Protein AF-0000000077900854 (afdb_homodimer)

Radius of gyration: 28.51 Å; Cα contacts (8 Å, |Δi|>4): 1017; chains: 2; bounding box: 63×80×63 Å

pLDDT: mean 89.84, std 14.17, range [30.69, 98.94]

Nearest PDB structures (foldseek):
  5irm-assembly1_C  TM=8.744E-01  e=3.305E-07  Oryctolagus cuniculus
  3un9-assembly1_A  TM=8.337E-01  e=4.806E-07  Homo sapiens
  3un9-assembly1_C-2  TM=8.371E-01  e=6.279E-07  Homo sapiens
  8j07-assembly1_5  TM=8.765E-01  e=4.791E-06  Homo sapiens
  8j07-assembly1_w  TM=6.662E-01  e=5.625E-06  Homo sapiens

InterPro domains:
  IPR001611 Leucine-rich repeat [PF13516] (4-20)
  IPR032675 Leucine-rich repeat domain superfamily [G3DSA:3.80.10.10] (1-199)

Organism: Lupinus albus (NCBI:txid3870)

Secondary structure (DSSP, 8-state):
-----EEE-TTS--HHHHHHHHGGGTTTSS-TTTT--EEE--SS--BHHHHHHHHHHHHT--S---EEE-TTSB--GGGHHHHHHHHTSS--EEE-TTS--HHHHHHHHHHH--SS---SEEE--S---THHHHHHHHHHHHH-TT--EEE--SS---TTHHHHHHHHHHH--S---EEE--S------GGGTTHHHHSEETTEESEE---------------/-----EEE-TTS--HHHHHHHHGGGTTTSS-TTTT--EEE--SS--BHHHHHHHHHHHHT--S---EEE-TTSB--GGGHHHHHHHHTSS--EEE-TTS--HHHHHHHHHHH--SS---SEEE--S---THHHHHHHHHHHHH-TT--EEE--SS---TTHHHHHHHHHHH--S---EEE-TT------GGGTTHHHHSEETTEESEE---------------

Foldseek 3Di:
DDQAAEDAPEPAQCELVNLVVCLVVQQCPVVNCLAHAEYEHENNQYELVSVLSNLVSVLNGPYNHAEYEHEHYAYELVNLVSVLVSQQGLHAYYEHAQHQNEQNNLQSSLVSHDAAGNYAEYEHANNQNELSLLVSLLSVQQRHLNHAYYEHEHNQYEPVSLVSNVVSLVVRDHRHAAYEHENYAYDDDPVCVCQQVVAHHPRGGRYHYYDHPPPPDPPPPPD/DDQAAEDAPEPAQCELVNLVVCLVVQQCPVVNCLAHAEYEHENNQYELVSVLSSLVSVLNGPYNHAEYEHEHYAYELVNLVSVLVSQQGLHAYYEHAQHQNEQNNLQSSLVSHDAAGNYAEYEHANNQNELSLLVSLLSVQQRHLNHAYYEHEHNQYEPVSLVSNVVSVVVRDHNHAAYEHENYAYDDDPVCVCQQVVAHHPRGGRYHYYDHPPPPDPPPPPD

Sequence (446 aa):
MPILEDLDISDNFIGDEGIRNLIPLFDGTSGMCSHLVCLKVETCELSYVGVSHLLDALSNFKGPLKSLSVADNYLGSQVAEALGNFLSTPIEELDIAGIGLGSSGFQELQNLMKEDLKLVKIDISKNRGGIKTAKFLSTLLPKAPQLIDVNAASNLMPIESLDIISSALKLAKGNFERLDLTGHTWDYKPEHASLHSEFVHDGNPILILPSPSAFAAPYDDDPMPILEDLDISDNFIGDEGIRNLIPLFDGTSGMCSHLVCLKVETCELSYVGVSHLLDALSNFKGPLKSLSVADNYLGSQVAEALGNFLSTPIEELDIAGIGLGSSGFQELQNLMKEDLKLVKIDISKNRGGIKTAKFLSTLLPKAPQLIDVNAASNLMPIESLDIISSALKLAKGNFERLDLTGHTWDYKPEHASLHSEFVHDGNPILILPSPSAFAAPYDDDP

Structure (mmCIF, N/CA/C/O backbone):
data_AF-0000000077900854-model_v1
#
loop_
_entity.id
_entity.type
_entity.pdbx_description
1 polymer 'Putative leucine-rich repeat domain, L domain-containing protein'
#
loop_
_atom_site.group_PDB
_atom_site.id
_atom_site.type_symbol
_atom_site.label_atom_id
_atom_site.label_alt_id
_atom_site.label_comp_id
_atom_site.label_asym_id
_atom_site.label_entity_id
_atom_site.label_seq_id
_atom_site.pdbx_PDB_ins_code
_atom_site.Cartn_x
_atom_site.Cartn_y
_atom_site.Cartn_z
_atom_site.occupancy
_atom_site.B_iso_or_equiv
_atom_site.auth_seq_id
_atom_site.auth_comp_id
_atom_site.auth_asym_id
_atom_site.auth_atom_id
_atom_site.pdbx_PDB_model_num
ATOM 1 N N . MET A 1 1 ? 17.938 9.156 -10.477 1 52.03 1 MET A N 1
ATOM 2 C CA . MET A 1 1 ? 16.5 9.406 -10.469 1 52.03 1 MET A CA 1
ATOM 3 C C . MET A 1 1 ? 15.75 8.203 -9.914 1 52.03 1 MET A C 1
ATOM 5 O O . MET A 1 1 ? 16.156 7.059 -10.117 1 52.03 1 MET A O 1
ATOM 9 N N . PRO A 1 2 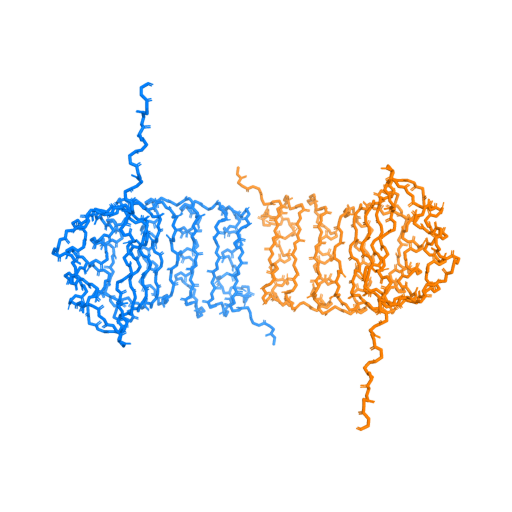? 14.828 8.445 -8.992 1 60.06 2 PRO A N 1
ATOM 10 C CA . PRO A 1 2 ? 14.242 7.27 -8.352 1 60.06 2 PRO A CA 1
ATOM 11 C C . PRO A 1 2 ? 13.5 6.367 -9.336 1 60.06 2 PRO A C 1
ATOM 13 O O . PRO A 1 2 ? 12.836 6.863 -10.25 1 60.06 2 PRO A O 1
ATOM 16 N N . ILE A 1 3 ? 14.039 5.207 -9.609 1 73.69 3 ILE A N 1
ATOM 17 C CA . ILE A 1 3 ? 13.477 4.191 -10.492 1 73.69 3 ILE A CA 1
ATOM 18 C C . ILE A 1 3 ? 12.5 3.314 -9.711 1 73.69 3 ILE A C 1
ATOM 20 O O . ILE A 1 3 ? 12.836 2.797 -8.641 1 73.69 3 ILE A O 1
ATOM 24 N N . LEU A 1 4 ? 11.242 3.373 -10.164 1 82.94 4 LEU A N 1
ATOM 25 C CA . LEU A 1 4 ? 10.242 2.52 -9.539 1 82.94 4 LEU A CA 1
ATOM 26 C C . LEU A 1 4 ? 10.406 1.069 -9.977 1 82.94 4 LEU A C 1
ATOM 28 O O . LEU A 1 4 ? 10.109 0.723 -11.125 1 82.94 4 LEU A O 1
ATOM 32 N N . GLU A 1 5 ? 10.922 0.255 -9.062 1 89 5 GLU A N 1
ATOM 33 C CA . GLU A 1 5 ? 11.133 -1.155 -9.375 1 89 5 GLU A CA 1
ATOM 34 C C . GLU A 1 5 ? 10.039 -2.025 -8.766 1 89 5 GLU A C 1
ATOM 36 O O . GLU A 1 5 ? 9.727 -3.1 -9.289 1 89 5 GLU A O 1
ATOM 41 N N . ASP A 1 6 ? 9.562 -1.532 -7.633 1 92.75 6 ASP A N 1
ATOM 42 C CA . ASP A 1 6 ? 8.508 -2.254 -6.926 1 92.75 6 ASP A CA 1
ATOM 43 C C . ASP A 1 6 ? 7.273 -1.378 -6.742 1 92.75 6 ASP A C 1
ATOM 45 O O . ASP A 1 6 ? 7.371 -0.258 -6.238 1 92.75 6 ASP A O 1
ATOM 49 N N . LEU A 1 7 ? 6.16 -1.844 -7.152 1 92.81 7 LEU A N 1
ATOM 50 C CA . LEU A 1 7 ? 4.898 -1.152 -6.926 1 92.81 7 LEU A CA 1
ATOM 51 C C . LEU A 1 7 ? 3.914 -2.047 -6.18 1 92.81 7 LEU A C 1
ATOM 53 O O . LEU A 1 7 ? 3.549 -3.119 -6.664 1 92.81 7 LEU A O 1
ATOM 57 N N . ASP A 1 8 ? 3.541 -1.608 -5.027 1 95.81 8 ASP A N 1
ATOM 58 C CA . ASP A 1 8 ? 2.549 -2.307 -4.219 1 95.81 8 ASP A CA 1
ATOM 59 C C . ASP A 1 8 ? 1.327 -1.424 -3.969 1 95.81 8 ASP A C 1
ATOM 61 O O . ASP A 1 8 ? 1.396 -0.464 -3.197 1 95.81 8 ASP A O 1
ATOM 65 N N . ILE A 1 9 ? 0.203 -1.703 -4.633 1 93 9 ILE A N 1
ATOM 66 C CA . ILE A 1 9 ? -1.014 -0.925 -4.43 1 93 9 ILE A CA 1
ATOM 67 C C . ILE A 1 9 ? -2.09 -1.804 -3.797 1 93 9 ILE A C 1
ATOM 69 O O . ILE A 1 9 ? -3.285 -1.537 -3.945 1 93 9 ILE A O 1
ATOM 73 N N . SER A 1 10 ? -1.667 -2.828 -3.105 1 96.5 10 SER A N 1
ATOM 74 C CA . SER A 1 10 ? -2.57 -3.775 -2.461 1 96.5 10 SER A CA 1
ATOM 75 C C . SER A 1 10 ? -3.43 -3.09 -1.404 1 96.5 10 SER A C 1
ATOM 77 O O . SER A 1 10 ? -3.098 -1.996 -0.941 1 96.5 10 SER A O 1
ATOM 79 N N . ASP A 1 11 ? -4.555 -3.689 -1.082 1 95.12 11 ASP A N 1
ATOM 80 C CA . ASP A 1 11 ? -5.469 -3.293 -0.014 1 95.12 11 ASP A CA 1
ATOM 81 C C . ASP A 1 11 ? -6.133 -1.955 -0.328 1 95.12 11 ASP A C 1
ATOM 83 O O . ASP A 1 11 ? -6.551 -1.236 0.582 1 95.12 11 ASP A O 1
ATOM 87 N N . ASN A 1 12 ? -6.121 -1.586 -1.636 1 91.5 12 ASN A N 1
ATOM 88 C CA . ASN A 1 12 ? -6.91 -0.447 -2.098 1 91.5 12 ASN A CA 1
ATOM 89 C C . ASN A 1 12 ? -8.133 -0.896 -2.893 1 91.5 12 ASN A C 1
ATOM 91 O O . ASN A 1 12 ? -8.086 -1.902 -3.602 1 91.5 12 ASN A O 1
ATOM 95 N N . PHE A 1 13 ? -9.133 -0.153 -2.785 1 90.75 13 PHE A N 1
ATOM 96 C CA . PHE A 1 13 ? -10.352 -0.446 -3.539 1 90.75 13 PHE A CA 1
ATOM 97 C C . PHE A 1 13 ? -10.234 0.067 -4.969 1 90.75 13 PHE A C 1
ATOM 99 O O . PHE A 1 13 ? -11 0.937 -5.387 1 90.75 13 PHE A O 1
ATOM 106 N N . ILE A 1 14 ? -9.398 -0.455 -5.766 1 89.44 14 ILE A N 1
ATOM 107 C CA . ILE A 1 14 ? -9.055 0.006 -7.105 1 89.44 14 ILE A CA 1
ATOM 108 C C . ILE A 1 14 ? -10.172 -0.371 -8.078 1 89.44 14 ILE A C 1
ATOM 110 O O . ILE A 1 14 ? -10.695 0.485 -8.797 1 89.44 14 ILE A O 1
ATOM 114 N N . GLY A 1 15 ? -10.594 -1.658 -8.023 1 91 15 GLY A N 1
ATOM 115 C CA . GLY A 1 15 ? -11.617 -2.145 -8.93 1 91 15 GLY A CA 1
ATOM 116 C C . GLY A 1 15 ? -11.156 -2.227 -10.367 1 91 15 GLY A C 1
ATOM 117 O O . GLY A 1 15 ? -10.023 -1.855 -10.688 1 91 15 GLY A O 1
ATOM 118 N N . ASP A 1 16 ? -12.023 -2.705 -11.219 1 92.56 16 ASP A N 1
ATOM 119 C CA . ASP A 1 16 ? -11.68 -2.93 -12.617 1 92.56 16 ASP A CA 1
ATOM 120 C C . ASP A 1 16 ? -11.438 -1.607 -13.344 1 92.56 16 ASP A C 1
ATOM 122 O O . ASP A 1 16 ? -10.562 -1.517 -14.211 1 92.56 16 ASP A O 1
ATOM 126 N N . GLU A 1 17 ? -12.18 -0.645 -13.008 1 87.38 17 GLU A N 1
ATOM 127 C CA . GLU A 1 17 ? -11.992 0.662 -13.625 1 87.38 17 GLU A CA 1
ATOM 128 C C . GLU A 1 17 ? -10.625 1.25 -13.281 1 87.38 17 GLU A C 1
ATOM 130 O O . GLU A 1 17 ? -9.953 1.83 -14.133 1 87.38 17 GLU A O 1
ATOM 135 N N . GLY A 1 18 ? -10.25 1.128 -12.023 1 87.19 18 GLY A N 1
ATOM 136 C CA . GLY A 1 18 ? -8.938 1.608 -11.602 1 87.19 18 GLY A CA 1
ATOM 137 C C . GLY A 1 18 ? -7.793 0.947 -12.344 1 87.19 18 GLY A C 1
ATOM 138 O O . GLY A 1 18 ? -6.871 1.623 -12.797 1 87.19 18 GLY A O 1
ATOM 139 N N . ILE A 1 19 ? -7.934 -0.347 -12.477 1 89 19 ILE A N 1
ATOM 140 C CA . ILE A 1 19 ? -6.883 -1.077 -13.172 1 89 19 ILE A CA 1
ATOM 141 C C . ILE A 1 19 ? -6.82 -0.625 -14.633 1 89 19 ILE A C 1
ATOM 143 O O . ILE A 1 19 ? -5.734 -0.454 -15.188 1 89 19 ILE A O 1
ATOM 147 N N . ARG A 1 20 ? -7.93 -0.424 -15.219 1 87.62 20 ARG A N 1
ATOM 148 C CA . ARG A 1 20 ? -7.961 0.051 -16.594 1 87.62 20 ARG A CA 1
ATOM 149 C C . ARG A 1 20 ? -7.227 1.382 -16.734 1 87.62 20 ARG A C 1
ATOM 151 O O . ARG A 1 20 ? -6.516 1.604 -17.719 1 87.62 20 ARG A O 1
ATOM 158 N N . ASN A 1 21 ? -7.336 2.188 -15.781 1 83.12 21 ASN A N 1
ATOM 159 C CA . ASN A 1 21 ? -6.707 3.504 -15.805 1 83.12 21 ASN A CA 1
ATOM 160 C C . ASN A 1 21 ? -5.207 3.416 -15.523 1 83.12 21 ASN A C 1
ATOM 162 O O . ASN A 1 21 ? -4.445 4.305 -15.906 1 83.12 21 ASN A O 1
ATOM 166 N N . LEU A 1 22 ? -4.816 2.354 -14.859 1 84.25 22 LEU A N 1
ATOM 167 C CA . LEU A 1 22 ? -3.41 2.201 -14.5 1 84.25 22 LEU A CA 1
ATOM 168 C C . LEU A 1 22 ? -2.635 1.524 -15.633 1 84.25 22 LEU A C 1
ATOM 170 O O . LEU A 1 22 ? -1.417 1.686 -15.734 1 84.25 22 LEU A O 1
ATOM 174 N N . ILE A 1 23 ? -3.305 0.817 -16.484 1 88.19 23 ILE A N 1
ATOM 175 C CA . ILE A 1 23 ? -2.695 -0.006 -17.531 1 88.19 23 ILE A CA 1
ATOM 176 C C . ILE A 1 23 ? -1.827 0.864 -18.438 1 88.19 23 ILE A C 1
ATOM 178 O O . ILE A 1 23 ? -0.707 0.484 -18.781 1 88.19 23 ILE A O 1
ATOM 182 N N . PRO A 1 24 ? -2.205 2.09 -18.766 1 82.62 24 PRO A N 1
ATOM 183 C CA . PRO A 1 24 ? -1.364 2.924 -19.625 1 82.62 24 PRO A CA 1
ATOM 184 C C . PRO A 1 24 ? 0 3.223 -19.016 1 82.62 24 PRO A C 1
ATOM 186 O O . PRO A 1 24 ? 0.96 3.502 -19.734 1 82.62 24 PRO A O 1
ATOM 189 N N . LEU A 1 25 ? 0.062 3.148 -17.703 1 79.62 25 LEU A N 1
ATOM 190 C CA . LEU A 1 25 ? 1.326 3.438 -17.031 1 79.62 25 LEU A CA 1
ATOM 191 C C . LEU A 1 25 ? 2.342 2.33 -17.297 1 79.62 25 LEU A C 1
ATOM 193 O O . LEU A 1 25 ? 3.547 2.535 -17.125 1 79.62 25 LEU A O 1
ATOM 197 N N . PHE A 1 26 ? 1.82 1.201 -17.719 1 80.94 26 PHE A N 1
ATOM 198 C CA . PHE A 1 26 ? 2.691 0.057 -17.953 1 80.94 26 PHE A CA 1
ATOM 199 C C . PHE A 1 26 ? 3.033 -0.062 -19.438 1 80.94 26 PHE A C 1
ATOM 201 O O . PHE A 1 26 ? 3.922 -0.828 -19.812 1 80.94 26 PHE A O 1
ATOM 208 N N . ASP A 1 27 ? 2.305 0.64 -20.266 1 72.06 27 ASP A N 1
ATOM 209 C CA . ASP A 1 27 ? 2.436 0.49 -21.703 1 72.06 27 ASP A CA 1
ATOM 210 C C . ASP A 1 27 ? 3.613 1.304 -22.234 1 72.06 27 ASP A C 1
ATOM 212 O O . ASP A 1 27 ? 3.855 1.339 -23.453 1 72.06 27 ASP A O 1
ATOM 216 N N . GLY A 1 28 ? 4.523 1.705 -21.469 1 62.44 28 GLY A N 1
ATOM 217 C CA . GLY A 1 28 ? 5.758 2.309 -21.938 1 62.44 28 GLY A CA 1
ATOM 218 C C . GLY A 1 28 ? 5.621 3.785 -22.266 1 62.44 28 GLY A C 1
ATOM 219 O O . GLY A 1 28 ? 6.617 4.477 -22.469 1 62.44 28 GLY A O 1
ATOM 220 N N . THR A 1 29 ? 4.43 4.285 -22.375 1 57.62 29 THR A N 1
ATOM 221 C CA . THR A 1 29 ? 4.301 5.676 -22.797 1 57.62 29 THR A CA 1
ATOM 222 C C . THR A 1 29 ? 4.621 6.613 -21.625 1 57.62 29 THR A C 1
ATOM 224 O O . THR A 1 29 ? 5.148 7.711 -21.844 1 57.62 29 THR A O 1
ATOM 227 N N . SER A 1 30 ? 4.289 6.199 -20.406 1 60.03 30 SER A N 1
ATOM 228 C CA . SER A 1 30 ? 4.449 7.125 -19.281 1 60.03 30 SER A CA 1
ATOM 229 C C . SER A 1 30 ? 5.824 6.988 -18.641 1 60.03 30 SER A C 1
ATOM 231 O O . SER A 1 30 ? 6.309 7.918 -18 1 60.03 30 SER A O 1
ATOM 233 N N . GLY A 1 31 ? 6.652 6.023 -19.156 1 64.44 31 GLY A N 1
ATOM 234 C CA . GLY A 1 31 ? 8 5.805 -18.656 1 64.44 31 GLY A CA 1
ATOM 235 C C . GLY A 1 31 ? 8.039 5.457 -17.188 1 64.44 31 GLY A C 1
ATOM 236 O O . GLY A 1 31 ? 9.062 4.992 -16.672 1 64.44 31 GLY A O 1
ATOM 237 N N . MET A 1 32 ? 6.965 5.73 -16.344 1 67 32 MET A N 1
ATOM 238 C CA . MET A 1 32 ? 6.996 5.582 -14.891 1 67 32 MET A CA 1
ATOM 239 C C . MET A 1 32 ? 7.285 4.137 -14.5 1 67 32 MET A C 1
ATOM 241 O O . MET A 1 32 ? 8.086 3.881 -13.594 1 67 32 MET A O 1
ATOM 245 N N . CYS A 1 33 ? 6.773 3.283 -15.305 1 76.25 33 CYS A N 1
ATOM 246 C CA . CYS A 1 33 ? 6.859 1.887 -14.898 1 76.25 33 CYS A CA 1
ATOM 247 C C . CYS A 1 33 ? 7.766 1.099 -15.836 1 76.25 33 CYS A C 1
ATOM 249 O O . CYS A 1 33 ? 7.762 -0.134 -15.812 1 76.25 33 CYS A O 1
ATOM 251 N N . SER A 1 34 ? 8.586 1.793 -16.562 1 81.88 34 SER A N 1
ATOM 252 C CA . SER A 1 34 ? 9.406 1.109 -17.562 1 81.88 34 SER A CA 1
ATOM 253 C C . SER A 1 34 ? 10.445 0.205 -16.891 1 81.88 34 SER A C 1
ATOM 255 O O . SER A 1 34 ? 10.992 -0.69 -17.531 1 81.88 34 SER A O 1
ATOM 257 N N . HIS A 1 35 ? 10.648 0.42 -15.594 1 86.25 35 HIS A N 1
ATOM 258 C CA . HIS A 1 35 ? 11.664 -0.368 -14.906 1 86.25 35 HIS A CA 1
ATOM 259 C C . HIS A 1 35 ? 11.039 -1.258 -13.836 1 86.25 35 HIS A C 1
ATOM 261 O O . HIS A 1 35 ? 11.742 -1.786 -12.977 1 86.25 35 HIS A O 1
ATOM 267 N N . LEU A 1 36 ? 9.812 -1.436 -13.93 1 91.44 36 LEU A N 1
ATOM 268 C CA . LEU A 1 36 ? 9.07 -2.189 -12.922 1 91.44 36 LEU A CA 1
ATOM 269 C C . LEU A 1 36 ? 9.531 -3.645 -12.891 1 91.44 36 LEU A C 1
ATOM 271 O O . LEU A 1 36 ? 9.594 -4.301 -13.93 1 91.44 36 LEU A O 1
ATOM 275 N N . VAL A 1 37 ? 9.844 -4.113 -11.734 1 94.69 37 VAL A N 1
ATOM 276 C CA . VAL A 1 37 ? 10.328 -5.477 -11.539 1 94.69 37 VAL A CA 1
ATOM 277 C C . VAL A 1 37 ? 9.273 -6.297 -10.805 1 94.69 37 VAL A C 1
ATOM 279 O O . VAL A 1 37 ? 9.078 -7.48 -11.102 1 94.69 37 VAL A O 1
ATOM 282 N N . CYS A 1 38 ? 8.602 -5.617 -9.859 1 96.44 38 CYS A N 1
ATOM 283 C CA . CYS A 1 38 ? 7.621 -6.289 -9.023 1 96.44 38 CYS A CA 1
ATOM 284 C C . CYS A 1 38 ? 6.324 -5.492 -8.953 1 96.44 38 CYS A C 1
ATOM 286 O O . CYS A 1 38 ? 6.352 -4.281 -8.711 1 96.44 38 CYS A O 1
ATOM 288 N N . LEU A 1 39 ? 5.211 -6.156 -9.141 1 96.81 39 LEU A N 1
ATOM 289 C CA . LEU A 1 39 ? 3.896 -5.535 -9.031 1 96.81 39 LEU A CA 1
ATOM 290 C C . LEU A 1 39 ? 2.992 -6.34 -8.102 1 96.81 39 LEU A C 1
ATOM 292 O O . LEU A 1 39 ? 2.857 -7.555 -8.266 1 96.81 39 LEU A O 1
ATOM 296 N N . LYS A 1 40 ? 2.402 -5.695 -7.125 1 98.19 40 LYS A N 1
ATOM 297 C CA . LYS A 1 40 ? 1.418 -6.324 -6.25 1 98.19 40 LYS A CA 1
ATOM 298 C C . LYS A 1 40 ? 0.094 -5.566 -6.277 1 98.19 40 LYS A C 1
ATOM 300 O O . LYS A 1 40 ? 0.052 -4.367 -5.992 1 98.19 40 LYS A O 1
ATOM 305 N N . VAL A 1 41 ? -0.947 -6.223 -6.641 1 97.25 41 VAL A N 1
ATOM 306 C CA . VAL A 1 41 ? -2.299 -5.676 -6.66 1 97.25 41 VAL A CA 1
ATOM 307 C C . VAL A 1 41 ? -3.244 -6.605 -5.906 1 97.25 41 VAL A C 1
ATOM 309 O O . VAL A 1 41 ? -4.309 -6.969 -6.414 1 97.25 41 VAL A O 1
ATOM 312 N N . GLU A 1 42 ? -2.855 -6.938 -4.715 1 98.44 42 GLU A N 1
ATOM 313 C CA . GLU A 1 42 ? -3.625 -7.855 -3.879 1 98.44 42 GLU A CA 1
ATOM 314 C C . GLU A 1 42 ? -4.785 -7.141 -3.193 1 98.44 42 GLU A C 1
ATOM 316 O O . GLU A 1 42 ? -4.66 -5.977 -2.811 1 98.44 42 GLU A O 1
ATOM 321 N N . THR A 1 43 ? -5.895 -7.891 -3 1 97.81 43 THR A N 1
ATOM 322 C CA . THR A 1 43 ? -7.043 -7.375 -2.262 1 97.81 43 THR A CA 1
ATOM 323 C C . THR A 1 43 ? -7.426 -5.984 -2.758 1 97.81 43 THR A C 1
ATOM 325 O O . THR A 1 43 ? -7.488 -5.035 -1.975 1 97.81 43 THR A O 1
ATOM 328 N N . CYS A 1 44 ? -7.719 -5.922 -4.055 1 96.31 44 CYS A N 1
ATOM 329 C CA . CYS A 1 44 ? -8.047 -4.652 -4.691 1 96.31 44 CYS A CA 1
ATOM 330 C C . CYS A 1 44 ? -9.445 -4.684 -5.289 1 96.31 44 CYS A C 1
ATOM 332 O O . CYS A 1 44 ? -9.812 -3.811 -6.074 1 96.31 44 CYS A O 1
ATOM 334 N N . GLU A 1 45 ? -10.219 -5.762 -4.992 1 96.06 45 GLU A N 1
ATOM 335 C CA . GLU A 1 45 ? -11.586 -5.93 -5.465 1 96.06 45 GLU A CA 1
ATOM 336 C C . GLU A 1 45 ? -11.633 -6.051 -6.988 1 96.06 45 GLU A C 1
ATOM 338 O O . GLU A 1 45 ? -12.477 -5.43 -7.637 1 96.06 45 GLU A O 1
ATOM 343 N N . LEU A 1 46 ? -10.734 -6.82 -7.492 1 97.06 46 LEU A N 1
ATOM 344 C CA . LEU A 1 46 ? -10.672 -7.004 -8.938 1 97.06 46 LEU A CA 1
ATOM 345 C C . LEU A 1 46 ? -11.477 -8.219 -9.375 1 97.06 46 LEU A C 1
ATOM 347 O O . LEU A 1 46 ? -11.539 -9.219 -8.656 1 97.06 46 LEU A O 1
ATOM 351 N N . SER A 1 47 ? -12.078 -8.055 -10.5 1 97.88 47 SER A N 1
ATOM 352 C CA . SER A 1 47 ? -12.672 -9.211 -11.164 1 97.88 47 SER A CA 1
ATOM 353 C C . SER A 1 47 ? -11.727 -9.789 -12.219 1 97.88 47 SER A C 1
ATOM 355 O O . SER A 1 47 ? -10.648 -9.242 -12.461 1 97.88 47 SER A O 1
ATOM 357 N N . TYR A 1 48 ? -12.188 -10.898 -12.805 1 98.5 48 TYR A N 1
ATOM 358 C CA . TYR A 1 48 ? -11.367 -11.539 -13.836 1 98.5 48 TYR A CA 1
ATOM 359 C C . TYR A 1 48 ? -11.219 -10.633 -15.047 1 98.5 48 TYR A C 1
ATOM 361 O O . TYR A 1 48 ? -10.211 -10.695 -15.758 1 98.5 48 TYR A O 1
ATOM 369 N N . VAL A 1 49 ? -12.18 -9.781 -15.297 1 97.75 49 VAL A N 1
ATOM 370 C CA . VAL A 1 49 ? -12.133 -8.898 -16.453 1 97.75 49 VAL A CA 1
ATOM 371 C C . VAL A 1 49 ? -10.953 -7.934 -16.312 1 97.75 49 VAL A C 1
ATOM 373 O O . VAL A 1 49 ? -10.117 -7.84 -17.219 1 97.75 49 VAL A O 1
ATOM 376 N N . GLY A 1 50 ? -10.914 -7.27 -15.125 1 96.25 50 GLY A N 1
ATOM 377 C CA . GLY A 1 50 ? -9.828 -6.332 -14.883 1 96.25 50 GLY A CA 1
ATOM 378 C C . GLY A 1 50 ? -8.461 -6.98 -14.891 1 96.25 50 GLY A C 1
ATOM 379 O O . GLY A 1 50 ? -7.527 -6.465 -15.516 1 96.25 50 GLY A O 1
ATOM 380 N N . VAL A 1 51 ? -8.359 -8.078 -14.242 1 98.12 51 VAL A N 1
ATOM 381 C CA . VAL A 1 51 ? -7.07 -8.758 -14.141 1 98.12 51 VAL A CA 1
ATOM 382 C C . VAL A 1 51 ? -6.66 -9.297 -15.508 1 98.12 51 VAL A C 1
ATOM 384 O O . VAL A 1 51 ? -5.477 -9.297 -15.852 1 98.12 51 VAL A O 1
ATOM 387 N N . SER A 1 52 ? -7.641 -9.742 -16.297 1 98.31 52 SER A N 1
ATOM 388 C CA . SER A 1 52 ? -7.297 -10.211 -17.641 1 98.31 52 SER A CA 1
ATOM 389 C C . SER A 1 52 ? -6.707 -9.078 -18.484 1 98.31 52 SER A C 1
ATOM 391 O O . SER A 1 52 ? -5.723 -9.281 -19.188 1 98.31 52 SER A O 1
ATOM 393 N N . HIS A 1 53 ? -7.27 -7.949 -18.422 1 95.94 53 HIS A N 1
ATOM 394 C CA . HIS A 1 53 ? -6.711 -6.797 -19.109 1 95.94 53 HIS A CA 1
ATOM 395 C C . HIS A 1 53 ? -5.305 -6.484 -18.625 1 95.94 53 HIS A C 1
ATOM 397 O O . HIS A 1 53 ? -4.414 -6.184 -19.422 1 95.94 53 HIS A O 1
ATOM 403 N N . LEU A 1 54 ? -5.098 -6.504 -17.328 1 96.44 54 LEU A N 1
ATOM 404 C CA . LEU A 1 54 ? -3.793 -6.242 -16.734 1 96.44 54 LEU A CA 1
ATOM 405 C C . LEU A 1 54 ? -2.76 -7.25 -17.219 1 96.44 54 LEU A C 1
ATOM 407 O O . LEU A 1 54 ? -1.664 -6.867 -17.641 1 96.44 54 LEU A O 1
ATOM 411 N N . LEU A 1 55 ? -3.158 -8.531 -17.203 1 97.94 55 LEU A N 1
ATOM 412 C CA . LEU A 1 55 ? -2.254 -9.586 -17.656 1 97.94 55 LEU A CA 1
ATOM 413 C C . LEU A 1 55 ? -1.894 -9.414 -19.125 1 97.94 55 LEU A C 1
ATOM 415 O O . LEU A 1 55 ? -0.741 -9.609 -19.516 1 97.94 55 LEU A O 1
ATOM 419 N N . ASP A 1 56 ? -2.832 -9.031 -19.891 1 96 56 ASP A N 1
ATOM 420 C CA . ASP A 1 56 ? -2.58 -8.781 -21.297 1 96 56 ASP A CA 1
ATOM 421 C C . ASP A 1 56 ? -1.581 -7.637 -21.484 1 96 56 ASP A C 1
ATOM 423 O O . ASP A 1 56 ? -0.64 -7.754 -22.266 1 96 56 ASP A O 1
ATOM 427 N N . ALA A 1 57 ? -1.79 -6.602 -20.781 1 93.31 57 ALA A N 1
ATOM 428 C CA . ALA A 1 57 ? -0.89 -5.453 -20.859 1 93.31 57 ALA A CA 1
ATOM 429 C C . ALA A 1 57 ? 0.519 -5.828 -20.406 1 93.31 57 ALA A C 1
ATOM 431 O O . ALA A 1 57 ? 1.503 -5.445 -21.047 1 93.31 57 ALA A O 1
ATOM 432 N N . LEU A 1 58 ? 0.624 -6.578 -19.344 1 95.06 58 LEU A N 1
ATOM 433 C CA . LEU A 1 58 ? 1.915 -6.953 -18.781 1 95.06 58 LEU A CA 1
ATOM 434 C C . LEU A 1 58 ? 2.641 -7.941 -19.688 1 95.06 58 LEU A C 1
ATOM 436 O O . LEU A 1 58 ? 3.873 -7.992 -19.703 1 95.06 58 LEU A O 1
ATOM 440 N N . SER A 1 59 ? 1.836 -8.742 -20.438 1 94.44 59 SER A N 1
ATOM 441 C CA . SER A 1 59 ? 2.439 -9.672 -21.391 1 94.44 59 SER A CA 1
ATOM 442 C C . SER A 1 59 ? 3.16 -8.938 -22.516 1 94.44 59 SER A C 1
ATOM 444 O O . SER A 1 59 ? 4.09 -9.477 -23.109 1 94.44 59 SER A O 1
ATOM 446 N N . ASN A 1 60 ? 2.76 -7.738 -22.734 1 89 60 ASN A N 1
ATOM 447 C CA . ASN A 1 60 ? 3.375 -6.922 -23.781 1 89 60 ASN A CA 1
ATOM 448 C C . ASN A 1 60 ? 4.352 -5.906 -23.188 1 89 60 ASN A C 1
ATOM 450 O O . ASN A 1 60 ? 4.902 -5.074 -23.922 1 89 60 ASN A O 1
ATOM 454 N N . PHE A 1 61 ? 4.539 -5.98 -21.938 1 88.62 61 PHE A N 1
ATOM 455 C CA . PHE A 1 61 ? 5.426 -5.074 -21.219 1 88.62 61 PHE A CA 1
ATOM 456 C C . PHE A 1 61 ? 6.883 -5.344 -21.578 1 88.62 61 PHE A C 1
ATOM 458 O O . PHE A 1 61 ? 7.328 -6.492 -21.562 1 88.62 61 PHE A O 1
ATOM 465 N N . LYS A 1 62 ? 7.625 -4.312 -21.922 1 84.69 62 LYS A N 1
ATOM 466 C CA . LYS A 1 62 ? 9.008 -4.453 -22.359 1 84.69 62 LYS A CA 1
ATOM 467 C C . LYS A 1 62 ? 9.984 -4.324 -21.203 1 84.69 62 LYS A C 1
ATOM 469 O O . LYS A 1 62 ? 11.188 -4.535 -21.359 1 84.69 62 LYS A O 1
ATOM 474 N N . GLY A 1 63 ? 9.492 -3.977 -20.062 1 85.62 63 GLY A N 1
ATOM 475 C CA . GLY A 1 63 ? 10.352 -3.832 -18.891 1 85.62 63 GLY A CA 1
ATOM 476 C C . GLY A 1 63 ? 10.68 -5.156 -18.234 1 85.62 63 GLY A C 1
ATOM 477 O O . GLY A 1 63 ? 10.328 -6.219 -18.734 1 85.62 63 GLY A O 1
ATOM 478 N N . PRO A 1 64 ? 11.438 -5.109 -17.172 1 91.12 64 PRO A N 1
ATOM 479 C CA . PRO A 1 64 ? 12 -6.305 -16.531 1 91.12 64 PRO A CA 1
ATOM 480 C C . PRO A 1 64 ? 11.078 -6.898 -15.469 1 91.12 64 PRO A C 1
ATOM 482 O O . PRO A 1 64 ? 11.547 -7.312 -14.406 1 91.12 64 PRO A O 1
ATOM 485 N N . LEU A 1 65 ? 9.797 -7.031 -15.711 1 95.12 65 LEU A N 1
ATOM 486 C CA . LEU A 1 65 ? 8.867 -7.57 -14.719 1 95.12 65 LEU A CA 1
ATOM 487 C C . LEU A 1 65 ? 9.227 -9.016 -14.375 1 95.12 65 LEU A C 1
ATOM 489 O O . LEU A 1 65 ? 9.25 -9.883 -15.258 1 95.12 65 LEU A O 1
ATOM 493 N N . LYS A 1 66 ? 9.422 -9.273 -13.031 1 97.75 66 LYS A N 1
ATOM 494 C CA . LYS A 1 66 ? 9.836 -10.602 -12.578 1 97.75 66 LYS A CA 1
ATOM 495 C C . LYS A 1 66 ? 8.82 -11.195 -11.609 1 97.75 66 LYS A C 1
ATOM 497 O O . LYS A 1 66 ? 8.758 -12.414 -11.438 1 97.75 66 LYS A O 1
ATOM 502 N N . SER A 1 67 ? 8.102 -10.289 -10.969 1 98.62 67 SER A N 1
ATOM 503 C CA . SER A 1 67 ? 7.191 -10.75 -9.93 1 98.62 67 SER A CA 1
ATOM 504 C C . SER A 1 67 ? 5.836 -10.055 -10.023 1 98.62 67 SER A C 1
ATOM 506 O O . SER A 1 67 ? 5.77 -8.836 -10.18 1 98.62 67 SER A O 1
ATOM 508 N N . LEU A 1 68 ? 4.746 -10.844 -9.938 1 98.62 68 LEU A N 1
ATOM 509 C CA . LEU A 1 68 ? 3.381 -10.328 -9.938 1 98.62 68 LEU A CA 1
ATOM 510 C C . LEU A 1 68 ? 2.539 -11.023 -8.875 1 98.62 68 LEU A C 1
ATOM 512 O O . LEU A 1 68 ? 2.607 -12.242 -8.719 1 98.62 68 LEU A O 1
ATOM 516 N N . SER A 1 69 ? 1.809 -10.234 -8.086 1 98.88 69 SER A N 1
ATOM 517 C CA . SER A 1 69 ? 0.799 -10.805 -7.203 1 98.88 69 SER A CA 1
ATOM 518 C C . SER A 1 69 ? -0.578 -10.211 -7.48 1 98.88 69 SER A C 1
ATOM 520 O O . SER A 1 69 ? -0.747 -8.992 -7.465 1 98.88 69 SER A O 1
ATOM 522 N N . VAL A 1 70 ? -1.547 -11.047 -7.766 1 98.81 70 VAL A N 1
ATOM 523 C CA . VAL A 1 70 ? -2.947 -10.656 -7.895 1 98.81 70 VAL A CA 1
ATOM 524 C C . VAL A 1 70 ? -3.785 -11.391 -6.848 1 98.81 70 VAL A C 1
ATOM 526 O O . VAL A 1 70 ? -4.996 -11.555 -7.02 1 98.81 70 VAL A O 1
ATOM 529 N N . ALA A 1 71 ? -3.176 -11.758 -5.73 1 98.88 71 ALA A N 1
ATOM 530 C CA . ALA A 1 71 ? -3.775 -12.617 -4.719 1 98.88 71 ALA A CA 1
ATOM 531 C C . ALA A 1 71 ? -4.965 -11.938 -4.047 1 98.88 71 ALA A C 1
ATOM 533 O O . ALA A 1 71 ? -5.039 -10.703 -4.012 1 98.88 71 ALA A O 1
ATOM 534 N N . ASP A 1 72 ? -5.918 -12.789 -3.592 1 98.75 72 ASP A N 1
ATOM 535 C CA . ASP A 1 72 ? -7.043 -12.391 -2.748 1 98.75 72 ASP A CA 1
ATOM 536 C C . ASP A 1 72 ? -7.945 -11.391 -3.469 1 98.75 72 ASP A C 1
ATOM 538 O O . ASP A 1 72 ? -8.422 -10.43 -2.861 1 98.75 72 ASP A O 1
ATOM 542 N N . ASN A 1 73 ? -8.055 -11.562 -4.805 1 98.44 73 ASN A N 1
ATOM 543 C CA . ASN A 1 73 ? -9.102 -10.93 -5.598 1 98.44 73 ASN A CA 1
ATOM 544 C C . ASN A 1 73 ? -10.195 -11.922 -5.977 1 98.44 73 ASN A C 1
ATOM 546 O O . ASN A 1 73 ? -10.125 -13.102 -5.613 1 98.44 73 ASN A O 1
ATOM 550 N N . TYR A 1 74 ? -11.258 -11.398 -6.641 1 97.5 74 TYR A N 1
ATOM 551 C CA . TYR A 1 74 ? -12.391 -12.242 -7.008 1 97.5 74 TYR A CA 1
ATOM 552 C C . TYR A 1 74 ? -12.352 -12.594 -8.492 1 97.5 74 TYR A C 1
ATOM 554 O O . TYR A 1 74 ? -13.141 -12.078 -9.281 1 97.5 74 TYR A O 1
ATOM 562 N N . LEU A 1 75 ? -11.594 -13.625 -8.828 1 98.69 75 LEU A N 1
ATOM 563 C CA . LEU A 1 75 ? -11.328 -13.836 -10.25 1 98.69 75 LEU A CA 1
ATOM 564 C C . LEU A 1 75 ? -12.094 -15.047 -10.773 1 98.69 75 LEU A C 1
ATOM 566 O O . LEU A 1 75 ? -12.664 -15 -11.859 1 98.69 75 LEU A O 1
ATOM 570 N N . GLY A 1 76 ? -12.055 -16.094 -9.992 1 98.69 76 GLY A N 1
ATOM 571 C CA . GLY A 1 76 ? -12.711 -17.312 -10.438 1 98.69 76 GLY A CA 1
ATOM 572 C C . GLY A 1 76 ? -11.953 -18.031 -11.539 1 98.69 76 GLY A C 1
ATOM 573 O O . GLY A 1 76 ? -10.859 -17.609 -11.922 1 98.69 76 GLY A O 1
ATOM 574 N N . SER A 1 77 ? -12.609 -19.094 -11.969 1 98.81 77 SER A N 1
ATOM 575 C CA . SER A 1 77 ? -11.992 -19.906 -13.008 1 98.81 77 SER A CA 1
ATOM 576 C C . SER A 1 77 ? -11.906 -19.156 -14.336 1 98.81 77 SER A C 1
ATOM 578 O O . SER A 1 77 ? -11.125 -19.531 -15.211 1 98.81 77 SER A O 1
ATOM 580 N N . GLN A 1 78 ? -12.617 -18.094 -14.445 1 98.56 78 GLN A N 1
ATOM 581 C CA . GLN A 1 78 ? -12.703 -17.344 -15.688 1 98.56 78 GLN A CA 1
ATOM 582 C C . GLN A 1 78 ? -11.359 -16.703 -16.047 1 98.56 78 GLN A C 1
ATOM 584 O O . GLN A 1 78 ? -11.094 -16.406 -17.203 1 98.56 78 GLN A O 1
ATOM 589 N N . VAL A 1 79 ? -10.477 -16.562 -15.07 1 98.69 79 VAL A N 1
ATOM 590 C CA . VAL A 1 79 ? -9.211 -15.867 -15.312 1 98.69 79 VAL A CA 1
ATOM 591 C C . VAL A 1 79 ? -8.188 -16.859 -15.891 1 98.69 79 VAL A C 1
ATOM 593 O O . VAL A 1 79 ? -7.109 -16.453 -16.328 1 98.69 79 VAL A O 1
ATOM 596 N N . ALA A 1 80 ? -8.484 -18.078 -15.969 1 98.62 80 ALA A N 1
ATOM 597 C CA . ALA A 1 80 ? -7.531 -19.156 -16.25 1 98.62 80 ALA A CA 1
ATOM 598 C C . ALA A 1 80 ? -6.879 -18.953 -17.625 1 98.62 80 ALA A C 1
ATOM 600 O O . ALA A 1 80 ? -5.672 -19.156 -17.766 1 98.62 80 ALA A O 1
ATOM 601 N N . GLU A 1 81 ? -7.613 -18.562 -18.578 1 98.12 81 GLU A N 1
ATOM 602 C CA . GLU A 1 81 ? -7.047 -18.391 -19.906 1 98.12 81 GLU A CA 1
ATOM 603 C C . GLU A 1 81 ? -5.98 -17.297 -19.922 1 98.12 81 GLU A C 1
ATOM 605 O O . GLU A 1 81 ? -4.875 -17.5 -20.422 1 98.12 81 GLU A O 1
ATOM 610 N N . ALA A 1 82 ? -6.336 -16.188 -19.406 1 98.38 82 ALA A N 1
ATOM 611 C CA . ALA A 1 82 ? -5.387 -15.086 -19.344 1 98.38 82 ALA A CA 1
ATOM 612 C C . ALA A 1 82 ? -4.152 -15.469 -18.516 1 98.38 82 ALA A C 1
ATOM 614 O O . ALA A 1 82 ? -3.023 -15.156 -18.906 1 98.38 82 ALA A O 1
ATOM 615 N N . LEU A 1 83 ? -4.367 -16.141 -17.406 1 98.56 83 LEU A N 1
ATOM 616 C CA . LEU A 1 83 ? -3.273 -16.594 -16.547 1 98.56 83 LEU A CA 1
ATOM 617 C C . LEU A 1 83 ? -2.379 -17.578 -17.297 1 98.56 83 LEU A C 1
ATOM 619 O O . LEU A 1 83 ? -1.151 -17.516 -17.203 1 98.56 83 LEU A O 1
ATOM 623 N N . GLY A 1 84 ? -3.049 -18.5 -17.969 1 98.06 84 GLY A N 1
ATOM 624 C CA . GLY A 1 84 ? -2.285 -19.453 -18.75 1 98.06 84 GLY A CA 1
ATOM 625 C C . GLY A 1 84 ? -1.366 -18.812 -19.766 1 98.06 84 GLY A C 1
ATOM 626 O O . GLY A 1 84 ? -0.2 -19.188 -19.891 1 98.06 84 GLY A O 1
ATOM 627 N N . ASN A 1 85 ? -1.855 -17.859 -20.5 1 97.19 85 ASN A N 1
ATOM 628 C CA . ASN A 1 85 ? -1.046 -17.109 -21.453 1 97.19 85 ASN A CA 1
ATOM 629 C C . ASN A 1 85 ? 0.085 -16.359 -20.75 1 97.19 85 ASN A C 1
ATOM 631 O O . ASN A 1 85 ? 1.218 -16.344 -21.234 1 97.19 85 ASN A O 1
ATOM 635 N N . PHE A 1 86 ? -0.183 -15.773 -19.688 1 97.88 86 PHE A N 1
ATOM 636 C CA . PHE A 1 86 ? 0.792 -14.969 -18.969 1 97.88 86 PHE A CA 1
ATOM 637 C C . PHE A 1 86 ? 1.918 -15.836 -18.422 1 97.88 86 PHE A C 1
ATOM 639 O O . PHE A 1 86 ? 3.072 -15.406 -18.359 1 97.88 86 PHE A O 1
ATOM 646 N N . LEU A 1 87 ? 1.599 -17.062 -17.969 1 97.19 87 LEU A N 1
ATOM 647 C CA . LEU A 1 87 ? 2.578 -18.016 -17.453 1 97.19 87 LEU A CA 1
ATOM 648 C C . LEU A 1 87 ? 3.662 -18.297 -18.484 1 97.19 87 LEU A C 1
ATOM 650 O O . LEU A 1 87 ? 4.77 -18.703 -18.141 1 97.19 87 LEU A O 1
ATOM 654 N N . SER A 1 88 ? 3.322 -18.047 -19.719 1 94.56 88 SER A N 1
ATOM 655 C CA . SER A 1 88 ? 4.273 -18.328 -20.781 1 94.56 88 SER A CA 1
ATOM 656 C C . SER A 1 88 ? 5.25 -17.172 -20.969 1 94.56 88 SER A C 1
ATOM 658 O O . SER A 1 88 ? 6.195 -17.281 -21.766 1 94.56 88 SER A O 1
ATOM 660 N N . THR A 1 89 ? 5.02 -16.062 -20.281 1 95.81 89 THR A N 1
ATOM 661 C CA . THR A 1 89 ? 5.977 -14.961 -20.281 1 95.81 89 THR A CA 1
ATOM 662 C C . THR A 1 89 ? 7.172 -15.289 -19.391 1 95.81 89 THR A C 1
ATOM 664 O O . THR A 1 89 ? 7.176 -16.312 -18.703 1 95.81 89 THR A O 1
ATOM 667 N N . PRO A 1 90 ? 8.156 -14.477 -19.375 1 96.44 90 PRO A N 1
ATOM 668 C CA . PRO A 1 90 ? 9.328 -14.773 -18.547 1 96.44 90 PRO A CA 1
ATOM 669 C C . PRO A 1 90 ? 9.102 -14.453 -17.062 1 96.44 90 PRO A C 1
ATOM 671 O O . PRO A 1 90 ? 10.062 -14.25 -16.328 1 96.44 90 PRO A O 1
ATOM 674 N N . ILE A 1 91 ? 7.953 -14.43 -16.578 1 98.12 91 ILE A N 1
ATOM 675 C CA . ILE A 1 91 ? 7.648 -14.164 -15.172 1 98.12 91 ILE A CA 1
ATOM 676 C C . ILE A 1 91 ? 8.312 -15.211 -14.289 1 98.12 91 ILE A C 1
ATOM 678 O O . ILE A 1 91 ? 8.281 -16.406 -14.602 1 98.12 91 ILE A O 1
ATOM 682 N N . GLU A 1 92 ? 8.938 -14.734 -13.227 1 98.62 92 GLU A N 1
ATOM 683 C CA . GLU A 1 92 ? 9.688 -15.633 -12.352 1 98.62 92 GLU A CA 1
ATOM 684 C C . GLU A 1 92 ? 8.906 -15.953 -11.086 1 98.62 92 GLU A C 1
ATOM 686 O O . GLU A 1 92 ? 9.031 -17.047 -10.523 1 98.62 92 GLU A O 1
ATOM 691 N N . GLU A 1 93 ? 8.188 -14.977 -10.617 1 98.88 93 GLU A N 1
ATOM 692 C CA . GLU A 1 93 ? 7.395 -15.148 -9.398 1 98.88 93 GLU A CA 1
ATOM 693 C C . GLU A 1 93 ? 5.938 -14.75 -9.625 1 98.88 93 GLU A C 1
ATOM 695 O O . GLU A 1 93 ? 5.664 -13.641 -10.102 1 98.88 93 GLU A O 1
ATOM 700 N N . LEU A 1 94 ? 5.012 -15.695 -9.273 1 98.88 94 LEU A N 1
ATOM 701 C CA . LEU A 1 94 ? 3.59 -15.438 -9.453 1 98.88 94 LEU A CA 1
ATOM 702 C C . LEU A 1 94 ? 2.803 -15.828 -8.203 1 98.88 94 LEU A C 1
ATOM 704 O O . LEU A 1 94 ? 2.953 -16.938 -7.699 1 98.88 94 LEU A O 1
ATOM 708 N N . ASP A 1 95 ? 2.055 -14.867 -7.684 1 98.94 95 ASP A N 1
ATOM 709 C CA . ASP A 1 95 ? 1.179 -15.125 -6.547 1 98.94 95 ASP A CA 1
ATOM 710 C C . ASP A 1 95 ? -0.29 -15 -6.941 1 98.94 95 ASP A C 1
ATOM 712 O O . ASP A 1 95 ? -0.778 -13.898 -7.191 1 98.94 95 ASP A O 1
ATOM 716 N N . ILE A 1 96 ? -0.977 -16.141 -7.016 1 98.94 96 ILE A N 1
ATOM 717 C CA . ILE A 1 96 ? -2.396 -16.172 -7.348 1 98.94 96 ILE A CA 1
ATOM 718 C C . ILE A 1 96 ? -3.17 -16.875 -6.234 1 98.94 96 ILE A C 1
ATOM 720 O O . ILE A 1 96 ? -4.094 -17.641 -6.504 1 98.94 96 ILE A O 1
ATOM 724 N N . ALA A 1 97 ? -2.721 -16.609 -5.016 1 98.94 97 ALA A N 1
ATOM 725 C CA . ALA A 1 97 ? -3.393 -17.203 -3.865 1 98.94 97 ALA A CA 1
ATOM 726 C C . ALA A 1 97 ? -4.801 -16.641 -3.699 1 98.94 97 ALA A C 1
ATOM 728 O O . ALA A 1 97 ? -5.012 -15.438 -3.852 1 98.94 97 ALA A O 1
ATOM 729 N N . GLY A 1 98 ? -5.68 -17.453 -3.387 1 98.88 98 GLY A N 1
ATOM 730 C CA . GLY A 1 98 ? -7.008 -17.062 -2.947 1 98.88 98 GLY A CA 1
ATOM 731 C C . GLY A 1 98 ? -7.77 -16.266 -3.994 1 98.88 98 GLY A C 1
ATOM 732 O O . GLY A 1 98 ? -8.359 -15.227 -3.686 1 98.88 98 GLY A O 1
ATOM 733 N N . ILE A 1 99 ? -7.785 -16.75 -5.25 1 98.88 99 ILE A N 1
ATOM 734 C CA . ILE A 1 99 ? -8.492 -15.992 -6.273 1 98.88 99 ILE A CA 1
ATOM 735 C C . ILE A 1 99 ? -9.711 -16.781 -6.754 1 98.88 99 ILE A C 1
ATOM 737 O O . ILE A 1 99 ? -10.383 -16.375 -7.707 1 98.88 99 ILE A O 1
ATOM 741 N N . GLY A 1 100 ? -9.945 -17.891 -6.18 1 98.69 100 GLY A N 1
ATOM 742 C CA . GLY A 1 100 ? -11.141 -18.656 -6.473 1 98.69 100 GLY A CA 1
ATOM 743 C C . GLY A 1 100 ? -11.031 -19.469 -7.75 1 98.69 100 GLY A C 1
ATOM 744 O O . G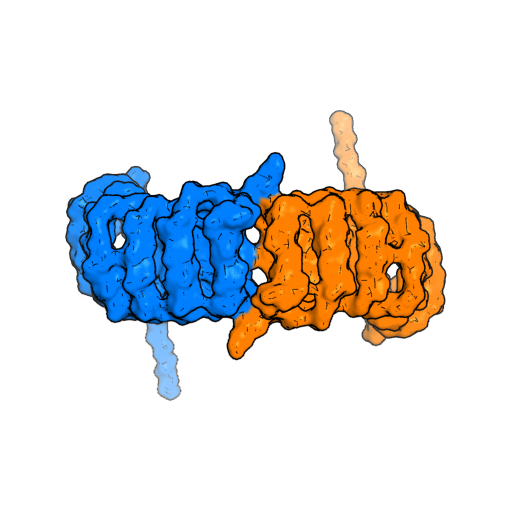LY A 1 100 ? -12.016 -19.625 -8.484 1 98.69 100 GLY A O 1
ATOM 745 N N . LEU A 1 101 ? -9.938 -20.062 -8.062 1 98.69 101 LEU A N 1
ATOM 746 C CA . LEU A 1 101 ? -9.742 -20.828 -9.289 1 98.69 101 LEU A CA 1
ATOM 747 C C . LEU A 1 101 ? -10.641 -22.062 -9.32 1 98.69 101 LEU A C 1
ATOM 749 O O . LEU A 1 101 ? -11.219 -22.391 -10.359 1 98.69 101 LEU A O 1
ATOM 753 N N . GLY A 1 102 ? -10.664 -22.734 -8.203 1 98.75 102 GLY A N 1
ATOM 754 C CA . GLY A 1 102 ? -11.43 -23.969 -8.156 1 98.75 102 GLY A CA 1
ATOM 755 C C . GLY A 1 102 ? -10.867 -25.062 -9.047 1 98.75 102 GLY A C 1
ATOM 756 O O . GLY A 1 102 ? -9.797 -24.906 -9.633 1 98.75 102 GLY A O 1
ATOM 757 N N . SER A 1 103 ? -11.609 -26.172 -9.078 1 98.81 103 SER A N 1
ATOM 758 C CA . SER A 1 103 ? -11.195 -27.328 -9.867 1 98.81 103 SER A CA 1
ATOM 759 C C . SER A 1 103 ? -11.164 -26.984 -11.352 1 98.81 103 SER A C 1
ATOM 761 O O . SER A 1 103 ? -10.219 -27.359 -12.055 1 98.81 103 SER A O 1
ATOM 763 N N . SER A 1 104 ? -12.117 -26.281 -11.766 1 98.75 104 SER A N 1
ATOM 764 C CA . SER A 1 104 ? -12.203 -25.953 -13.188 1 98.75 104 SER A CA 1
ATOM 765 C C . SER A 1 104 ? -11.047 -25.062 -13.617 1 98.75 104 SER A C 1
ATOM 767 O O . SER A 1 104 ? -10.477 -25.25 -14.695 1 98.75 104 SER A O 1
ATOM 769 N N . GLY A 1 105 ? -10.711 -24.094 -12.805 1 98.81 105 GLY A N 1
ATOM 770 C CA . GLY A 1 105 ? -9.594 -23.219 -13.117 1 98.81 105 GLY A CA 1
ATOM 771 C C . GLY A 1 105 ? -8.273 -23.938 -13.234 1 98.81 105 GLY A C 1
ATOM 772 O O . GLY A 1 105 ? -7.512 -23.719 -14.18 1 98.81 105 GLY A O 1
ATOM 773 N N . PHE A 1 106 ? -8.016 -24.797 -12.328 1 98.88 106 PHE A N 1
ATOM 774 C CA . PHE A 1 106 ? -6.773 -25.547 -12.359 1 98.88 106 PHE A CA 1
ATOM 775 C C . PHE A 1 106 ? -6.727 -26.453 -13.594 1 98.88 106 PHE A C 1
ATOM 777 O O . PHE A 1 106 ? -5.676 -26.609 -14.211 1 98.88 106 PHE A O 1
ATOM 784 N N . GLN A 1 107 ? -7.855 -27.047 -13.852 1 98.75 107 GLN A N 1
ATOM 785 C CA . GLN A 1 107 ? -7.914 -27.906 -15.031 1 98.75 107 GLN A CA 1
ATOM 786 C C . GLN A 1 107 ? -7.602 -27.109 -16.297 1 98.75 107 GLN A C 1
ATOM 788 O O . GLN A 1 107 ? -6.84 -27.562 -17.156 1 98.75 107 GLN A O 1
ATOM 793 N N . GLU A 1 108 ? -8.172 -26 -16.406 1 98.62 108 GLU A N 1
ATOM 794 C CA . GLU A 1 108 ? -7.926 -25.156 -17.562 1 98.62 108 GLU A CA 1
ATOM 795 C C . GLU A 1 108 ? -6.465 -24.719 -17.641 1 98.62 108 GLU A C 1
ATOM 797 O O . GLU A 1 108 ? -5.859 -24.75 -18.719 1 98.62 108 GLU A O 1
ATOM 802 N N . LEU A 1 109 ? -5.875 -24.359 -16.562 1 98.56 109 LEU A N 1
ATOM 803 C CA . LEU A 1 109 ? -4.473 -23.969 -16.516 1 98.56 109 LEU A CA 1
ATOM 804 C C . LEU A 1 109 ? -3.57 -25.125 -16.938 1 98.56 109 LEU A C 1
ATOM 806 O O . LEU A 1 109 ? -2.588 -24.922 -17.656 1 98.56 109 LEU A O 1
ATOM 810 N N . GLN A 1 110 ? -3.939 -26.266 -16.469 1 98.19 110 GLN A N 1
ATOM 811 C CA . GLN A 1 110 ? -3.189 -27.453 -16.859 1 98.19 110 GLN A CA 1
ATOM 812 C C . GLN A 1 110 ? -3.195 -27.625 -18.375 1 98.19 110 GLN A C 1
ATOM 814 O O . GLN A 1 110 ? -2.154 -27.906 -18.969 1 98.19 110 GLN A O 1
ATOM 819 N N . ASN A 1 111 ? -4.359 -27.391 -18.953 1 97.88 111 ASN A N 1
ATOM 820 C CA . ASN A 1 111 ? -4.531 -27.578 -20.375 1 97.88 111 ASN A CA 1
ATOM 821 C C . ASN A 1 111 ? -3.756 -26.547 -21.188 1 97.88 111 ASN A C 1
ATOM 823 O O . ASN A 1 111 ? -3.299 -26.812 -22.297 1 97.88 111 ASN A O 1
ATOM 827 N N . LEU A 1 112 ? -3.557 -25.406 -20.656 1 97.25 112 LEU A N 1
ATOM 828 C CA . LEU A 1 112 ? -2.988 -24.266 -21.359 1 97.25 112 LEU A CA 1
ATOM 829 C C . LEU A 1 112 ? -1.482 -24.188 -21.141 1 97.25 112 LEU A C 1
ATOM 831 O O . LEU A 1 112 ? -0.788 -23.453 -21.859 1 97.25 112 LEU A O 1
ATOM 835 N N . MET A 1 113 ? -0.936 -24.906 -20.25 1 97.06 113 MET A N 1
ATOM 836 C CA . MET A 1 113 ? 0.448 -24.766 -19.812 1 97.06 113 MET A CA 1
ATOM 837 C C . MET A 1 113 ? 1.417 -25.141 -20.922 1 97.06 113 MET A C 1
ATOM 839 O O . MET A 1 113 ? 1.295 -26.219 -21.516 1 97.06 113 MET A O 1
ATOM 843 N N . LYS A 1 114 ? 2.289 -24.281 -21.203 1 96.69 114 LYS A N 1
ATOM 844 C CA . LYS A 1 114 ? 3.316 -24.531 -22.203 1 96.69 114 LYS A CA 1
ATOM 845 C C . LYS A 1 114 ? 4.582 -25.109 -21.562 1 96.69 114 LYS A C 1
ATOM 847 O O . LYS A 1 114 ? 4.633 -25.312 -20.344 1 96.69 114 LYS A O 1
ATOM 852 N N . GLU A 1 115 ? 5.551 -25.328 -22.5 1 95.69 115 GLU A N 1
ATOM 853 C CA . GLU A 1 115 ? 6.828 -25.875 -22.031 1 95.69 115 GLU A CA 1
ATOM 854 C C . GLU A 1 115 ? 7.785 -24.75 -21.641 1 95.69 115 GLU A C 1
ATOM 856 O O . GLU A 1 115 ? 7.582 -23.594 -22 1 95.69 115 GLU A O 1
ATOM 861 N N . ASP A 1 116 ? 8.719 -25.047 -20.828 1 95.56 116 ASP A N 1
ATOM 862 C CA . ASP A 1 116 ? 9.875 -24.219 -20.5 1 95.56 116 ASP A CA 1
ATOM 863 C C . ASP A 1 116 ? 9.461 -22.922 -19.828 1 95.56 116 ASP A C 1
ATOM 865 O O . ASP A 1 116 ? 9.891 -21.828 -20.234 1 95.56 116 ASP A O 1
ATOM 869 N N . LEU A 1 117 ? 8.602 -23.062 -18.875 1 96.94 117 LEU A N 1
ATOM 870 C CA . LEU A 1 117 ? 8.211 -21.922 -18.078 1 96.94 117 LEU A CA 1
ATOM 871 C C . LEU A 1 117 ? 9.398 -21.375 -17.297 1 96.94 117 LEU A C 1
ATOM 873 O O . LEU A 1 117 ? 10.258 -22.125 -16.859 1 96.94 117 LEU A O 1
ATOM 877 N N . LYS A 1 118 ? 9.414 -20.078 -17.078 1 97.38 118 LYS A N 1
ATOM 878 C CA . LYS A 1 118 ? 10.547 -19.438 -16.406 1 97.38 118 LYS A CA 1
ATOM 879 C C . LYS A 1 118 ? 10.281 -19.266 -14.914 1 97.38 118 LYS A C 1
ATOM 881 O O . LYS A 1 118 ? 11.109 -18.719 -14.188 1 97.38 118 LYS A O 1
ATOM 886 N N . LEU A 1 119 ? 9.227 -19.828 -14.406 1 97.38 119 LEU A N 1
ATOM 887 C CA . LEU A 1 119 ? 8.789 -19.688 -13.016 1 97.38 119 LEU A CA 1
ATOM 888 C C . LEU A 1 119 ? 9.852 -20.203 -12.055 1 97.38 119 LEU A C 1
ATOM 890 O O . LEU A 1 119 ? 10.445 -21.266 -12.289 1 97.38 119 LEU A O 1
ATOM 894 N N . VAL A 1 120 ? 10.078 -19.391 -11.055 1 97.94 120 VAL A N 1
ATOM 895 C CA . VAL A 1 120 ? 10.977 -19.766 -9.969 1 97.94 120 VAL A CA 1
ATOM 896 C C . VAL A 1 120 ? 10.172 -20.016 -8.695 1 97.94 120 VAL A C 1
ATOM 898 O O . VAL A 1 120 ? 10.469 -20.938 -7.938 1 97.94 120 VAL A O 1
ATOM 901 N N . LYS A 1 121 ? 9.156 -19.172 -8.461 1 98.69 121 LYS A N 1
ATOM 902 C CA . LYS A 1 121 ? 8.258 -19.297 -7.316 1 98.69 121 LYS A CA 1
ATOM 903 C C . LYS A 1 121 ? 6.809 -19.078 -7.734 1 98.69 121 LYS A C 1
ATOM 905 O O . LYS A 1 121 ? 6.512 -18.203 -8.539 1 98.69 121 LYS A O 1
ATOM 910 N N . ILE A 1 122 ? 5.898 -19.891 -7.102 1 98.81 122 ILE A N 1
ATOM 911 C CA . ILE A 1 122 ? 4.48 -19.688 -7.371 1 98.81 122 ILE A CA 1
ATOM 912 C C . ILE A 1 122 ? 3.666 -19.984 -6.117 1 98.81 122 ILE A C 1
ATOM 914 O O . ILE A 1 122 ? 3.961 -20.938 -5.391 1 98.81 122 ILE A O 1
ATOM 918 N N . ASP A 1 123 ? 2.729 -19.125 -5.82 1 98.94 123 ASP A N 1
ATOM 919 C CA . ASP A 1 123 ? 1.76 -19.359 -4.75 1 98.94 123 ASP A CA 1
ATOM 920 C C . ASP A 1 123 ? 0.362 -19.594 -5.32 1 98.94 123 ASP A C 1
ATOM 922 O O . ASP A 1 123 ? -0.239 -18.688 -5.902 1 98.94 123 ASP A O 1
ATOM 926 N N . ILE A 1 124 ? -0.159 -20.797 -5.188 1 98.94 124 ILE A N 1
ATOM 927 C CA . ILE A 1 124 ? -1.483 -21.156 -5.68 1 98.94 124 ILE A CA 1
ATOM 928 C C . ILE A 1 124 ? -2.377 -21.562 -4.508 1 98.94 124 ILE A C 1
ATOM 930 O O . ILE A 1 124 ? -3.361 -22.281 -4.691 1 98.94 124 ILE A O 1
ATOM 934 N N . SER A 1 125 ? -2.084 -21.078 -3.338 1 98.88 125 SER A N 1
ATOM 935 C CA . SER A 1 125 ? -2.785 -21.516 -2.135 1 98.88 125 SER A CA 1
ATOM 936 C C . SER A 1 125 ? -4.203 -20.953 -2.092 1 98.88 125 SER A C 1
ATOM 938 O O . SER A 1 125 ? -4.523 -20 -2.799 1 98.88 125 SER A O 1
ATOM 940 N N . LYS A 1 126 ? -5.027 -21.609 -1.37 1 98.75 126 LYS A N 1
ATOM 941 C CA . LYS A 1 126 ? -6.375 -21.156 -1.04 1 98.75 126 LYS A CA 1
ATOM 942 C C . LYS A 1 126 ? -7.223 -20.984 -2.297 1 98.75 126 LYS A C 1
ATOM 944 O O . LYS A 1 126 ? -7.906 -19.969 -2.465 1 98.75 126 LYS A O 1
ATOM 949 N N . ASN A 1 127 ? -7.219 -22.047 -3.191 1 98.88 127 ASN A N 1
ATOM 950 C CA . ASN A 1 127 ? -8.016 -21.938 -4.406 1 98.88 127 ASN A CA 1
ATOM 951 C C . ASN A 1 127 ? -9 -23.109 -4.523 1 98.88 127 ASN A C 1
ATOM 953 O O . ASN A 1 127 ? -9.742 -23.203 -5.504 1 98.88 127 ASN A O 1
ATOM 957 N N . ARG A 1 128 ? -8.922 -23.922 -3.535 1 98.5 128 ARG A N 1
ATOM 958 C CA . ARG A 1 128 ? -9.906 -24.984 -3.41 1 98.5 128 ARG A CA 1
ATOM 959 C C . ARG A 1 128 ? -9.969 -25.828 -4.68 1 98.5 128 ARG A C 1
ATOM 961 O O . ARG A 1 128 ? -11.055 -26.141 -5.184 1 98.5 128 ARG A O 1
ATOM 968 N N . GLY A 1 129 ? -8.867 -26.297 -5.156 1 98.75 129 GLY A N 1
ATOM 969 C CA . GLY A 1 129 ? -8.828 -26.984 -6.438 1 98.75 129 GLY A CA 1
ATOM 970 C C . GLY A 1 129 ? -9.062 -28.484 -6.316 1 98.75 129 GLY A C 1
ATOM 971 O O . GLY A 1 129 ? -9.297 -29.156 -7.32 1 98.75 129 GLY A O 1
ATOM 972 N N . GLY A 1 130 ? -8.961 -29 -5.074 1 98.5 130 GLY A N 1
ATOM 973 C CA . GLY A 1 130 ? -9.078 -30.438 -4.93 1 98.5 130 GLY A CA 1
ATOM 974 C C . GLY A 1 130 ? -8 -31.203 -5.668 1 98.5 130 GLY A C 1
ATOM 975 O O . GLY A 1 130 ? -6.844 -30.781 -5.707 1 98.5 130 GLY A O 1
ATOM 976 N N . ILE A 1 131 ? -8.359 -32.344 -6.215 1 98.62 131 ILE A N 1
ATOM 977 C CA . ILE A 1 131 ? -7.414 -33.25 -6.859 1 98.62 131 ILE A CA 1
ATOM 978 C C . ILE A 1 131 ? -6.848 -32.594 -8.117 1 98.62 131 ILE A C 1
ATOM 980 O O . ILE A 1 131 ? -5.746 -32.906 -8.555 1 98.62 131 ILE A O 1
ATOM 984 N N . LYS A 1 132 ? -7.605 -31.609 -8.688 1 98.81 132 LYS A N 1
ATOM 985 C CA . LYS A 1 132 ? -7.129 -30.922 -9.891 1 98.81 132 LYS A CA 1
ATOM 986 C C . LYS A 1 132 ? -5.898 -30.062 -9.586 1 98.81 132 LYS A C 1
ATOM 988 O O . LYS A 1 132 ? -5.074 -29.828 -10.461 1 98.81 132 LYS A O 1
ATOM 993 N N . THR A 1 133 ? -5.758 -29.625 -8.352 1 98.75 133 THR A N 1
ATOM 994 C CA . THR A 1 133 ? -4.539 -28.922 -7.957 1 98.75 133 THR A CA 1
ATOM 995 C C . THR A 1 133 ? -3.328 -29.844 -8.094 1 98.75 133 THR A C 1
ATOM 997 O O . THR A 1 133 ? -2.293 -29.438 -8.625 1 98.75 133 THR A O 1
ATOM 1000 N N . ALA A 1 134 ? -3.502 -31.094 -7.652 1 98.44 134 ALA A N 1
ATOM 1001 C CA . ALA A 1 134 ? -2.42 -32.062 -7.75 1 98.44 134 ALA A CA 1
ATOM 1002 C C . ALA A 1 134 ? -2.07 -32.344 -9.211 1 98.44 134 ALA A C 1
ATOM 1004 O O . ALA A 1 134 ? -0.892 -32.438 -9.562 1 98.44 134 ALA A O 1
ATOM 1005 N N . LYS A 1 135 ? -3.076 -32.469 -9.953 1 98.5 135 LYS A N 1
ATOM 1006 C CA . LYS A 1 135 ? -2.85 -32.719 -11.375 1 98.5 135 LYS A CA 1
ATOM 1007 C C . LYS A 1 135 ? -2.148 -31.531 -12.039 1 98.5 135 LYS A C 1
ATOM 1009 O O . LYS A 1 135 ? -1.244 -31.719 -12.852 1 98.5 135 LYS A O 1
ATOM 1014 N N . PHE A 1 136 ? -2.566 -30.422 -11.75 1 98.56 136 PHE A N 1
ATOM 1015 C CA . PHE A 1 136 ? -1.909 -29.203 -12.211 1 98.56 136 PHE A CA 1
ATOM 1016 C C . PHE A 1 136 ? -0.434 -29.203 -11.836 1 98.56 136 PHE A C 1
ATOM 1018 O O . PHE A 1 136 ? 0.429 -28.938 -12.672 1 98.56 136 PHE A O 1
ATOM 1025 N N . LEU A 1 137 ? -0.11 -29.5 -10.57 1 97.88 137 LEU A N 1
ATOM 1026 C CA . LEU A 1 137 ? 1.27 -29.562 -10.094 1 97.88 137 LEU A CA 1
ATOM 1027 C C . LEU A 1 137 ? 2.076 -30.578 -10.875 1 97.88 137 LEU A C 1
ATOM 1029 O O . LEU A 1 137 ? 3.24 -30.344 -11.203 1 97.88 137 LEU A O 1
ATOM 1033 N N . SER A 1 138 ? 1.423 -31.703 -11.156 1 97.06 138 SER A N 1
ATOM 1034 C CA . SER A 1 138 ? 2.1 -32.781 -11.883 1 97.06 138 SER A CA 1
ATOM 1035 C C . SER A 1 138 ? 2.5 -32.312 -13.281 1 97.06 138 SER A C 1
ATOM 1037 O O . SER A 1 138 ? 3.494 -32.781 -13.836 1 97.06 138 SER A O 1
ATOM 1039 N N . THR A 1 139 ? 1.767 -31.438 -13.82 1 96.75 139 THR A N 1
ATOM 1040 C CA . THR A 1 139 ? 2.07 -30.875 -15.133 1 96.75 139 THR A CA 1
ATOM 1041 C C . THR A 1 139 ? 3.076 -29.734 -15.016 1 96.75 139 THR A C 1
ATOM 1043 O O . THR A 1 139 ? 3.979 -29.594 -15.844 1 96.75 139 THR A O 1
ATOM 1046 N N . LEU A 1 140 ? 3.008 -28.922 -14 1 96.81 140 LEU A N 1
ATOM 1047 C CA . LEU A 1 140 ? 3.811 -27.719 -13.805 1 96.81 140 LEU A CA 1
ATOM 1048 C C . LEU A 1 140 ? 5.27 -28.078 -13.531 1 96.81 140 LEU A C 1
ATOM 1050 O O . LEU A 1 140 ? 6.176 -27.484 -14.117 1 96.81 140 LEU A O 1
ATOM 1054 N N . LEU A 1 141 ? 5.504 -29.031 -12.672 1 95.5 141 LEU A N 1
ATOM 1055 C CA . LEU A 1 141 ? 6.828 -29.328 -12.141 1 95.5 141 LEU A CA 1
ATOM 1056 C C . LEU A 1 141 ? 7.797 -29.688 -13.258 1 95.5 141 LEU A C 1
ATOM 1058 O O . LEU A 1 141 ? 8.883 -29.094 -13.359 1 95.5 141 LEU A O 1
ATOM 1062 N N . PRO A 1 142 ? 7.43 -30.516 -14.195 1 93.06 142 PRO A N 1
ATOM 1063 C CA . PRO A 1 142 ? 8.375 -30.828 -15.266 1 93.06 142 PRO A CA 1
ATOM 1064 C C . PRO A 1 142 ? 8.508 -29.703 -16.281 1 93.06 142 PRO A C 1
ATOM 1066 O O . PRO A 1 142 ? 9.5 -29.656 -17.016 1 93.06 142 PRO A O 1
ATOM 1069 N N . LYS A 1 143 ? 7.551 -28.844 -16.359 1 94.38 143 LYS A N 1
ATOM 1070 C CA . LYS A 1 143 ? 7.535 -27.812 -17.391 1 94.38 143 LYS A CA 1
ATOM 1071 C C . LYS A 1 143 ? 8.219 -26.531 -16.906 1 94.38 143 LYS A C 1
ATOM 1073 O O . LYS A 1 143 ? 8.461 -25.609 -17.688 1 94.38 143 LYS A O 1
ATOM 1078 N N . ALA A 1 144 ? 8.555 -26.406 -15.656 1 95 144 ALA A N 1
ATOM 1079 C CA . ALA A 1 144 ? 9.242 -25.266 -15.07 1 95 144 ALA A CA 1
ATOM 1080 C C . ALA A 1 144 ? 10.586 -25.672 -14.461 1 95 144 ALA A C 1
ATOM 1082 O O . ALA A 1 144 ? 10.695 -25.844 -13.242 1 95 144 ALA A O 1
ATOM 1083 N N . PRO A 1 145 ? 11.617 -25.75 -15.234 1 93.38 145 PRO A N 1
ATOM 1084 C CA . PRO A 1 145 ? 12.883 -26.344 -14.773 1 93.38 145 PRO A CA 1
ATOM 1085 C C . PRO A 1 145 ? 13.562 -25.5 -13.695 1 93.38 145 PRO A C 1
ATOM 1087 O O . PRO A 1 145 ? 14.391 -26.016 -12.938 1 93.38 145 PRO A O 1
ATOM 1090 N N . GLN A 1 146 ? 13.18 -24.219 -13.617 1 95 146 GLN A N 1
ATOM 1091 C CA . GLN A 1 146 ? 13.836 -23.359 -12.641 1 95 146 GLN A CA 1
ATOM 1092 C C . GLN A 1 146 ? 13 -23.234 -11.367 1 95 146 GLN A C 1
ATOM 1094 O O . GLN A 1 146 ? 13.375 -22.516 -10.438 1 95 146 GLN A O 1
ATOM 1099 N N . LEU A 1 147 ? 11.906 -23.875 -11.25 1 96.19 147 LEU A N 1
ATOM 1100 C CA . LEU A 1 147 ? 10.977 -23.766 -10.133 1 96.19 147 LEU A CA 1
ATOM 1101 C C . LEU A 1 147 ? 11.602 -24.312 -8.852 1 96.19 147 LEU A C 1
ATOM 1103 O O . LEU A 1 147 ? 12.109 -25.438 -8.836 1 96.19 147 LEU A O 1
ATOM 1107 N N . ILE A 1 148 ? 11.555 -23.484 -7.785 1 96.25 148 ILE A N 1
ATOM 1108 C CA . ILE A 1 148 ? 12.219 -23.922 -6.559 1 96.25 148 ILE A CA 1
ATOM 1109 C C . ILE A 1 148 ? 11.211 -23.953 -5.414 1 96.25 148 ILE A C 1
ATOM 1111 O O . ILE A 1 148 ? 11.398 -24.672 -4.43 1 96.25 148 ILE A O 1
ATOM 1115 N N . ASP A 1 149 ? 10.195 -23.109 -5.547 1 97.56 149 ASP A N 1
ATOM 1116 C CA . ASP A 1 149 ? 9.289 -22.922 -4.418 1 97.56 149 ASP A CA 1
ATOM 1117 C C . ASP A 1 149 ? 7.844 -22.828 -4.887 1 97.56 149 ASP A C 1
ATOM 1119 O O . ASP A 1 149 ? 7.5 -21.969 -5.711 1 97.56 149 ASP A O 1
ATOM 1123 N N . VAL A 1 150 ? 6.961 -23.734 -4.301 1 98.19 150 VAL A N 1
ATOM 1124 C CA . VAL A 1 150 ? 5.535 -23.75 -4.605 1 98.19 150 VAL A CA 1
ATOM 1125 C C . VAL A 1 150 ? 4.73 -23.766 -3.305 1 98.19 150 VAL A C 1
ATOM 1127 O O . VAL A 1 150 ? 4.973 -24.594 -2.432 1 98.19 150 VAL A O 1
ATOM 1130 N N . ASN A 1 151 ? 3.84 -22.812 -3.162 1 98.88 151 ASN A N 1
ATOM 1131 C CA . ASN A 1 151 ? 2.854 -22.859 -2.09 1 98.88 151 ASN A CA 1
ATOM 1132 C C . ASN A 1 151 ? 1.499 -23.344 -2.594 1 98.88 151 ASN A C 1
ATOM 1134 O O . ASN A 1 151 ? 0.799 -22.625 -3.309 1 98.88 151 ASN A O 1
ATOM 1138 N N . ALA A 1 152 ? 1.141 -24.547 -2.24 1 98.75 152 ALA A N 1
ATOM 1139 C CA . ALA A 1 152 ? -0.129 -25.156 -2.641 1 98.75 152 ALA A CA 1
ATOM 1140 C C . ALA A 1 152 ? -1.007 -25.438 -1.428 1 98.75 152 ALA A C 1
ATOM 1142 O O . ALA A 1 152 ? -1.853 -26.344 -1.465 1 98.75 152 ALA A O 1
ATOM 1143 N N . ALA A 1 153 ? -0.816 -24.641 -0.402 1 98.62 153 ALA A N 1
ATOM 1144 C CA . ALA A 1 153 ? -1.555 -24.844 0.842 1 98.62 153 ALA A CA 1
ATOM 1145 C C . ALA A 1 153 ? -3.045 -24.578 0.644 1 98.62 153 ALA A C 1
ATOM 1147 O O . ALA A 1 153 ? -3.434 -23.781 -0.203 1 98.62 153 ALA A O 1
ATOM 1148 N N . SER A 1 154 ? -3.873 -25.281 1.389 1 98.25 154 SER A N 1
ATOM 1149 C CA . SER A 1 154 ? -5.297 -25 1.537 1 98.25 154 SER A CA 1
ATOM 1150 C C . SER A 1 154 ? -6.016 -25.047 0.192 1 98.25 154 SER A C 1
ATOM 1152 O O . SER A 1 154 ? -6.723 -24.109 -0.175 1 98.25 154 SER A O 1
ATOM 1154 N N . ASN A 1 155 ? -5.902 -26.219 -0.475 1 98.69 155 ASN A N 1
ATOM 1155 C CA . ASN A 1 155 ? -6.586 -26.391 -1.752 1 98.69 155 ASN A CA 1
ATOM 1156 C C . ASN A 1 155 ? -7.582 -27.547 -1.697 1 98.69 155 ASN A C 1
ATOM 1158 O O . ASN A 1 155 ? -8.039 -28.031 -2.736 1 98.69 155 ASN A O 1
ATOM 1162 N N . LEU A 1 156 ? -7.801 -28.047 -0.481 1 98.06 156 LEU A N 1
ATOM 1163 C CA . LEU A 1 156 ? -8.75 -29.125 -0.26 1 98.06 156 LEU A CA 1
ATOM 1164 C C . LEU A 1 156 ? -8.359 -30.375 -1.057 1 98.06 156 LEU A C 1
ATOM 1166 O O . LEU A 1 156 ? -9.219 -31.031 -1.651 1 98.06 156 LEU A O 1
ATOM 1170 N N . MET A 1 157 ? -7.137 -30.625 -1.114 1 97.88 157 MET A N 1
ATOM 1171 C CA . MET A 1 157 ? -6.668 -31.828 -1.809 1 97.88 157 MET A CA 1
ATOM 1172 C C . MET A 1 157 ? -6.93 -33.062 -0.972 1 97.88 157 MET A C 1
ATOM 1174 O O . MET A 1 157 ? -6.652 -33.094 0.229 1 97.88 157 MET A O 1
ATOM 1178 N N . PRO A 1 158 ? -7.484 -34.094 -1.59 1 96.62 158 PRO A N 1
ATOM 1179 C CA . PRO A 1 158 ? -7.574 -35.375 -0.859 1 96.62 158 PRO A CA 1
ATOM 1180 C C . PRO A 1 158 ? -6.219 -36.062 -0.705 1 96.62 158 PRO A C 1
ATOM 1182 O O . PRO A 1 158 ? -5.25 -35.688 -1.372 1 96.62 158 PRO A O 1
ATOM 1185 N N . ILE A 1 159 ? -6.152 -37.031 0.118 1 93.94 159 ILE A N 1
ATOM 1186 C CA . ILE A 1 159 ? -4.895 -37.656 0.473 1 93.94 159 ILE A CA 1
ATOM 1187 C C . ILE A 1 159 ? -4.309 -38.375 -0.753 1 93.94 159 ILE A C 1
ATOM 1189 O O . ILE A 1 159 ? -3.088 -38.469 -0.886 1 93.94 159 ILE A O 1
ATOM 1193 N N . GLU A 1 160 ? -5.18 -38.812 -1.675 1 93.88 160 GLU A N 1
ATOM 1194 C CA . GLU A 1 160 ? -4.738 -39.469 -2.906 1 93.88 160 GLU A CA 1
ATOM 1195 C C . GLU A 1 160 ? -3.865 -38.531 -3.74 1 93.88 160 GLU A C 1
ATOM 1197 O O . GLU A 1 160 ? -3.119 -38.969 -4.609 1 93.88 160 GLU A O 1
ATOM 1202 N N . SER A 1 161 ? -3.932 -37.25 -3.479 1 96.5 161 SER A N 1
ATOM 1203 C CA . SER A 1 161 ? -3.133 -36.25 -4.184 1 96.5 161 SER A CA 1
ATOM 1204 C C . SER A 1 161 ? -1.643 -36.438 -3.941 1 96.5 161 SER A C 1
ATOM 1206 O O . SER A 1 161 ? -0.814 -36.094 -4.785 1 96.5 161 SER A O 1
ATOM 1208 N N . LEU A 1 162 ? -1.301 -37.031 -2.838 1 94 162 LEU A N 1
ATOM 1209 C CA . LEU A 1 162 ? 0.098 -37.219 -2.473 1 94 162 LEU A CA 1
ATOM 1210 C C . LEU A 1 162 ? 0.796 -38.156 -3.457 1 94 162 LEU A C 1
ATOM 1212 O O . LEU A 1 162 ? 1.97 -37.938 -3.779 1 94 162 LEU A O 1
ATOM 1216 N N . ASP A 1 163 ? 0.073 -39.125 -3.91 1 93.06 163 ASP A N 1
ATOM 1217 C CA . ASP A 1 163 ? 0.651 -40.031 -4.887 1 93.06 163 ASP A CA 1
ATOM 1218 C C . ASP A 1 163 ? 0.963 -39.312 -6.199 1 93.06 163 ASP A C 1
ATOM 1220 O O . ASP A 1 163 ? 2.021 -39.531 -6.793 1 93.06 163 ASP A O 1
ATOM 1224 N N . ILE A 1 164 ? 0.071 -38.531 -6.594 1 95.69 164 ILE A N 1
ATOM 1225 C CA . ILE A 1 164 ? 0.235 -37.75 -7.824 1 95.69 164 ILE A CA 1
ATOM 1226 C C . ILE A 1 164 ? 1.429 -36.812 -7.695 1 95.69 164 ILE A C 1
ATOM 1228 O O . ILE A 1 164 ? 2.295 -36.781 -8.57 1 95.69 164 ILE A O 1
ATOM 1232 N N . ILE A 1 165 ? 1.529 -36.125 -6.629 1 94.44 165 ILE A N 1
ATOM 1233 C CA . ILE A 1 165 ? 2.564 -35.125 -6.371 1 94.44 165 ILE A CA 1
ATOM 1234 C C . ILE A 1 165 ? 3.924 -35.812 -6.254 1 94.44 165 ILE A C 1
ATOM 1236 O O . ILE A 1 165 ? 4.914 -35.344 -6.816 1 94.44 165 ILE A O 1
ATOM 1240 N N . SER A 1 166 ? 3.906 -36.969 -5.492 1 91.62 166 SER A N 1
ATOM 1241 C CA . SER A 1 166 ? 5.141 -37.719 -5.328 1 91.62 166 SER A CA 1
ATOM 1242 C C . SER A 1 166 ? 5.699 -38.188 -6.672 1 91.62 166 SER A C 1
ATOM 1244 O O . SER A 1 166 ? 6.898 -38.031 -6.926 1 91.62 166 SER A O 1
ATOM 1246 N N . SER A 1 167 ? 4.875 -38.656 -7.492 1 92.56 167 SER A N 1
ATOM 1247 C CA . SER A 1 167 ? 5.297 -39.094 -8.82 1 92.56 167 SER A CA 1
ATOM 1248 C C . SER A 1 167 ? 5.855 -37.938 -9.633 1 92.56 167 SER A C 1
ATOM 1250 O O . SER A 1 167 ? 6.859 -38.094 -10.328 1 92.56 167 SER A O 1
ATOM 1252 N N . ALA A 1 168 ? 5.223 -36.812 -9.523 1 92.81 168 ALA A N 1
ATOM 1253 C CA . ALA A 1 168 ? 5.66 -35.625 -10.258 1 92.81 168 ALA A CA 1
ATOM 1254 C C . ALA A 1 168 ? 7.02 -35.156 -9.766 1 92.81 168 ALA A C 1
ATOM 1256 O O . ALA A 1 168 ? 7.867 -34.75 -10.562 1 92.81 168 ALA A O 1
ATOM 1257 N N . LEU A 1 169 ? 7.223 -35.156 -8.469 1 91.94 169 LEU A N 1
ATOM 1258 C CA . LEU A 1 169 ? 8.484 -34.719 -7.879 1 91.94 169 LEU A CA 1
ATOM 1259 C C . LEU A 1 169 ? 9.633 -35.625 -8.312 1 91.94 169 LEU A C 1
ATOM 1261 O O . LEU A 1 169 ? 10.758 -35.188 -8.492 1 91.94 169 LEU A O 1
ATOM 1265 N N . LYS A 1 170 ? 9.359 -36.906 -8.484 1 88.25 170 LYS A N 1
ATOM 1266 C CA . LYS A 1 170 ? 10.375 -37.844 -8.93 1 88.25 170 LYS A CA 1
ATOM 1267 C C . LYS A 1 170 ? 10.812 -37.531 -10.367 1 88.25 170 LYS A C 1
ATOM 1269 O O . LYS A 1 170 ? 11.977 -37.719 -10.719 1 88.25 170 LYS A O 1
ATOM 1274 N N . LEU A 1 171 ? 9.828 -37.062 -11.023 1 84.19 171 LEU A N 1
ATOM 1275 C CA . LEU A 1 171 ? 10.109 -36.75 -12.422 1 84.19 171 LEU A CA 1
ATOM 1276 C C . LEU A 1 171 ? 10.773 -35.375 -12.555 1 84.19 171 LEU A C 1
ATOM 1278 O O . LEU A 1 171 ? 11.43 -35.094 -13.555 1 84.19 171 LEU A O 1
ATOM 1282 N N . ALA A 1 172 ? 10.477 -34.562 -11.617 1 80.69 172 ALA A N 1
ATOM 1283 C CA . ALA A 1 172 ? 10.977 -33.188 -11.68 1 80.69 172 ALA A CA 1
ATOM 1284 C C . ALA A 1 172 ? 12.492 -33.156 -11.539 1 80.69 172 ALA A C 1
ATOM 1286 O O . ALA A 1 172 ? 13.07 -33.906 -10.742 1 80.69 172 ALA A O 1
ATOM 1287 N N . LYS A 1 173 ? 13.141 -32.688 -12.633 1 66.62 173 LYS A N 1
ATOM 1288 C CA . LYS A 1 173 ? 14.586 -32.5 -12.703 1 66.62 173 LYS A CA 1
ATOM 1289 C C . LYS A 1 173 ? 14.977 -31.156 -12.094 1 66.62 173 LYS A C 1
ATOM 1291 O O . LYS A 1 173 ? 14.18 -30.203 -12.086 1 66.62 173 LYS A O 1
ATOM 1296 N N . GLY A 1 174 ? 15.867 -31.188 -11.047 1 69.12 174 GLY A N 1
ATOM 1297 C CA . GLY A 1 174 ? 16.375 -29.844 -10.773 1 69.12 174 GLY A CA 1
ATOM 1298 C C . GLY A 1 174 ? 16.484 -29.547 -9.289 1 69.12 174 GLY A C 1
ATOM 1299 O O . GLY A 1 174 ? 16.547 -30.453 -8.469 1 69.12 174 GLY A O 1
ATOM 1300 N N . ASN A 1 175 ? 16.438 -28.234 -9.062 1 82.75 175 ASN A N 1
ATOM 1301 C CA . ASN A 1 175 ? 16.75 -27.672 -7.754 1 82.75 175 ASN A CA 1
ATOM 1302 C C . ASN A 1 175 ? 15.5 -27.266 -6.988 1 82.75 175 ASN A C 1
ATOM 1304 O O . ASN A 1 175 ? 15.469 -26.203 -6.355 1 82.75 175 ASN A O 1
ATOM 1308 N N . PHE A 1 176 ? 14.5 -28.188 -7.066 1 91.88 176 PHE A N 1
ATOM 1309 C CA . PHE A 1 176 ? 13.266 -27.891 -6.352 1 91.88 176 PHE A CA 1
ATOM 1310 C C . PHE A 1 176 ? 13.484 -27.984 -4.844 1 91.88 176 PHE A C 1
ATOM 1312 O O . PHE A 1 176 ? 14.062 -28.953 -4.348 1 91.88 176 PHE A O 1
ATOM 1319 N N . GLU A 1 177 ? 12.977 -26.953 -4.145 1 93.94 177 GLU A N 1
ATOM 1320 C CA . GLU A 1 177 ? 13.398 -26.844 -2.752 1 93.94 177 GLU A CA 1
ATOM 1321 C C . GLU A 1 177 ? 12.219 -26.984 -1.798 1 93.94 177 GLU A C 1
ATOM 1323 O O . GLU A 1 177 ? 12.375 -27.484 -0.679 1 93.94 177 GLU A O 1
ATOM 1328 N N . ARG A 1 178 ? 11.078 -26.531 -2.316 1 95.94 178 ARG A N 1
ATOM 1329 C CA . ARG A 1 178 ? 10.016 -26.469 -1.322 1 95.94 178 ARG A CA 1
ATOM 1330 C C . ARG A 1 178 ? 8.641 -26.578 -1.982 1 95.94 178 ARG A C 1
ATOM 1332 O O . ARG A 1 178 ? 8.375 -25.891 -2.975 1 95.94 178 ARG A O 1
ATOM 1339 N N . LEU A 1 179 ? 7.812 -27.453 -1.424 1 96.75 179 LEU A N 1
ATOM 1340 C CA . LEU A 1 179 ? 6.391 -27.562 -1.736 1 96.75 179 LEU A CA 1
ATOM 1341 C C . LEU A 1 179 ? 5.551 -27.531 -0.464 1 96.75 179 LEU A C 1
ATOM 1343 O O . LEU A 1 179 ? 5.566 -28.484 0.317 1 96.75 179 LEU A O 1
ATOM 1347 N N . ASP A 1 180 ? 4.789 -26.422 -0.309 1 98 180 ASP A N 1
ATOM 1348 C CA . ASP A 1 180 ? 3.957 -26.281 0.883 1 98 180 ASP A CA 1
ATOM 1349 C C . ASP A 1 180 ? 2.576 -26.906 0.666 1 98 180 ASP A C 1
ATOM 1351 O O . ASP A 1 180 ? 1.812 -26.438 -0.185 1 98 180 ASP A O 1
ATOM 1355 N N . LEU A 1 181 ? 2.254 -27.922 1.465 1 97.25 181 LEU A N 1
ATOM 1356 C CA . LEU A 1 181 ? 0.972 -28.609 1.372 1 97.25 181 LEU A CA 1
ATOM 1357 C C . LEU A 1 181 ? 0.198 -28.5 2.682 1 97.25 181 LEU A C 1
ATOM 1359 O O . LEU A 1 181 ? -0.661 -29.328 2.973 1 97.25 181 LEU A O 1
ATOM 1363 N N . THR A 1 182 ? 0.461 -27.453 3.441 1 96.75 182 THR A N 1
ATOM 1364 C CA . THR A 1 182 ? -0.238 -27.281 4.711 1 96.75 182 THR A CA 1
ATOM 1365 C C . THR A 1 182 ? -1.688 -26.859 4.473 1 96.75 182 THR A C 1
ATOM 1367 O O . THR A 1 182 ? -2.082 -26.578 3.34 1 96.75 182 THR A O 1
ATOM 1370 N N . GLY A 1 183 ? -2.475 -26.953 5.469 1 96 183 GLY A N 1
ATOM 1371 C CA . GLY A 1 183 ? -3.85 -26.484 5.391 1 96 183 GLY A CA 1
ATOM 1372 C C . GLY A 1 183 ? -4.801 -27.531 4.832 1 96 183 GLY A C 1
ATOM 1373 O O . GLY A 1 183 ? -5.938 -27.203 4.473 1 96 183 GLY A O 1
ATOM 1374 N N . HIS A 1 184 ? -4.355 -28.719 4.688 1 94.12 184 HIS A N 1
ATOM 1375 C CA . HIS A 1 184 ? -5.199 -29.844 4.301 1 94.12 184 HIS A CA 1
ATOM 1376 C C . HIS A 1 184 ? -5.5 -30.734 5.496 1 94.12 184 HIS A C 1
ATOM 1378 O O . HIS A 1 184 ? -4.734 -30.766 6.465 1 94.12 184 HIS A O 1
ATOM 1384 N N . THR A 1 185 ? -6.625 -31.328 5.414 1 91.25 185 THR A N 1
ATOM 1385 C CA . THR A 1 185 ? -6.988 -32.344 6.406 1 91.25 185 THR A CA 1
ATOM 1386 C C . THR A 1 185 ? -6.824 -33.75 5.84 1 91.25 185 THR A C 1
ATOM 1388 O O . THR A 1 185 ? -7.684 -34.219 5.098 1 91.25 185 THR A O 1
ATOM 1391 N N . TRP A 1 186 ? -5.695 -34.312 6.191 1 91.19 186 TRP A N 1
ATOM 1392 C CA . TRP A 1 186 ? -5.391 -35.656 5.633 1 91.19 186 TRP A CA 1
ATOM 1393 C C . TRP A 1 186 ? -5.379 -36.719 6.727 1 91.19 186 TRP A C 1
ATOM 1395 O O . TRP A 1 186 ? -4.906 -36.469 7.84 1 91.19 186 TRP A O 1
ATOM 1405 N N . ASP A 1 187 ? -5.957 -37.812 6.457 1 87.38 187 ASP A N 1
ATOM 1406 C CA . ASP A 1 187 ? -5.84 -39 7.277 1 87.38 187 ASP A CA 1
ATOM 1407 C C . ASP A 1 187 ? -4.625 -39.844 6.863 1 87.38 187 ASP A C 1
ATOM 1409 O O . ASP A 1 187 ? -4.738 -40.719 6.031 1 87.38 187 ASP A O 1
ATOM 1413 N N . TYR A 1 188 ? -3.602 -39.562 7.562 1 87.31 188 TYR A N 1
ATOM 1414 C CA . TYR A 1 188 ? -2.344 -40.188 7.172 1 87.31 188 TYR A CA 1
ATOM 1415 C C . TYR A 1 188 ? -2.377 -41.688 7.434 1 87.31 188 TYR A C 1
ATOM 1417 O O . TYR A 1 188 ? -2.941 -42.125 8.438 1 87.31 188 TYR A O 1
ATOM 1425 N N . LYS A 1 189 ? -1.753 -42.312 6.465 1 83.88 189 LYS A N 1
ATOM 1426 C CA . LYS A 1 189 ? -1.499 -43.75 6.609 1 83.88 189 LYS A CA 1
ATOM 1427 C C . LYS A 1 189 ? -0.005 -44.031 6.738 1 83.88 189 LYS A C 1
ATOM 1429 O O . LYS A 1 189 ? 0.824 -43.156 6.438 1 83.88 189 LYS A O 1
ATOM 1434 N N . PRO A 1 190 ? 0.366 -45.219 7.211 1 82.94 190 PRO A N 1
ATOM 1435 C CA . PRO A 1 190 ? 1.775 -45.594 7.379 1 82.94 190 PRO A CA 1
ATOM 1436 C C . PRO A 1 190 ? 2.584 -45.438 6.094 1 82.94 190 PRO A C 1
ATOM 1438 O O . PRO A 1 190 ? 3.777 -45.125 6.145 1 82.94 190 PRO A O 1
ATOM 1441 N N . GLU A 1 191 ? 1.918 -45.594 4.984 1 81.94 191 GLU A N 1
ATOM 1442 C CA . GLU A 1 191 ? 2.613 -45.531 3.703 1 81.94 191 GLU A CA 1
ATOM 1443 C C . GLU A 1 191 ? 3.092 -44.094 3.416 1 81.94 191 GLU A C 1
ATOM 1445 O O . GLU A 1 191 ? 3.963 -43.906 2.57 1 81.94 191 GLU A O 1
ATOM 1450 N N . HIS A 1 192 ? 2.539 -43.188 4.137 1 82.44 192 HIS A N 1
ATOM 1451 C CA . HIS A 1 192 ? 2.879 -41.812 3.9 1 82.44 192 HIS A CA 1
ATOM 1452 C C . HIS A 1 192 ? 4.039 -41.344 4.785 1 82.44 192 HIS A C 1
ATOM 1454 O O . HIS A 1 192 ? 4.527 -40.219 4.66 1 82.44 192 HIS A O 1
ATOM 1460 N N . ALA A 1 193 ? 4.539 -42.156 5.605 1 76.94 193 ALA A N 1
ATOM 1461 C CA . ALA A 1 193 ? 5.562 -41.844 6.598 1 76.94 193 ALA A CA 1
ATOM 1462 C C . ALA A 1 193 ? 6.891 -41.5 5.922 1 76.94 193 ALA A C 1
ATOM 1464 O O . ALA A 1 193 ? 7.672 -40.719 6.434 1 76.94 193 ALA A O 1
ATOM 1465 N N . SER A 1 194 ? 7.055 -42.094 4.742 1 80.75 194 SER A N 1
ATOM 1466 C CA . SER A 1 194 ? 8.359 -41.969 4.109 1 80.75 194 SER A CA 1
ATOM 1467 C C . SER A 1 194 ? 8.438 -40.688 3.275 1 80.75 194 SER A C 1
ATOM 1469 O O . SER A 1 194 ? 9.516 -40.312 2.787 1 80.75 194 SER A O 1
ATOM 1471 N N . LEU A 1 195 ? 7.344 -40.062 3.143 1 80.5 195 LEU A N 1
ATOM 1472 C CA . LEU A 1 195 ? 7.273 -38.938 2.24 1 80.5 195 LEU A CA 1
ATOM 1473 C C . LEU A 1 195 ? 8.258 -37.844 2.666 1 80.5 195 LEU A C 1
ATOM 1475 O O . LEU A 1 195 ? 8.898 -37.219 1.82 1 80.5 195 LEU A O 1
ATOM 1479 N N . HIS A 1 196 ? 8.438 -37.594 3.971 1 77.06 196 HIS A N 1
ATOM 1480 C CA . HIS A 1 196 ? 9.32 -36.562 4.484 1 77.06 196 HIS A CA 1
ATOM 1481 C C . HIS A 1 196 ? 10.781 -36.875 4.168 1 77.06 196 HIS A C 1
ATOM 1483 O O . HIS A 1 196 ? 11.578 -35.938 3.961 1 77.06 196 HIS A O 1
ATOM 1489 N N . SER A 1 197 ? 11.047 -38.125 4.121 1 82.19 197 SER A N 1
ATOM 1490 C CA . SER A 1 197 ? 12.438 -38.531 3.938 1 82.19 197 SER A CA 1
ATOM 1491 C C . SER A 1 197 ? 12.758 -38.781 2.465 1 82.19 197 SER A C 1
ATOM 1493 O O . SER A 1 197 ? 13.922 -38.719 2.059 1 82.19 197 SER A O 1
ATOM 1495 N N . GLU A 1 198 ? 11.789 -38.938 1.739 1 85.88 198 GLU A N 1
ATOM 1496 C CA . GLU A 1 198 ? 11.984 -39.281 0.333 1 85.88 198 GLU A CA 1
ATOM 1497 C C . GLU A 1 198 ? 12.406 -38.062 -0.476 1 85.88 198 GLU A C 1
ATOM 1499 O O . GLU A 1 198 ? 13.234 -38.156 -1.381 1 85.88 198 GLU A O 1
ATOM 1504 N N . PHE A 1 199 ? 11.891 -37 -0.134 1 89.69 199 PHE A N 1
ATOM 1505 C CA . PHE A 1 199 ? 12.172 -35.781 -0.879 1 89.69 199 PHE A CA 1
ATOM 1506 C C . PHE A 1 199 ? 12.898 -34.75 -0.005 1 89.69 199 PHE A C 1
ATOM 1508 O O . PHE A 1 199 ? 12.289 -34.125 0.85 1 89.69 199 PHE A O 1
ATOM 1515 N N . VAL A 1 200 ? 14.164 -34.594 -0.259 1 88.38 200 VAL A N 1
ATOM 1516 C CA . VAL A 1 200 ? 15.008 -33.75 0.57 1 88.38 200 VAL A CA 1
ATOM 1517 C C . VAL A 1 200 ? 15.914 -32.906 -0.317 1 88.38 200 VAL A C 1
ATOM 1519 O O . VAL A 1 200 ? 16.375 -33.344 -1.366 1 88.38 200 VAL A O 1
ATOM 1522 N N . HIS A 1 201 ? 16.062 -31.703 0.029 1 89.44 201 HIS A N 1
ATOM 1523 C CA . HIS A 1 201 ? 17.016 -30.781 -0.572 1 89.44 201 HIS A CA 1
ATOM 1524 C C . HIS A 1 201 ? 17.922 -30.156 0.486 1 89.44 201 HIS A C 1
ATOM 1526 O O . HIS A 1 201 ? 17.438 -29.5 1.407 1 89.44 201 HIS A O 1
ATOM 1532 N N . ASP A 1 202 ? 19.25 -30.406 0.364 1 90.12 202 ASP A N 1
ATOM 1533 C CA . ASP A 1 202 ? 20.25 -29.891 1.297 1 90.12 202 ASP A CA 1
ATOM 1534 C C . ASP A 1 202 ? 19.875 -30.219 2.74 1 90.12 202 ASP A C 1
ATOM 1536 O O . ASP A 1 202 ? 19.891 -29.328 3.605 1 90.12 202 ASP A O 1
ATOM 1540 N N . GLY A 1 203 ? 19.422 -31.438 2.881 1 87.38 203 GLY A N 1
ATOM 1541 C CA . GLY A 1 203 ? 19.141 -31.953 4.211 1 87.38 203 GLY A CA 1
ATOM 1542 C C . GLY A 1 203 ? 17.766 -31.562 4.727 1 87.38 203 GLY A C 1
ATOM 1543 O O . GLY A 1 203 ? 17.359 -32 5.797 1 87.38 203 GLY A O 1
ATOM 1544 N N . ASN A 1 204 ? 17.062 -30.703 3.979 1 90.12 204 ASN A N 1
ATOM 1545 C CA . ASN A 1 204 ? 15.742 -30.281 4.41 1 90.12 204 ASN A CA 1
ATOM 1546 C C . ASN A 1 204 ? 14.641 -30.953 3.58 1 90.12 204 ASN A C 1
ATOM 1548 O O . ASN A 1 204 ? 14.805 -31.141 2.375 1 90.12 204 ASN A O 1
ATOM 1552 N N . PRO A 1 205 ? 13.586 -31.312 4.312 1 89.81 205 PRO A N 1
ATOM 1553 C CA . PRO A 1 205 ? 12.469 -31.859 3.541 1 89.81 205 PRO A CA 1
ATOM 1554 C C . PRO A 1 205 ? 11.891 -30.844 2.549 1 89.81 205 PRO A C 1
ATOM 1556 O O . PRO A 1 205 ? 11.727 -29.672 2.879 1 89.81 205 PRO A O 1
ATOM 1559 N N . ILE A 1 206 ? 11.594 -31.281 1.367 1 92.62 206 ILE A N 1
ATOM 1560 C CA . ILE A 1 206 ? 11.008 -30.469 0.307 1 92.62 206 ILE A CA 1
ATOM 1561 C C . ILE A 1 206 ? 9.523 -30.25 0.585 1 92.62 206 ILE A C 1
ATOM 1563 O O . ILE A 1 206 ? 9.008 -29.141 0.433 1 92.62 206 ILE A O 1
ATOM 1567 N N . LEU A 1 207 ? 8.875 -31.312 1.062 1 93.56 207 LEU A N 1
ATOM 1568 C CA . LEU A 1 207 ? 7.445 -31.281 1.32 1 93.56 207 LEU A CA 1
ATOM 1569 C C . LEU A 1 207 ? 7.156 -30.734 2.715 1 93.56 207 LEU A C 1
ATOM 1571 O O . LEU A 1 207 ? 7.703 -31.219 3.705 1 93.56 207 LEU A O 1
ATOM 1575 N N . ILE A 1 208 ? 6.414 -29.688 2.748 1 94.44 208 ILE A N 1
ATOM 1576 C CA . ILE A 1 208 ? 5.859 -29.219 4.012 1 94.44 208 ILE A CA 1
ATOM 1577 C C . ILE A 1 208 ? 4.422 -29.703 4.16 1 94.44 208 ILE A C 1
ATOM 1579 O O . ILE A 1 208 ? 3.523 -29.25 3.447 1 94.44 208 ILE A O 1
ATOM 1583 N N . LEU A 1 209 ? 4.219 -30.609 5.098 1 92.56 209 LEU A N 1
ATOM 1584 C CA . LEU A 1 209 ? 2.953 -31.328 5.215 1 92.56 209 LEU A CA 1
ATOM 1585 C C . LEU A 1 209 ? 2.135 -30.797 6.387 1 92.56 209 LEU A C 1
ATOM 1587 O O . LEU A 1 209 ? 2.693 -30.266 7.344 1 92.56 209 LEU A O 1
ATOM 1591 N N . PRO A 1 210 ? 0.797 -30.953 6.246 1 90.38 210 PRO A N 1
ATOM 1592 C CA . PRO A 1 210 ? -0.036 -30.578 7.391 1 90.38 210 PRO A CA 1
ATOM 1593 C C . PRO A 1 210 ? 0.252 -31.438 8.625 1 90.38 210 PRO A C 1
ATOM 1595 O O . PRO A 1 210 ? 0.563 -32.625 8.508 1 90.38 210 PRO A O 1
ATOM 1598 N N . SER A 1 211 ? 0.182 -30.703 9.75 1 81.81 211 SER A N 1
ATOM 1599 C CA . SER A 1 211 ? 0.308 -31.453 10.992 1 81.81 211 SER A CA 1
ATOM 1600 C C . SER A 1 211 ? -0.901 -32.344 11.219 1 81.81 211 SER A C 1
ATOM 1602 O O . SER A 1 211 ? -2.029 -31.984 10.883 1 81.81 211 SER A O 1
ATOM 1604 N N . PRO A 1 212 ? -0.525 -33.562 11.586 1 71.38 212 PRO A N 1
ATOM 1605 C CA . PRO A 1 212 ? -1.656 -34.469 11.859 1 71.38 212 PRO A CA 1
ATOM 1606 C C . PRO A 1 212 ? -2.643 -33.875 12.859 1 71.38 212 PRO A C 1
ATOM 1608 O O . PRO A 1 212 ? -2.24 -33.125 13.766 1 71.38 212 PRO A O 1
ATOM 1611 N N . SER A 1 213 ? -3.742 -33.469 12.375 1 59 213 SER A N 1
ATOM 1612 C CA 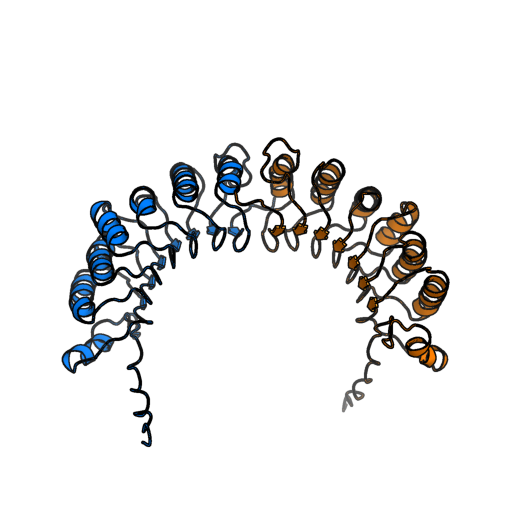. SER A 1 213 ? -4.762 -33 13.297 1 59 213 SER A CA 1
ATOM 1613 C C . SER A 1 213 ? -4.801 -33.812 14.57 1 59 213 SER A C 1
ATOM 1615 O O . SER A 1 213 ? -4.805 -35.062 14.516 1 59 213 SER A O 1
ATOM 1617 N N . ALA A 1 214 ? -4.344 -33.281 15.664 1 48.84 214 ALA A N 1
ATOM 1618 C CA . ALA A 1 214 ? -4.746 -33.906 16.922 1 48.84 214 ALA A CA 1
ATOM 1619 C C . ALA A 1 214 ? -6.258 -34.094 16.969 1 48.84 214 ALA A C 1
ATOM 1621 O O . ALA A 1 214 ? -7.012 -33.188 16.672 1 48.84 214 ALA A O 1
ATOM 1622 N N . PHE A 1 215 ? -6.742 -35.156 16.578 1 39.16 215 PHE A N 1
ATOM 1623 C CA . PHE A 1 215 ? -8.156 -35.375 16.891 1 39.16 215 PHE A CA 1
ATOM 1624 C C . PHE A 1 215 ? -8.531 -34.688 18.188 1 39.16 215 PHE A C 1
ATOM 1626 O O . PHE A 1 215 ? -7.875 -34.844 19.219 1 39.16 215 PHE A O 1
ATOM 1633 N N . ALA A 1 216 ? -9.164 -33.469 18.156 1 40.88 216 ALA A N 1
ATOM 1634 C CA . ALA A 1 216 ? -9.836 -32.938 19.328 1 40.88 216 ALA A CA 1
ATOM 1635 C C . ALA A 1 216 ? -10.406 -34.062 20.188 1 40.88 216 ALA A C 1
ATOM 1637 O O . ALA A 1 216 ? -10.898 -35.062 19.672 1 40.88 216 ALA A O 1
ATOM 1638 N N . ALA A 1 21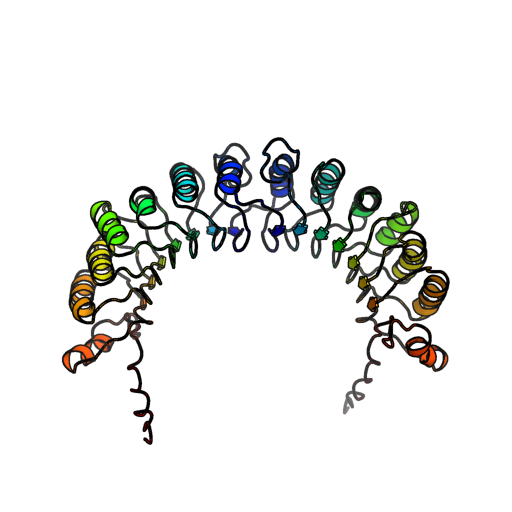7 ? -10.062 -34.031 21.469 1 42.16 217 ALA A N 1
ATOM 1639 C CA . ALA A 1 217 ? -10.758 -34.812 22.484 1 42.16 217 ALA A CA 1
ATOM 1640 C C . ALA A 1 217 ? -12.234 -35 22.141 1 42.16 217 ALA A C 1
ATOM 1642 O O . ALA A 1 217 ? -12.875 -34.062 21.641 1 42.16 217 ALA A O 1
ATOM 1643 N N . PRO A 1 218 ? -12.695 -36.156 21.906 1 38.38 218 PRO A N 1
ATOM 1644 C CA . PRO A 1 218 ? -14.148 -36.312 21.859 1 38.38 218 PRO A CA 1
ATOM 1645 C C . PRO A 1 218 ? -14.883 -35.438 22.859 1 38.38 218 PRO A C 1
ATOM 1647 O O . PRO A 1 218 ? -14.453 -35.312 24.016 1 38.38 218 PRO A O 1
ATOM 1650 N N . TYR A 1 219 ? -15.297 -34.125 22.469 1 38.31 219 TYR A N 1
ATOM 1651 C CA . TYR A 1 219 ? -16.219 -33.5 23.406 1 38.31 219 TYR A CA 1
ATOM 1652 C C . TYR A 1 219 ? -17.172 -34.531 24 1 38.31 219 TYR A C 1
ATOM 1654 O O . TYR A 1 219 ? -17.828 -35.281 23.281 1 38.31 219 TYR A O 1
ATOM 1662 N N . ASP A 1 220 ? -16.641 -35.156 25.109 1 38.78 220 ASP A N 1
ATOM 1663 C CA . ASP A 1 220 ? -17.562 -35.875 25.969 1 38.78 220 ASP A CA 1
ATOM 1664 C C . ASP A 1 220 ? -18.906 -35.156 26.078 1 38.78 220 ASP A C 1
ATOM 1666 O O . ASP A 1 220 ? -18.969 -34.031 26.641 1 38.78 220 ASP A O 1
ATOM 1670 N N . ASP A 1 221 ? -19.656 -35.094 24.984 1 36.38 221 ASP A N 1
ATOM 1671 C CA . ASP A 1 221 ? -21.062 -34.75 25.188 1 36.38 221 ASP A CA 1
ATOM 1672 C C . ASP A 1 221 ? -21.625 -35.406 26.438 1 36.38 221 ASP A C 1
ATOM 1674 O O . ASP A 1 221 ? -21.703 -36.656 26.5 1 36.38 221 ASP A O 1
ATOM 1678 N N . ASP A 1 222 ? -21.141 -35.031 27.688 1 36.34 222 ASP A N 1
ATOM 1679 C CA . ASP A 1 222 ? -22.047 -35.469 28.719 1 36.34 222 ASP A CA 1
ATOM 1680 C C . ASP A 1 222 ? -23.5 -35.312 28.297 1 36.34 222 ASP A C 1
ATOM 1682 O O . ASP A 1 222 ? -23.891 -34.25 27.797 1 36.34 222 ASP A O 1
ATOM 1686 N N . PRO A 1 223 ? -24.406 -36.469 28.422 1 30.69 223 PRO A N 1
ATOM 1687 C CA . PRO A 1 223 ? -25.844 -36.406 28.188 1 30.69 223 PRO A CA 1
ATOM 1688 C C . PRO A 1 223 ? -26.531 -35.344 29.031 1 30.69 223 PRO A C 1
ATOM 1690 O O . PRO A 1 223 ? -26.031 -34.969 30.094 1 30.69 223 PRO A O 1
ATOM 1693 N N . MET B 1 1 ? -20.391 0.041 -8.797 1 51.91 1 MET B N 1
ATOM 1694 C CA . MET B 1 1 ? -19.031 0.052 -9.344 1 51.91 1 MET B CA 1
ATOM 1695 C C . MET B 1 1 ? -18.016 0.495 -8.289 1 51.91 1 MET B C 1
ATOM 1697 O O . MET B 1 1 ? -18.328 1.342 -7.445 1 51.91 1 MET B O 1
ATOM 1701 N N . PRO B 1 2 ? -16.938 -0.242 -8.148 1 59.88 2 PRO B N 1
ATOM 1702 C CA . PRO B 1 2 ? -16.062 0.104 -7.023 1 59.88 2 PRO B CA 1
ATOM 1703 C C . PRO B 1 2 ? -15.5 1.52 -7.125 1 59.88 2 PRO B C 1
ATOM 1705 O O . PRO B 1 2 ? -15.148 1.967 -8.219 1 59.88 2 PRO B O 1
ATOM 1708 N N . ILE B 1 3 ? -15.953 2.408 -6.281 1 73.88 3 ILE B N 1
ATOM 1709 C CA . ILE B 1 3 ? -15.516 3.799 -6.195 1 73.88 3 ILE B CA 1
ATOM 1710 C C . ILE B 1 3 ? -14.281 3.896 -5.301 1 73.88 3 ILE B C 1
ATOM 1712 O O . ILE B 1 3 ? -14.281 3.389 -4.18 1 73.88 3 ILE B O 1
ATOM 1716 N N . LEU B 1 4 ? -13.195 4.355 -5.945 1 83 4 LEU B N 1
ATOM 1717 C CA . LEU B 1 4 ? -11.977 4.559 -5.172 1 83 4 LEU B CA 1
ATOM 1718 C C . LEU B 1 4 ? -12.078 5.812 -4.309 1 83 4 LEU B C 1
ATOM 1720 O O . LEU B 1 4 ? -12.031 6.93 -4.824 1 83 4 LEU B O 1
ATOM 1724 N N . GLU B 1 5 ? -12.25 5.594 -3.016 1 89 5 GLU B N 1
ATOM 1725 C CA . GLU B 1 5 ? -12.367 6.723 -2.096 1 89 5 GLU B CA 1
ATOM 1726 C C . GLU B 1 5 ? -11.062 6.953 -1.336 1 89 5 GLU B C 1
ATOM 1728 O O . GLU B 1 5 ? -10.773 8.078 -0.919 1 89 5 GLU B O 1
ATOM 1733 N N . ASP B 1 6 ? -10.383 5.844 -1.139 1 92.62 6 ASP B N 1
ATOM 1734 C CA . ASP B 1 6 ? -9.109 5.902 -0.423 1 92.62 6 ASP B CA 1
ATOM 1735 C C . ASP B 1 6 ? -7.977 5.336 -1.273 1 92.62 6 ASP B C 1
ATOM 1737 O O . ASP B 1 6 ? -8.07 4.219 -1.784 1 92.62 6 ASP B O 1
ATOM 1741 N N . LEU B 1 7 ? -6.957 6.074 -1.455 1 92.75 7 LEU B N 1
ATOM 1742 C CA . LEU B 1 7 ? -5.766 5.602 -2.148 1 92.75 7 LEU B CA 1
ATOM 1743 C C . LEU B 1 7 ? -4.531 5.734 -1.262 1 92.75 7 LEU B C 1
ATOM 1745 O O . LEU B 1 7 ? -4.18 6.84 -0.841 1 92.75 7 LEU B O 1
ATOM 1749 N N . ASP B 1 8 ? -3.932 4.633 -0.979 1 95.88 8 ASP B N 1
ATOM 1750 C CA . ASP B 1 8 ? -2.693 4.594 -0.205 1 95.88 8 ASP B CA 1
ATOM 1751 C C . ASP B 1 8 ? -1.56 3.969 -1.016 1 95.88 8 ASP B C 1
ATOM 1753 O O . ASP B 1 8 ? -1.549 2.76 -1.25 1 95.88 8 ASP B O 1
ATOM 1757 N N . ILE B 1 9 ? -0.608 4.773 -1.485 1 93.06 9 ILE B N 1
ATOM 1758 C CA . ILE B 1 9 ? 0.522 4.258 -2.248 1 93.06 9 ILE B CA 1
ATOM 1759 C C . ILE B 1 9 ? 1.816 4.477 -1.468 1 93.06 9 ILE B C 1
ATOM 1761 O O . ILE B 1 9 ? 2.896 4.559 -2.057 1 93.06 9 ILE B O 1
ATOM 1765 N N . SER B 1 10 ? 1.701 4.574 -0.169 1 96.56 10 SER B N 1
ATOM 1766 C CA . SER B 1 10 ? 2.84 4.809 0.712 1 96.56 10 SER B CA 1
ATOM 1767 C C . SER B 1 10 ? 3.85 3.67 0.628 1 96.56 10 SER B C 1
ATOM 1769 O O . SER B 1 10 ? 3.518 2.574 0.17 1 96.56 10 SER B O 1
ATOM 1771 N N . ASP B 1 11 ? 5.066 3.945 0.993 1 95.12 11 ASP B N 1
ATOM 1772 C CA . ASP B 1 11 ? 6.164 2.99 1.121 1 95.12 11 ASP B CA 1
ATOM 1773 C C . ASP B 1 11 ? 6.57 2.436 -0.242 1 95.12 11 ASP B C 1
ATOM 1775 O O . ASP B 1 11 ? 7.129 1.341 -0.331 1 95.12 11 ASP B O 1
ATOM 1779 N N . ASN B 1 12 ? 6.199 3.176 -1.312 1 91.44 12 ASN B N 1
ATOM 1780 C CA . ASN B 1 12 ? 6.711 2.875 -2.645 1 91.44 12 ASN B CA 1
ATOM 1781 C C . ASN B 1 12 ? 7.742 3.906 -3.094 1 91.44 12 ASN B C 1
ATOM 1783 O O . ASN B 1 12 ? 7.625 5.09 -2.766 1 91.44 12 ASN B O 1
ATOM 1787 N N . PHE B 1 13 ? 8.656 3.459 -3.83 1 90.69 13 PHE B N 1
ATOM 1788 C CA . PHE B 1 13 ? 9.664 4.363 -4.371 1 90.69 13 PHE B CA 1
ATOM 1789 C C . PHE B 1 13 ? 9.141 5.09 -5.602 1 90.69 13 PHE B C 1
ATOM 1791 O O . PHE B 1 13 ? 9.672 4.922 -6.703 1 90.69 13 PHE B O 1
ATOM 1798 N N . ILE B 1 14 ? 8.195 5.922 -5.48 1 89.38 14 ILE B N 1
ATOM 1799 C CA . ILE B 1 14 ? 7.484 6.594 -6.562 1 89.38 14 ILE B CA 1
ATOM 1800 C C . ILE B 1 14 ? 8.359 7.695 -7.152 1 89.38 14 ILE B C 1
ATOM 1802 O O . ILE B 1 14 ? 8.586 7.734 -8.367 1 89.38 14 ILE B O 1
ATOM 1806 N N . GLY B 1 15 ? 8.922 8.539 -6.262 1 90.81 15 GLY B N 1
ATOM 1807 C CA . GLY B 1 15 ? 9.75 9.648 -6.707 1 90.81 15 GLY B CA 1
ATOM 1808 C C . GLY B 1 15 ? 8.953 10.734 -7.414 1 90.81 15 GLY B C 1
ATOM 1809 O O . GLY B 1 15 ? 7.746 10.602 -7.605 1 90.81 15 GLY B O 1
ATOM 1810 N N . ASP B 1 16 ? 9.641 11.773 -7.797 1 92.44 16 ASP B N 1
ATOM 1811 C CA . ASP B 1 16 ? 8.984 12.93 -8.398 1 92.44 16 ASP B CA 1
ATOM 1812 C C . ASP B 1 16 ? 8.422 12.586 -9.773 1 92.44 16 ASP B C 1
ATOM 1814 O O . ASP B 1 16 ? 7.359 13.078 -10.156 1 92.44 16 ASP B O 1
ATOM 1818 N N . GLU B 1 17 ? 9.109 11.789 -10.469 1 87.25 17 GLU B N 1
ATOM 1819 C CA . GLU B 1 17 ? 8.617 11.391 -11.789 1 87.25 17 GLU B CA 1
ATOM 1820 C C . GLU B 1 17 ? 7.324 10.586 -11.672 1 87.25 17 GLU B C 1
ATOM 1822 O O . GLU B 1 17 ? 6.398 10.781 -12.469 1 87.25 17 GLU B O 1
ATOM 1827 N N . GLY B 1 18 ? 7.285 9.68 -10.719 1 87.12 18 GLY B N 1
ATOM 1828 C CA . GLY B 1 18 ? 6.078 8.906 -10.5 1 87.12 18 GLY B CA 1
ATOM 1829 C C . GLY B 1 18 ? 4.867 9.766 -10.172 1 87.12 18 GLY B C 1
ATOM 1830 O O . GLY B 1 18 ? 3.789 9.562 -10.727 1 87.12 18 GLY B O 1
ATOM 1831 N N . ILE B 1 19 ? 5.121 10.711 -9.305 1 88.94 19 ILE B N 1
ATOM 1832 C CA . ILE B 1 19 ? 4.023 11.594 -8.922 1 88.94 19 ILE B CA 1
ATOM 1833 C C . ILE B 1 19 ? 3.553 12.391 -10.141 1 88.94 19 ILE B C 1
ATOM 1835 O O . ILE B 1 19 ? 2.35 12.578 -10.336 1 88.94 19 ILE B O 1
ATOM 1839 N N . ARG B 1 20 ? 4.453 12.828 -10.93 1 87.56 20 ARG B N 1
ATOM 1840 C CA . ARG B 1 20 ? 4.086 13.562 -12.133 1 87.56 20 ARG B CA 1
ATOM 1841 C C . ARG B 1 20 ? 3.193 12.719 -13.039 1 87.56 20 ARG B C 1
ATOM 1843 O O . ARG B 1 20 ? 2.24 13.234 -13.625 1 87.56 20 ARG B O 1
ATOM 1850 N N . ASN B 1 21 ? 3.436 11.492 -13.086 1 83 21 ASN B N 1
ATOM 1851 C CA . ASN B 1 21 ? 2.67 10.586 -13.938 1 83 21 ASN B CA 1
ATOM 1852 C C . ASN B 1 21 ? 1.309 10.266 -13.328 1 83 21 ASN B C 1
ATOM 1854 O O . ASN B 1 21 ? 0.376 9.891 -14.039 1 83 21 ASN B O 1
ATOM 1858 N N . LEU B 1 22 ? 1.212 10.406 -12.023 1 84.25 22 LEU B N 1
ATOM 1859 C CA . LEU B 1 22 ? -0.037 10.078 -11.344 1 84.25 22 LEU B CA 1
ATOM 1860 C C . LEU B 1 22 ? -0.98 11.273 -11.336 1 84.25 22 LEU B C 1
ATOM 1862 O O . LEU B 1 22 ? -2.195 11.109 -11.211 1 84.25 22 LEU B O 1
ATOM 1866 N N . ILE B 1 23 ? -0.457 12.453 -11.492 1 88.12 23 ILE B N 1
ATOM 1867 C CA . ILE B 1 23 ? -1.201 13.703 -11.359 1 88.12 23 ILE B CA 1
ATOM 1868 C C . ILE B 1 23 ? -2.361 13.719 -12.352 1 88.12 23 ILE B C 1
ATOM 1870 O O . ILE B 1 23 ? -3.48 14.102 -12 1 88.12 23 ILE B O 1
ATOM 1874 N N . PRO B 1 24 ? -2.229 13.211 -13.57 1 82.62 24 PRO B N 1
ATOM 1875 C CA . PRO B 1 24 ? -3.348 13.227 -14.516 1 82.62 24 PRO B CA 1
ATOM 1876 C C . PRO B 1 24 ? -4.543 12.414 -14.023 1 82.62 24 PRO B C 1
ATOM 1878 O O . PRO B 1 24 ? -5.68 12.672 -14.438 1 82.62 24 PRO B O 1
ATOM 1881 N N . LEU B 1 25 ? -4.277 11.469 -13.156 1 79.88 25 LEU B N 1
ATOM 1882 C CA . LEU B 1 25 ? -5.363 10.641 -12.648 1 79.88 25 LEU B CA 1
ATOM 1883 C C . LEU B 1 25 ? -6.277 11.438 -11.727 1 79.88 25 LEU B C 1
ATOM 1885 O O . LEU B 1 25 ? -7.418 11.039 -11.477 1 79.88 25 LEU B O 1
ATOM 1889 N N . PHE B 1 26 ? -5.746 12.547 -11.266 1 81.06 26 PHE B N 1
ATOM 1890 C CA . PHE B 1 26 ? -6.508 13.367 -10.336 1 81.06 26 PHE B CA 1
ATOM 1891 C C . PHE B 1 26 ? -7.188 14.523 -11.07 1 81.06 26 PHE B C 1
ATOM 1893 O O . PHE B 1 26 ? -8.047 15.195 -10.508 1 81.06 26 PHE B O 1
ATOM 1900 N N . ASP B 1 27 ? -6.758 14.781 -12.281 1 72.12 27 ASP B N 1
ATOM 1901 C CA . ASP B 1 27 ? -7.223 15.945 -13.023 1 72.12 27 ASP B CA 1
ATOM 1902 C C . ASP B 1 27 ? -8.578 15.68 -13.672 1 72.12 27 ASP B C 1
ATOM 1904 O O . ASP B 1 27 ? -9.109 16.531 -14.391 1 72.12 27 ASP B O 1
ATOM 1908 N N . GLY B 1 28 ? -9.32 14.742 -13.281 1 62.28 28 GLY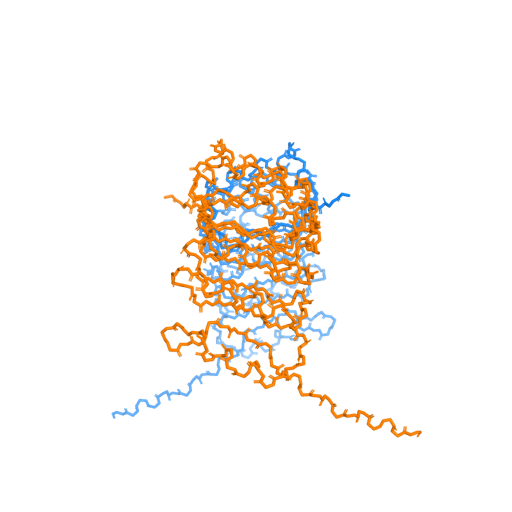 B N 1
ATOM 1909 C CA . GLY B 1 28 ? -10.695 14.562 -13.727 1 62.28 28 GLY B CA 1
ATOM 1910 C C . GLY B 1 28 ? -10.797 13.852 -15.055 1 62.28 28 GLY B C 1
ATOM 1911 O O . GLY B 1 28 ? -11.891 13.438 -15.461 1 62.28 28 GLY B O 1
ATOM 1912 N N . THR B 1 29 ? -9.742 13.75 -15.797 1 57.5 29 THR B N 1
ATOM 1913 C CA . THR B 1 29 ? -9.867 13.164 -17.125 1 57.5 29 THR B CA 1
ATOM 1914 C C . THR B 1 29 ? -10.008 11.641 -17.031 1 57.5 29 THR B C 1
ATOM 1916 O O . THR B 1 29 ? -10.688 11.023 -17.859 1 57.5 29 THR B O 1
ATOM 1919 N N . SER B 1 30 ? -9.344 11.031 -16.062 1 59.94 30 SER B N 1
ATOM 1920 C CA . SER B 1 30 ? -9.328 9.57 -16.031 1 59.94 30 SER B CA 1
ATOM 1921 C C . SER B 1 30 ? -10.477 9.016 -15.195 1 59.94 30 SER B C 1
ATOM 1923 O O . SER B 1 30 ? -10.891 7.871 -15.383 1 59.94 30 SER B O 1
ATOM 1925 N N . GLY B 1 31 ? -11.297 9.93 -14.57 1 64.44 31 GLY B N 1
ATOM 1926 C CA . GLY B 1 31 ? -12.445 9.547 -13.766 1 64.44 31 GLY B CA 1
ATOM 1927 C C . GLY B 1 31 ? -12.078 8.656 -12.594 1 64.44 31 GLY B C 1
ATOM 1928 O O . GLY B 1 31 ? -12.875 8.484 -11.672 1 64.44 31 GLY B O 1
ATOM 1929 N N . MET B 1 32 ? -10.867 7.973 -12.562 1 67.06 32 MET B N 1
ATOM 1930 C CA . MET B 1 32 ? -10.523 6.977 -11.547 1 67.06 32 MET B CA 1
ATOM 1931 C C . MET B 1 32 ? -10.531 7.586 -10.156 1 67.06 32 MET B C 1
ATOM 1933 O O . MET B 1 32 ? -11.055 6.984 -9.211 1 67.06 32 MET B O 1
ATOM 1937 N N . CYS B 1 33 ? -10.133 8.797 -10.133 1 76.25 33 CYS B N 1
ATOM 1938 C CA . CYS B 1 33 ? -9.953 9.391 -8.812 1 76.25 33 CYS B CA 1
ATOM 1939 C C . CYS B 1 33 ? -10.977 10.5 -8.562 1 76.25 33 CYS B C 1
ATOM 1941 O O . CYS B 1 33 ? -10.836 11.281 -7.621 1 76.25 33 CYS B O 1
ATOM 1943 N N . SER B 1 34 ? -12.039 10.5 -9.328 1 81.88 34 SER B N 1
ATOM 1944 C CA . SER B 1 34 ? -13 11.594 -9.219 1 81.88 34 SER B CA 1
ATOM 1945 C C . SER B 1 34 ? -13.727 11.562 -7.883 1 81.88 34 SER B C 1
ATOM 1947 O O . SER B 1 34 ? -14.312 12.562 -7.465 1 81.88 34 SER B O 1
ATOM 1949 N N . HIS B 1 35 ? -13.625 10.422 -7.199 1 86.25 35 HIS B N 1
ATOM 1950 C CA . HIS B 1 35 ? -14.344 10.297 -5.934 1 86.25 35 HIS B CA 1
ATOM 1951 C C . HIS B 1 35 ? -13.375 10.148 -4.766 1 86.25 35 HIS B C 1
ATOM 1953 O O . HIS B 1 35 ? -13.773 9.758 -3.666 1 86.25 35 HIS B O 1
ATOM 1959 N N . LEU B 1 36 ? -12.188 10.484 -4.996 1 91.38 36 LEU B N 1
ATOM 1960 C CA . LEU B 1 36 ? -11.141 10.297 -3.994 1 91.38 36 LEU B CA 1
ATOM 1961 C C . LEU B 1 36 ? -11.406 11.172 -2.77 1 91.38 36 LEU B C 1
ATOM 1963 O O . LEU B 1 36 ? -11.648 12.375 -2.896 1 91.38 36 LEU B O 1
ATOM 1967 N N . VAL B 1 37 ? -11.375 10.562 -1.63 1 94.75 37 VAL B N 1
ATOM 1968 C CA . VAL B 1 37 ? -11.633 11.25 -0.369 1 94.75 37 VAL B CA 1
ATOM 1969 C C . VAL B 1 37 ? -10.344 11.352 0.441 1 94.75 37 VAL B C 1
ATOM 1971 O O . VAL B 1 37 ? -10.094 12.359 1.104 1 94.75 37 VAL B O 1
ATOM 1974 N N . CYS B 1 38 ? -9.547 10.281 0.335 1 96.44 38 CYS B N 1
ATOM 1975 C CA . CYS B 1 38 ? -8.312 10.203 1.113 1 96.44 38 CYS B CA 1
ATOM 1976 C C . CYS B 1 38 ? -7.141 9.781 0.238 1 96.44 38 CYS B C 1
ATOM 1978 O O . CYS B 1 38 ? -7.242 8.812 -0.515 1 96.44 38 CYS B O 1
ATOM 1980 N N . LEU B 1 39 ? -6.039 10.477 0.344 1 96.81 39 LEU B N 1
ATOM 1981 C CA . LEU B 1 39 ? -4.816 10.148 -0.38 1 96.81 39 LEU B CA 1
ATOM 1982 C C . LEU B 1 39 ? -3.625 10.078 0.568 1 96.81 39 LEU B C 1
ATOM 1984 O O . LEU B 1 39 ? -3.395 11 1.353 1 96.81 39 LEU B O 1
ATOM 1988 N N . LYS B 1 40 ? -2.883 8.992 0.536 1 98.19 40 LYS B N 1
ATOM 1989 C CA . LYS B 1 40 ? -1.647 8.859 1.301 1 98.19 40 LYS B CA 1
ATOM 1990 C C . LYS B 1 40 ? -0.468 8.531 0.388 1 98.19 40 LYS B C 1
ATOM 1992 O O . LYS B 1 40 ? -0.495 7.539 -0.342 1 98.19 40 LYS B O 1
ATOM 1997 N N . VAL B 1 41 ? 0.512 9.359 0.396 1 97.31 41 VAL B N 1
ATOM 1998 C CA . VAL B 1 41 ? 1.746 9.172 -0.359 1 97.31 41 VAL B CA 1
ATOM 1999 C C . VAL B 1 41 ? 2.949 9.32 0.57 1 97.31 41 VAL B C 1
ATOM 2001 O O . VAL B 1 41 ? 3.887 10.062 0.269 1 97.31 41 VAL B O 1
ATOM 2004 N N . GLU B 1 42 ? 2.918 8.586 1.64 1 98.5 42 GLU B N 1
ATOM 2005 C CA . GLU B 1 42 ? 3.967 8.648 2.652 1 98.5 42 GLU B CA 1
ATOM 2006 C C . GLU B 1 42 ? 5.172 7.797 2.248 1 98.5 42 GLU B C 1
ATOM 2008 O O . GLU B 1 42 ? 5.012 6.738 1.637 1 98.5 42 GLU B O 1
ATOM 2013 N N . THR B 1 43 ? 6.371 8.273 2.652 1 97.81 43 THR B N 1
ATOM 2014 C CA . THR B 1 43 ? 7.598 7.512 2.434 1 97.81 43 THR B CA 1
ATOM 2015 C C . THR B 1 43 ? 7.684 7.027 0.99 1 97.81 43 THR B C 1
ATOM 2017 O O . THR B 1 43 ? 7.82 5.828 0.741 1 97.81 43 THR B O 1
ATOM 2020 N N . CYS B 1 44 ? 7.641 7.988 0.077 1 96.31 44 CYS B N 1
ATOM 2021 C CA . CYS B 1 44 ? 7.652 7.684 -1.349 1 96.31 44 CYS B CA 1
ATOM 2022 C C . CYS B 1 44 ? 8.859 8.312 -2.033 1 96.31 44 CYS B C 1
ATOM 2024 O O . CYS B 1 44 ? 8.914 8.375 -3.262 1 96.31 44 CYS B O 1
ATOM 2026 N N . GLU B 1 45 ? 9.789 8.875 -1.232 1 95.94 45 GLU B N 1
ATOM 2027 C CA . GLU B 1 45 ? 11.008 9.5 -1.736 1 95.94 45 GLU B CA 1
ATOM 2028 C C . GLU B 1 45 ? 10.688 10.727 -2.588 1 95.94 45 GLU B C 1
ATOM 2030 O O . GLU B 1 45 ? 11.273 10.914 -3.658 1 95.94 45 GLU B O 1
ATOM 2035 N N . LEU B 1 46 ? 9.797 11.508 -2.1 1 97.06 46 LEU B N 1
ATOM 2036 C CA . LEU B 1 46 ? 9.391 12.703 -2.83 1 97.06 46 LEU B CA 1
ATOM 2037 C C . LEU B 1 46 ? 10.203 13.914 -2.379 1 97.06 46 LEU B C 1
ATOM 2039 O O . LEU B 1 46 ? 10.547 14.031 -1.2 1 97.06 46 LEU B O 1
ATOM 2043 N N . SER B 1 47 ? 10.484 14.727 -3.342 1 97.88 47 SER B N 1
ATOM 2044 C CA . SER B 1 47 ? 11.023 16.047 -3.023 1 97.88 47 SER B CA 1
ATOM 2045 C C . SER B 1 47 ? 9.922 17.094 -2.992 1 97.88 47 SER B C 1
ATOM 2047 O O . SER B 1 47 ? 8.766 16.812 -3.291 1 97.88 47 SER B O 1
ATOM 2049 N N . TYR B 1 48 ? 10.352 18.312 -2.627 1 98.5 48 TYR B N 1
ATOM 2050 C CA . TYR B 1 48 ? 9.383 19.406 -2.576 1 98.5 48 TYR B CA 1
ATOM 2051 C C . TYR B 1 48 ? 8.836 19.719 -3.965 1 98.5 48 TYR B C 1
ATOM 2053 O O . TYR B 1 48 ? 7.699 20.188 -4.102 1 98.5 48 TYR B O 1
ATOM 2061 N N . VAL B 1 49 ? 9.602 19.469 -4.996 1 97.69 49 VAL B N 1
ATOM 2062 C CA . VAL B 1 49 ? 9.164 19.75 -6.355 1 97.69 49 VAL B CA 1
ATOM 2063 C C . VAL B 1 49 ? 7.953 18.891 -6.703 1 97.69 49 VAL B C 1
ATOM 2065 O O . VAL B 1 49 ? 6.914 19.406 -7.113 1 97.69 49 VAL B O 1
ATOM 2068 N N . GLY B 1 50 ? 8.125 17.562 -6.469 1 96.12 50 GLY B N 1
ATOM 2069 C CA . GLY B 1 50 ? 7.035 16.641 -6.758 1 96.12 50 GLY B CA 1
ATOM 2070 C C . GLY B 1 50 ? 5.789 16.906 -5.938 1 96.12 50 GLY B C 1
ATOM 2071 O O . GLY B 1 50 ? 4.68 16.938 -6.477 1 96.12 50 GLY B O 1
ATOM 2072 N N . VAL B 1 51 ? 5.98 17.125 -4.676 1 98.19 51 VAL B N 1
ATOM 2073 C CA . VAL B 1 51 ? 4.844 17.344 -3.783 1 98.19 51 VAL B CA 1
ATOM 2074 C C . VAL B 1 51 ? 4.172 18.672 -4.113 1 98.19 51 VAL B C 1
ATOM 2076 O O . VAL B 1 51 ? 2.947 18.797 -4.039 1 98.19 51 VAL B O 1
ATOM 2079 N N . SER B 1 52 ? 4.973 19.672 -4.5 1 98.25 52 SER B N 1
ATOM 2080 C CA . SER B 1 52 ? 4.363 20.938 -4.887 1 98.25 52 SER B CA 1
ATOM 2081 C C . SER B 1 52 ? 3.457 20.781 -6.098 1 98.25 52 SER B C 1
ATOM 2083 O O . SER B 1 52 ? 2.355 21.328 -6.137 1 98.25 52 SER B O 1
ATOM 2085 N N . HIS B 1 53 ? 3.881 20.062 -7.059 1 95.88 53 HIS B N 1
ATOM 2086 C CA . HIS B 1 53 ? 3.037 19.766 -8.211 1 95.88 53 HIS B CA 1
ATOM 2087 C C . HIS B 1 53 ? 1.769 19.031 -7.797 1 95.88 53 HIS B C 1
ATOM 2089 O O . HIS B 1 53 ? 0.68 19.328 -8.289 1 95.88 53 HIS B O 1
ATOM 2095 N N . LEU B 1 54 ? 1.903 18.047 -6.945 1 96.44 54 LEU B N 1
ATOM 2096 C CA . LEU B 1 54 ? 0.764 17.266 -6.453 1 96.44 54 LEU B CA 1
ATOM 2097 C C . LEU B 1 54 ? -0.236 18.172 -5.742 1 96.44 54 LEU B C 1
ATOM 2099 O O . LEU B 1 54 ? -1.438 18.125 -6.016 1 96.44 54 LEU B O 1
ATOM 2103 N N . LEU B 1 55 ? 0.296 19.062 -4.863 1 97.94 55 LEU B N 1
ATOM 2104 C CA . LEU B 1 55 ? -0.561 19.969 -4.117 1 97.94 55 LEU B CA 1
ATOM 2105 C C . LEU B 1 55 ? -1.29 20.922 -5.059 1 97.94 55 LEU B C 1
ATOM 2107 O O . LEU B 1 55 ? -2.473 21.203 -4.867 1 97.94 55 LEU B O 1
ATOM 2111 N N . ASP B 1 56 ? -0.616 21.344 -6.043 1 95.94 56 ASP B N 1
ATOM 2112 C CA . ASP B 1 56 ? -1.236 22.219 -7.035 1 95.94 56 ASP B CA 1
ATOM 2113 C C . ASP B 1 56 ? -2.375 21.516 -7.762 1 95.94 56 ASP B C 1
ATOM 2115 O O . ASP B 1 56 ? -3.463 22.062 -7.922 1 95.94 56 ASP B O 1
ATOM 2119 N N . ALA B 1 57 ? -2.129 20.328 -8.164 1 93.31 57 ALA B N 1
ATOM 2120 C CA . ALA B 1 57 ? -3.146 19.547 -8.852 1 93.31 57 ALA B CA 1
ATOM 2121 C C . ALA B 1 57 ? -4.348 19.281 -7.945 1 93.31 57 ALA B C 1
ATOM 2123 O O . ALA B 1 57 ? -5.496 19.406 -8.383 1 93.31 57 ALA B O 1
ATOM 2124 N N . LEU B 1 58 ? -4.094 18.953 -6.711 1 95.06 58 LEU B N 1
ATOM 2125 C CA . LEU B 1 58 ? -5.156 18.625 -5.766 1 95.06 58 LEU B CA 1
ATOM 2126 C C . LEU B 1 58 ? -5.965 19.859 -5.402 1 95.06 58 LEU B C 1
ATOM 2128 O O . LEU B 1 58 ? -7.145 19.766 -5.059 1 95.06 58 LEU B O 1
ATOM 2132 N N . SER B 1 59 ? -5.289 21.047 -5.453 1 94.38 59 SER B N 1
ATOM 2133 C CA . SER B 1 59 ? -5.992 22.297 -5.176 1 94.38 59 SER B CA 1
ATOM 2134 C C . SER B 1 59 ? -7.051 22.578 -6.238 1 94.38 59 SER B C 1
ATOM 2136 O O . SER B 1 59 ? -8.031 23.266 -5.973 1 94.38 59 SER B O 1
ATOM 2138 N N . ASN B 1 60 ? -6.855 22.016 -7.383 1 88.94 60 ASN B N 1
ATOM 2139 C CA . ASN B 1 60 ? -7.801 22.188 -8.477 1 88.94 60 ASN B CA 1
ATOM 2140 C C . ASN B 1 60 ? -8.711 20.984 -8.641 1 88.94 60 ASN B C 1
ATOM 2142 O O . ASN B 1 60 ? -9.516 20.922 -9.57 1 88.94 60 ASN B O 1
ATOM 2146 N N . PHE B 1 61 ? -8.562 20.062 -7.773 1 88.44 61 PHE B N 1
ATOM 2147 C CA . PHE B 1 61 ? -9.344 18.828 -7.797 1 88.44 61 PHE B CA 1
ATOM 2148 C C . PHE B 1 61 ? -10.805 19.109 -7.457 1 88.44 61 PHE B C 1
ATOM 2150 O O . PHE B 1 61 ? -11.102 19.797 -6.477 1 88.44 61 PHE B O 1
ATOM 2157 N N . LYS B 1 62 ? -11.727 18.609 -8.258 1 84.62 62 LYS B N 1
ATOM 2158 C CA . LYS B 1 62 ? -13.148 18.875 -8.086 1 84.62 62 LYS B CA 1
ATOM 2159 C C . LYS B 1 62 ? -13.812 17.797 -7.23 1 84.62 62 LYS B C 1
ATOM 2161 O O . LYS B 1 62 ? -14.992 17.906 -6.895 1 84.62 62 LYS B O 1
ATOM 2166 N N . GLY B 1 63 ? -13.102 16.766 -6.902 1 85.62 63 GLY B N 1
ATOM 2167 C CA . GLY B 1 63 ? -13.656 15.703 -6.09 1 85.62 63 GLY B CA 1
ATOM 2168 C C . GLY B 1 63 ? -13.664 16.016 -4.609 1 85.62 63 GLY B C 1
ATOM 2169 O O . GLY B 1 63 ? -13.328 17.141 -4.207 1 85.62 63 GLY B O 1
ATOM 2170 N N . PRO B 1 64 ? -14.133 15.102 -3.816 1 91.19 64 PRO B N 1
ATOM 2171 C CA . PRO B 1 64 ? -14.391 15.336 -2.393 1 91.19 64 PRO B CA 1
ATOM 2172 C C . PRO B 1 64 ? -13.172 15.031 -1.522 1 91.19 64 PRO B C 1
ATOM 2174 O O . PRO B 1 64 ? -13.305 14.453 -0.443 1 91.19 64 PRO B O 1
ATOM 2177 N N . LEU B 1 65 ? -11.977 15.438 -1.882 1 95.19 65 LEU B N 1
ATOM 2178 C CA . LEU B 1 65 ? -10.773 15.156 -1.102 1 95.19 65 LEU B CA 1
ATOM 2179 C C . LEU B 1 65 ? -10.867 15.797 0.281 1 95.19 65 LEU B C 1
ATOM 2181 O O . LEU B 1 65 ? -11.016 17.016 0.4 1 95.19 65 LEU B O 1
ATOM 2185 N N . LYS B 1 66 ? -10.688 14.938 1.349 1 97.75 66 LYS B N 1
ATOM 2186 C CA . LYS B 1 66 ? -10.82 15.414 2.723 1 97.75 66 LYS B CA 1
ATOM 2187 C C . LYS B 1 66 ? -9.531 15.188 3.51 1 97.75 66 LYS B C 1
ATOM 2189 O O . LYS B 1 66 ? -9.289 15.859 4.516 1 97.75 66 LYS B O 1
ATOM 2194 N N . SER B 1 67 ? -8.789 14.195 3.049 1 98.62 67 SER B N 1
ATOM 2195 C CA . SER B 1 67 ? -7.605 13.82 3.811 1 98.62 67 SER B CA 1
ATOM 2196 C C . SER B 1 67 ? -6.406 13.602 2.893 1 98.62 67 SER B C 1
ATOM 2198 O O . SER B 1 67 ? -6.52 12.93 1.864 1 98.62 67 SER B O 1
ATOM 2200 N N . LEU B 1 68 ? -5.25 14.164 3.262 1 98.62 68 LEU B N 1
ATOM 2201 C CA . LEU B 1 68 ? -3.996 13.992 2.539 1 98.62 68 LEU B CA 1
ATOM 2202 C C . LEU B 1 68 ? -2.844 13.734 3.504 1 98.62 68 LEU B C 1
ATOM 2204 O O . LEU B 1 68 ? -2.73 14.406 4.535 1 98.62 68 LEU B O 1
ATOM 2208 N N . SER B 1 69 ? -2.033 12.734 3.221 1 98.88 69 SER B N 1
ATOM 2209 C CA . SER B 1 69 ? -0.777 12.555 3.939 1 98.88 69 SER B CA 1
ATOM 2210 C C . SER B 1 69 ? 0.41 12.539 2.982 1 98.88 69 SER B C 1
ATOM 2212 O O . SER B 1 69 ? 0.434 11.758 2.029 1 98.88 69 SER B O 1
ATOM 2214 N N . VAL B 1 70 ? 1.363 13.398 3.189 1 98.81 70 VAL B N 1
ATOM 2215 C CA . VAL B 1 70 ? 2.635 13.406 2.473 1 98.81 70 VAL B CA 1
ATOM 2216 C C . VAL B 1 70 ? 3.783 13.188 3.457 1 98.81 70 VAL B C 1
ATOM 2218 O O . VAL B 1 70 ? 4.926 13.562 3.176 1 98.81 70 VAL B O 1
ATOM 2221 N N . ALA B 1 71 ? 3.525 12.531 4.562 1 98.88 71 ALA B N 1
ATOM 2222 C CA . ALA B 1 71 ? 4.453 12.398 5.688 1 98.88 71 ALA B CA 1
ATOM 2223 C C . ALA B 1 71 ? 5.68 11.578 5.289 1 98.88 71 ALA B C 1
ATOM 2225 O O . ALA B 1 71 ? 5.621 10.766 4.367 1 98.88 71 ALA B O 1
ATOM 2226 N N . ASP B 1 72 ? 6.809 11.898 5.98 1 98.75 72 ASP B N 1
ATOM 2227 C CA . ASP B 1 72 ? 8.055 11.133 5.922 1 98.75 72 ASP B CA 1
ATOM 2228 C C . ASP B 1 72 ? 8.633 11.133 4.508 1 98.75 72 ASP B C 1
ATOM 2230 O O . ASP B 1 72 ? 9.141 10.109 4.043 1 98.75 72 ASP B O 1
ATOM 2234 N N . ASN B 1 73 ? 8.422 12.258 3.779 1 98.44 73 ASN B N 1
ATOM 2235 C CA . ASN B 1 73 ? 9.164 12.562 2.561 1 98.44 73 ASN B CA 1
ATOM 2236 C C . ASN B 1 73 ? 10.234 13.617 2.809 1 98.44 73 ASN B C 1
ATOM 2238 O O . ASN B 1 73 ? 10.398 14.094 3.934 1 98.44 73 ASN B O 1
ATOM 2242 N N . TYR B 1 74 ? 11.031 13.906 1.752 1 97.5 74 TYR B N 1
ATOM 2243 C CA . TYR B 1 74 ? 12.125 14.867 1.882 1 97.5 74 TYR B CA 1
ATOM 2244 C C . TYR B 1 74 ? 11.758 16.203 1.251 1 97.5 74 TYR B C 1
ATOM 2246 O O . TYR B 1 74 ? 12.266 16.547 0.182 1 97.5 74 TYR B O 1
ATOM 2254 N N . LEU B 1 75 ? 11.07 17.031 1.996 1 98.69 75 LEU B N 1
ATOM 2255 C CA . LEU B 1 75 ? 10.484 18.203 1.351 1 98.69 75 LEU B CA 1
ATOM 2256 C C . LEU B 1 75 ? 11.234 19.469 1.748 1 98.69 75 LEU B C 1
ATOM 2258 O O . LEU B 1 75 ? 11.508 20.328 0.901 1 98.69 75 LEU B O 1
ATOM 2262 N N . GLY B 1 76 ? 11.508 19.562 3.018 1 98.69 76 GLY B N 1
ATOM 2263 C CA . GLY B 1 76 ? 12.172 20.766 3.494 1 98.69 76 GLY B CA 1
ATOM 2264 C C . GLY B 1 76 ? 11.258 21.969 3.551 1 98.69 76 GLY B C 1
ATOM 2265 O O . GLY B 1 76 ? 10.062 21.859 3.268 1 98.69 76 GLY B O 1
ATOM 2266 N N . SER B 1 77 ? 11.898 23.047 3.924 1 98.81 77 SER B N 1
ATOM 2267 C CA . SER B 1 77 ? 11.148 24.297 4.062 1 98.81 77 SER B CA 1
ATOM 2268 C C . SER B 1 77 ? 10.648 24.797 2.709 1 98.81 77 SER B C 1
ATOM 2270 O O . SER B 1 77 ? 9.727 25.609 2.643 1 98.81 77 SER B O 1
ATOM 2272 N N . GLN B 1 78 ? 11.188 24.281 1.66 1 98.56 78 GLN B N 1
ATOM 2273 C CA . GLN B 1 78 ? 10.867 24.719 0.307 1 98.56 78 GLN B CA 1
ATOM 2274 C C . GLN B 1 78 ? 9.414 24.422 -0.043 1 98.56 78 GLN B C 1
ATOM 2276 O O . GLN B 1 78 ? 8.836 25.078 -0.917 1 98.56 78 GLN B O 1
ATOM 2281 N N . VAL B 1 79 ? 8.781 23.5 0.656 1 98.69 79 VAL B N 1
ATOM 2282 C CA . VAL B 1 79 ? 7.426 23.094 0.307 1 98.69 79 VAL B CA 1
ATOM 2283 C C . VAL B 1 79 ? 6.418 24.047 0.95 1 98.69 79 VAL B C 1
ATOM 2285 O O . VAL B 1 79 ? 5.223 23.984 0.648 1 98.69 79 VAL B O 1
ATOM 2288 N N . ALA B 1 80 ? 6.82 24.938 1.754 1 98.62 80 ALA B N 1
ATOM 2289 C CA . ALA B 1 80 ? 5.957 25.734 2.621 1 98.62 80 ALA B CA 1
ATOM 2290 C C . ALA B 1 80 ? 4.969 26.562 1.802 1 98.62 80 ALA B C 1
ATOM 2292 O O . ALA B 1 80 ? 3.793 26.672 2.156 1 98.62 80 ALA B O 1
ATOM 2293 N N . GLU B 1 81 ? 5.395 27.109 0.738 1 98.19 81 GLU B N 1
ATOM 2294 C CA . GLU B 1 81 ? 4.5 27.922 -0.071 1 98.19 81 GLU B CA 1
ATOM 2295 C C . GLU B 1 81 ? 3.35 27.094 -0.633 1 98.19 81 GLU B C 1
ATOM 2297 O O . GLU B 1 81 ? 2.184 27.484 -0.508 1 98.19 81 GLU B O 1
ATOM 2302 N N . ALA B 1 82 ? 3.688 26.047 -1.24 1 98.38 82 ALA B N 1
ATOM 2303 C CA . ALA B 1 82 ? 2.664 25.156 -1.796 1 98.38 82 ALA B CA 1
ATOM 2304 C C . ALA B 1 82 ? 1.723 24.656 -0.705 1 98.38 82 ALA B C 1
ATOM 2306 O O . ALA B 1 82 ? 0.506 24.609 -0.897 1 98.38 82 ALA B O 1
ATOM 2307 N N . LEU B 1 83 ? 2.281 24.281 0.428 1 98.56 83 LEU B N 1
ATOM 2308 C CA . LEU B 1 83 ? 1.491 23.797 1.559 1 98.56 83 LEU B CA 1
ATOM 2309 C C . LEU B 1 83 ? 0.562 24.906 2.072 1 98.56 83 LEU B C 1
ATOM 2311 O O . LEU B 1 83 ? -0.604 24.641 2.377 1 98.56 83 LEU B O 1
ATOM 2315 N N . GLY B 1 84 ? 1.146 26.078 2.188 1 98.06 84 GLY B N 1
ATOM 2316 C CA . GLY B 1 84 ? 0.331 27.203 2.623 1 98.06 84 GLY B CA 1
ATOM 2317 C C . GLY B 1 84 ? -0.878 27.438 1.739 1 98.06 84 GLY B C 1
ATOM 2318 O O . GLY B 1 84 ? -1.987 27.641 2.236 1 98.06 84 GLY B O 1
ATOM 2319 N N . ASN B 1 85 ? -0.7 27.422 0.454 1 97.12 85 ASN B N 1
ATOM 2320 C CA . ASN B 1 85 ? -1.8 27.562 -0.495 1 97.12 85 ASN B CA 1
ATOM 2321 C C . ASN B 1 85 ? -2.805 26.422 -0.356 1 97.12 85 ASN B C 1
ATOM 2323 O O . ASN B 1 85 ? -4.016 26.656 -0.382 1 97.12 85 ASN B O 1
ATOM 2327 N N . PHE B 1 86 ? -2.344 25.266 -0.211 1 97.81 86 PHE B N 1
ATOM 2328 C CA . PHE B 1 86 ? -3.195 24.094 -0.131 1 97.81 86 PHE B CA 1
ATOM 2329 C C . PHE B 1 86 ? -4.043 24.125 1.135 1 97.81 86 PHE B C 1
ATOM 2331 O O . PHE B 1 86 ? -5.188 23.656 1.132 1 97.81 86 PHE B O 1
ATOM 2338 N N . LEU B 1 87 ? -3.49 24.625 2.246 1 97.12 87 LEU B N 1
ATOM 2339 C CA . LEU B 1 87 ? -4.195 24.734 3.52 1 97.12 87 LEU B CA 1
ATOM 2340 C C . LEU B 1 87 ? -5.461 25.562 3.369 1 97.12 87 LEU B C 1
ATOM 2342 O O . LEU B 1 87 ? -6.395 25.438 4.164 1 97.12 87 LEU B O 1
ATOM 2346 N N . SER B 1 88 ? -5.461 26.359 2.34 1 94.5 88 SER B N 1
ATOM 2347 C CA . SER B 1 88 ? -6.609 27.25 2.141 1 94.5 88 SER B CA 1
ATOM 2348 C C . SER B 1 88 ? -7.73 26.531 1.394 1 94.5 88 SER B C 1
ATOM 2350 O O . SER B 1 88 ? -8.82 27.078 1.221 1 94.5 88 SER B O 1
ATOM 2352 N N . THR B 1 89 ? -7.457 25.312 0.939 1 95.75 89 THR B N 1
ATOM 2353 C CA . THR B 1 89 ? -8.508 24.484 0.349 1 95.75 89 THR B CA 1
ATOM 2354 C C . THR B 1 89 ? -9.398 23.891 1.433 1 95.75 89 THR B C 1
ATOM 2356 O O . THR B 1 89 ? -9.109 24.031 2.625 1 95.75 89 THR B O 1
ATOM 2359 N N . PRO B 1 90 ? -10.438 23.25 1.068 1 96.44 90 PRO B N 1
ATOM 2360 C CA . PRO B 1 90 ? -11.328 22.672 2.086 1 96.44 90 PRO B CA 1
ATOM 2361 C C . PRO B 1 90 ? -10.781 21.391 2.691 1 96.44 90 PRO B C 1
ATOM 2363 O O . PRO B 1 90 ? -11.539 20.578 3.225 1 96.44 90 PRO B O 1
ATOM 2366 N N . ILE B 1 91 ? -9.555 21.125 2.693 1 98.12 91 ILE B N 1
ATOM 2367 C CA . ILE B 1 91 ? -8.945 19.938 3.273 1 98.12 91 ILE B CA 1
ATOM 2368 C C . ILE B 1 91 ? -9.25 19.875 4.77 1 98.12 91 ILE B C 1
ATOM 2370 O O . ILE B 1 91 ? -9.164 20.891 5.469 1 98.12 91 ILE B O 1
ATOM 2374 N N . GLU B 1 92 ? -9.641 18.703 5.215 1 98.56 92 GLU B N 1
ATOM 2375 C CA . GLU B 1 92 ? -10.047 18.531 6.609 1 98.56 92 GLU B CA 1
ATOM 2376 C C . GLU B 1 92 ? -8.945 17.875 7.434 1 98.56 92 GLU B C 1
ATOM 2378 O O . GLU B 1 92 ? -8.812 18.141 8.625 1 98.56 92 GLU B O 1
ATOM 2383 N N . GLU B 1 93 ? -8.25 16.969 6.816 1 98.88 93 GLU B N 1
ATOM 2384 C CA . GLU B 1 93 ? -7.168 16.25 7.492 1 98.88 93 GLU B CA 1
ATOM 2385 C C . GLU B 1 93 ? -5.871 16.328 6.691 1 98.88 93 GLU B C 1
ATOM 2387 O O . GLU B 1 93 ? -5.848 16 5.504 1 98.88 93 GLU B O 1
ATOM 2392 N N . LEU B 1 94 ? -4.781 16.781 7.391 1 98.88 94 LEU B N 1
ATOM 2393 C CA . LEU B 1 94 ? -3.486 16.922 6.734 1 98.88 94 LEU B CA 1
ATOM 2394 C C . LEU B 1 94 ? -2.377 16.328 7.594 1 98.88 94 LEU B C 1
ATOM 2396 O O . LEU B 1 94 ? -2.27 16.641 8.781 1 98.88 94 LEU B O 1
ATOM 2400 N N . ASP B 1 95 ? -1.634 15.406 7.008 1 98.94 95 ASP B N 1
ATOM 2401 C CA . ASP B 1 95 ? -0.478 14.82 7.68 1 98.94 95 ASP B CA 1
ATOM 2402 C C . ASP B 1 95 ? 0.821 15.211 6.98 1 98.94 95 ASP B C 1
ATOM 2404 O O . ASP B 1 95 ? 1.104 14.734 5.879 1 98.94 95 ASP B O 1
ATOM 2408 N N . ILE B 1 96 ? 1.593 16.078 7.609 1 98.94 96 ILE B N 1
ATOM 2409 C CA . ILE B 1 96 ? 2.879 16.516 7.082 1 98.94 96 ILE B CA 1
ATOM 2410 C C . ILE B 1 96 ? 3.98 16.234 8.102 1 98.94 96 ILE B C 1
ATOM 2412 O O . ILE B 1 96 ? 4.891 17.047 8.289 1 98.94 96 ILE B O 1
ATOM 2416 N N . ALA B 1 97 ? 3.82 15.102 8.766 1 98.94 97 ALA B N 1
ATOM 2417 C CA . ALA B 1 97 ? 4.82 14.695 9.75 1 98.94 97 ALA B CA 1
ATOM 2418 C C . ALA B 1 97 ? 6.148 14.359 9.078 1 98.94 97 ALA B C 1
ATOM 2420 O O . ALA B 1 97 ? 6.176 13.719 8.023 1 98.94 97 ALA B O 1
ATOM 2421 N N . GLY B 1 98 ? 7.172 14.758 9.664 1 98.88 98 GLY B N 1
ATOM 2422 C CA . GLY B 1 98 ? 8.508 14.32 9.305 1 98.88 98 GLY B CA 1
ATOM 2423 C C . GLY B 1 98 ? 8.891 14.68 7.879 1 98.88 98 GLY B C 1
ATOM 2424 O O . GLY B 1 98 ? 9.422 13.844 7.141 1 98.88 98 GLY B O 1
ATOM 2425 N N . ILE B 1 99 ? 8.648 15.945 7.473 1 98.88 99 ILE B N 1
ATOM 2426 C CA . ILE B 1 99 ? 8.984 16.297 6.102 1 98.88 99 ILE B CA 1
ATOM 2427 C C . ILE B 1 99 ? 10.133 17.312 6.098 1 98.88 99 ILE B C 1
ATOM 2429 O O . ILE B 1 99 ? 10.492 17.844 5.047 1 98.88 99 ILE B O 1
ATOM 2433 N N . GLY B 1 100 ? 10.625 17.641 7.227 1 98.69 100 GLY B N 1
ATOM 2434 C CA . GLY B 1 100 ? 11.797 18.5 7.332 1 98.69 100 GLY B CA 1
ATOM 2435 C C . GLY B 1 100 ? 11.469 19.969 7.188 1 98.69 100 GLY B C 1
ATOM 2436 O O . GLY B 1 100 ? 12.25 20.734 6.609 1 98.69 100 GLY B O 1
ATOM 2437 N N . LEU B 1 101 ? 10.398 20.453 7.715 1 98.69 101 LEU B N 1
ATOM 2438 C CA . LEU B 1 101 ? 9.992 21.859 7.586 1 98.69 101 LEU B CA 1
ATOM 2439 C C . LEU B 1 101 ? 11 22.781 8.273 1 98.69 101 LEU B C 1
ATOM 2441 O O . LEU B 1 101 ? 11.328 23.844 7.742 1 98.69 101 LEU B O 1
ATOM 2445 N N . GLY B 1 102 ? 11.367 22.391 9.461 1 98.75 102 GLY B N 1
ATOM 2446 C CA . GLY B 1 102 ? 12.258 23.25 10.227 1 98.75 102 GLY B CA 1
ATOM 2447 C C . GLY B 1 102 ? 11.625 24.562 10.633 1 98.75 102 GLY B C 1
ATOM 2448 O O . GLY B 1 102 ? 10.43 24.766 10.414 1 98.75 102 GLY B O 1
ATOM 2449 N N . SER B 1 103 ? 12.453 25.391 11.266 1 98.81 103 SER B N 1
ATOM 2450 C CA . SER B 1 103 ? 11.992 26.672 11.758 1 98.81 103 SER B CA 1
ATOM 2451 C C . SER B 1 103 ? 11.547 27.578 10.602 1 98.81 103 SER B C 1
ATOM 2453 O O . SER B 1 103 ? 10.516 28.234 10.688 1 98.81 103 SER B O 1
ATOM 2455 N N . SER B 1 104 ? 12.281 27.531 9.578 1 98.75 104 SER B N 1
ATOM 2456 C CA . SER B 1 104 ? 11.984 28.391 8.43 1 98.75 104 SER B CA 1
ATOM 2457 C C . SER B 1 104 ? 10.656 28 7.789 1 98.75 104 SER B C 1
ATOM 2459 O O . SER B 1 104 ? 9.859 28.859 7.422 1 98.75 104 SER B O 1
ATOM 2461 N N . GLY B 1 105 ? 10.422 26.719 7.645 1 98.81 105 GLY B N 1
ATOM 2462 C CA . GLY B 1 105 ? 9.172 26.25 7.062 1 98.81 105 GLY B CA 1
ATOM 2463 C C . GLY B 1 105 ? 7.953 26.656 7.867 1 98.81 105 GLY B C 1
ATOM 2464 O O . GLY B 1 105 ? 6.965 27.141 7.309 1 98.81 105 GLY B O 1
ATOM 2465 N N . PHE B 1 106 ? 8.039 26.5 9.125 1 98.88 106 PHE B N 1
ATOM 2466 C CA . PHE B 1 106 ? 6.918 26.891 9.984 1 98.88 106 PHE B CA 1
ATOM 2467 C C . PHE B 1 106 ? 6.676 28.391 9.922 1 98.88 106 PHE B C 1
ATOM 2469 O O . PHE B 1 106 ? 5.527 28.828 9.922 1 98.88 106 PHE B O 1
ATOM 2476 N N . GLN B 1 107 ? 7.758 29.094 9.93 1 98.75 107 GLN B N 1
ATOM 2477 C CA . GLN B 1 107 ? 7.617 30.547 9.828 1 98.75 107 GLN B CA 1
ATOM 2478 C C . GLN B 1 107 ? 6.914 30.938 8.539 1 98.75 107 GLN B C 1
ATOM 2480 O O . GLN B 1 107 ? 6.023 31.797 8.547 1 98.75 107 GLN B O 1
ATOM 2485 N N . GLU B 1 108 ? 7.305 30.375 7.504 1 98.62 108 GLU B N 1
ATOM 2486 C CA . GLU B 1 108 ? 6.684 30.672 6.215 1 98.62 108 GLU B CA 1
ATOM 2487 C C . GLU B 1 108 ? 5.211 30.281 6.207 1 98.62 108 GLU B C 1
ATOM 2489 O O . GLU B 1 108 ? 4.363 31.031 5.719 1 98.62 108 GLU B O 1
ATOM 2494 N N . LEU B 1 109 ? 4.871 29.156 6.746 1 98.56 109 LEU B N 1
ATOM 2495 C CA . LEU B 1 109 ? 3.484 28.703 6.82 1 98.56 109 LEU B CA 1
ATOM 2496 C C . LEU B 1 109 ? 2.645 29.672 7.652 1 98.56 109 LEU B C 1
ATOM 2498 O O . LEU B 1 109 ? 1.498 29.953 7.301 1 98.56 109 LEU B O 1
ATOM 2502 N N . GLN B 1 110 ? 3.25 30.094 8.711 1 98.25 110 GLN B N 1
ATOM 2503 C CA . GLN B 1 110 ? 2.57 31.062 9.547 1 98.25 110 GLN B CA 1
ATOM 2504 C C . GLN B 1 110 ? 2.219 32.312 8.758 1 98.25 110 GLN B C 1
ATOM 2506 O O . GLN B 1 110 ? 1.099 32.844 8.852 1 98.25 110 GLN B O 1
ATOM 2511 N N . ASN B 1 111 ? 3.172 32.75 7.945 1 97.88 111 ASN B N 1
ATOM 2512 C CA . ASN B 1 111 ? 3.004 33.969 7.168 1 97.88 111 ASN B CA 1
ATOM 2513 C C . ASN B 1 111 ? 1.938 33.812 6.086 1 97.88 111 ASN B C 1
ATOM 2515 O O . ASN B 1 111 ? 1.254 34.75 5.73 1 97.88 111 ASN B O 1
ATOM 2519 N N . LEU B 1 112 ? 1.745 32.625 5.605 1 97.25 112 LEU B N 1
ATOM 2520 C CA . LEU B 1 112 ? 0.894 32.375 4.453 1 97.25 112 LEU B CA 1
ATOM 2521 C C . LEU B 1 112 ? -0.512 31.984 4.895 1 97.25 112 LEU B C 1
ATOM 2523 O O . LEU B 1 112 ? -1.438 31.953 4.082 1 97.25 112 LEU B O 1
ATOM 2527 N N . MET B 1 113 ? -0.72 31.703 6.121 1 97.12 113 MET B N 1
ATOM 2528 C CA . MET B 1 113 ? -1.961 31.109 6.617 1 97.12 113 MET B CA 1
ATOM 2529 C C . MET B 1 113 ? -3.125 32.094 6.457 1 97.12 113 MET B C 1
ATOM 2531 O O . MET B 1 113 ? -3.033 33.25 6.867 1 97.12 113 MET B O 1
ATOM 2535 N N . LYS B 1 114 ? -4.137 31.625 5.859 1 96.69 114 LYS B N 1
ATOM 2536 C CA . LYS B 1 114 ? -5.344 32.438 5.688 1 96.69 114 LYS B CA 1
ATOM 2537 C C . LYS B 1 114 ? -6.336 32.188 6.82 1 96.69 114 LYS B C 1
ATOM 2539 O O . LYS B 1 114 ? -6.059 31.391 7.73 1 96.69 114 LYS B O 1
ATOM 2544 N N . GLU B 1 115 ? -7.473 32.906 6.66 1 95.62 115 GLU B N 1
ATOM 2545 C CA . GLU B 1 115 ? -8.523 32.75 7.664 1 95.62 115 GLU B CA 1
ATOM 2546 C C . GLU B 1 115 ? -9.477 31.625 7.309 1 95.62 115 GLU B C 1
ATOM 2548 O O . GLU B 1 115 ? -9.508 31.172 6.164 1 95.62 115 GLU B O 1
ATOM 2553 N N . ASP B 1 116 ? -10.125 31.109 8.266 1 95.56 116 ASP B N 1
ATOM 2554 C CA . ASP B 1 116 ? -11.258 30.188 8.133 1 95.56 116 ASP B CA 1
ATOM 2555 C C . ASP B 1 116 ? -10.836 28.891 7.465 1 95.56 116 ASP B C 1
ATOM 2557 O O . ASP B 1 116 ? -11.477 28.438 6.516 1 95.56 116 ASP B O 1
ATOM 2561 N N . LEU B 1 117 ? -9.758 28.391 7.941 1 96.88 117 LEU B N 1
ATOM 2562 C CA . LEU B 1 117 ? -9.312 27.078 7.469 1 96.88 117 LEU B CA 1
ATOM 2563 C C . LEU B 1 117 ? -10.328 26 7.832 1 96.88 117 LEU B C 1
ATOM 2565 O O . LEU B 1 117 ? -10.961 26.062 8.891 1 96.88 117 LEU B O 1
ATOM 2569 N N . LYS B 1 118 ? -10.438 25 6.996 1 97.38 118 LYS B N 1
ATOM 2570 C CA . LYS B 1 118 ? -11.438 23.938 7.199 1 97.38 118 LYS B CA 1
ATOM 2571 C C . LYS B 1 118 ? -10.828 22.75 7.922 1 97.38 118 LYS B C 1
ATOM 2573 O O . LYS B 1 118 ? -11.508 21.75 8.164 1 97.38 118 LYS B O 1
ATOM 2578 N N . LEU B 1 119 ? -9.625 22.844 8.398 1 97.38 119 LEU B N 1
ATOM 2579 C CA . LEU B 1 119 ? -8.883 21.766 9.023 1 97.38 119 LEU B CA 1
ATOM 2580 C C . LEU B 1 119 ? -9.602 21.25 10.266 1 97.38 119 LEU B C 1
ATOM 2582 O O . LEU B 1 119 ? -10.109 22.047 11.062 1 97.38 119 LEU B O 1
ATOM 2586 N N . VAL B 1 120 ? -9.672 19.938 10.32 1 97.94 120 VAL B N 1
ATOM 2587 C CA . VAL B 1 120 ? -10.219 19.266 11.484 1 97.94 120 VAL B CA 1
ATOM 2588 C C . VAL B 1 120 ? -9.102 18.562 12.25 1 97.94 120 VAL B C 1
ATOM 2590 O O . VAL B 1 120 ? -9.094 18.562 13.484 1 97.94 120 VAL B O 1
ATOM 2593 N N . LYS B 1 121 ? -8.164 17.969 11.523 1 98.69 121 LYS B N 1
ATOM 2594 C CA . LYS B 1 121 ? -7 17.281 12.086 1 98.69 121 LYS B CA 1
ATOM 2595 C C . LYS B 1 121 ? -5.734 17.641 11.312 1 98.69 121 LYS B C 1
ATOM 2597 O O . LYS B 1 121 ? -5.75 17.703 10.086 1 98.69 121 LYS B O 1
ATOM 2602 N N . ILE B 1 122 ? -4.617 17.781 12.086 1 98.81 122 ILE B N 1
ATOM 2603 C CA . ILE B 1 122 ? -3.342 18.016 11.414 1 98.81 122 ILE B CA 1
ATOM 2604 C C . ILE B 1 122 ? -2.213 17.375 12.203 1 98.81 122 ILE B C 1
ATOM 2606 O O . ILE B 1 122 ? -2.207 17.406 13.438 1 98.81 122 ILE B O 1
ATOM 2610 N N . ASP B 1 123 ? -1.333 16.688 11.508 1 98.94 123 ASP B N 1
ATOM 2611 C CA . ASP B 1 123 ? -0.112 16.156 12.094 1 98.94 123 ASP B CA 1
ATOM 2612 C C . ASP B 1 123 ? 1.121 16.891 11.586 1 98.94 123 ASP B C 1
ATOM 2614 O O . ASP B 1 123 ? 1.453 16.812 10.398 1 98.94 123 ASP B O 1
ATOM 2618 N N . ILE B 1 124 ? 1.793 17.641 12.438 1 98.94 124 ILE B N 1
ATOM 2619 C CA . ILE B 1 124 ? 2.986 18.406 12.078 1 98.94 124 ILE B CA 1
ATOM 2620 C C . ILE B 1 124 ? 4.184 17.891 12.875 1 98.94 124 ILE B C 1
ATOM 2622 O O . ILE B 1 124 ? 5.168 18.609 13.062 1 98.94 124 ILE B O 1
ATOM 2626 N N . SER B 1 125 ? 4.129 16.656 13.305 1 98.88 125 SER B N 1
ATOM 2627 C CA . SER B 1 125 ? 5.152 16.109 14.195 1 98.88 125 SER B CA 1
ATOM 2628 C C . SER B 1 125 ? 6.465 15.883 13.453 1 98.88 125 SER B C 1
ATOM 2630 O O . SER B 1 125 ? 6.484 15.836 12.219 1 98.88 125 SER B O 1
ATOM 2632 N N . LYS B 1 126 ? 7.512 15.859 14.172 1 98.75 126 LYS B N 1
ATOM 2633 C CA . LYS B 1 126 ? 8.836 15.469 13.703 1 98.75 126 LYS B CA 1
ATOM 2634 C C . LYS B 1 126 ? 9.328 16.406 12.602 1 98.75 126 LYS B C 1
ATOM 2636 O O . LYS B 1 126 ? 9.828 15.953 11.57 1 98.75 126 LYS B O 1
ATOM 2641 N N . ASN B 1 127 ? 9.219 17.75 12.852 1 98.88 127 ASN B N 1
ATOM 2642 C CA . ASN B 1 127 ? 9.68 18.703 11.836 1 98.88 127 ASN B CA 1
ATOM 2643 C C . ASN B 1 127 ? 10.727 19.656 12.398 1 98.88 127 ASN B C 1
ATOM 2645 O O . ASN B 1 127 ? 11.211 20.547 11.688 1 98.88 127 ASN B O 1
ATOM 2649 N N . ARG B 1 128 ? 10.984 19.438 13.633 1 98.5 128 ARG B N 1
ATOM 2650 C CA . ARG B 1 128 ? 12.086 20.156 14.273 1 98.5 128 ARG B CA 1
ATOM 2651 C C . ARG B 1 128 ? 11.93 21.672 14.109 1 98.5 128 ARG B C 1
ATOM 2653 O O . ARG B 1 128 ? 12.883 22.359 13.766 1 98.5 128 ARG B O 1
ATOM 2660 N N . GLY B 1 129 ? 10.812 22.188 14.43 1 98.75 129 GLY B N 1
ATOM 2661 C CA . GLY B 1 129 ? 10.539 23.594 14.18 1 98.75 129 GLY B CA 1
ATOM 2662 C C . GLY B 1 129 ? 10.961 24.5 15.312 1 98.75 129 GLY B C 1
ATOM 2663 O O . GLY B 1 129 ? 11.031 25.734 15.148 1 98.75 129 GLY B O 1
ATOM 2664 N N . GLY B 1 130 ? 11.219 23.891 16.484 1 98.5 130 GLY B N 1
ATOM 2665 C CA . GLY B 1 130 ? 11.531 24.734 17.641 1 98.5 130 GLY B CA 1
ATOM 2666 C C . GLY B 1 130 ? 10.398 25.672 18.031 1 98.5 130 GLY B C 1
ATOM 2667 O O . GLY B 1 130 ? 9.234 25.281 17.969 1 98.5 130 GLY B O 1
ATOM 2668 N N . ILE B 1 131 ? 10.75 26.859 18.453 1 98.62 131 ILE B N 1
ATOM 2669 C CA . ILE B 1 131 ? 9.781 27.828 18.969 1 98.62 131 ILE B CA 1
ATOM 2670 C C . ILE B 1 131 ? 8.852 28.281 17.844 1 98.62 131 ILE B C 1
ATOM 2672 O O . ILE B 1 131 ? 7.723 28.703 18.094 1 98.62 131 ILE B O 1
ATOM 2676 N N . LYS B 1 132 ? 9.328 28.156 16.578 1 98.81 132 LYS B N 1
ATOM 2677 C CA . LYS B 1 132 ? 8.492 28.547 15.445 1 98.81 132 LYS B CA 1
ATOM 2678 C C . LYS B 1 132 ? 7.289 27.625 15.297 1 98.81 132 LYS B C 1
ATOM 2680 O O . LYS B 1 132 ? 6.246 28.031 14.773 1 98.81 132 LYS B O 1
ATOM 2685 N N . THR B 1 133 ? 7.41 26.391 15.742 1 98.75 133 THR B N 1
ATOM 2686 C CA . THR B 1 133 ? 6.254 25.5 15.766 1 98.75 133 THR B CA 1
ATOM 2687 C C . THR B 1 133 ? 5.16 26.062 16.672 1 98.75 133 THR B C 1
ATOM 2689 O O . THR B 1 133 ? 3.984 26.078 16.297 1 98.75 133 THR B O 1
ATOM 2692 N N . ALA B 1 134 ? 5.578 26.562 17.844 1 98.44 134 ALA B N 1
ATOM 2693 C CA . ALA B 1 134 ? 4.625 27.141 18.781 1 98.44 134 ALA B CA 1
ATOM 2694 C C . ALA B 1 134 ? 3.955 28.375 18.188 1 98.44 134 ALA B C 1
ATOM 2696 O O . ALA B 1 134 ? 2.744 28.562 18.328 1 98.44 134 ALA B O 1
ATOM 2697 N N . LYS B 1 135 ? 4.75 29.141 17.562 1 98.56 135 LYS B N 1
ATOM 2698 C CA . LYS B 1 135 ? 4.207 30.344 16.938 1 98.56 135 LYS B CA 1
ATOM 2699 C C . LYS B 1 135 ? 3.234 29.984 15.82 1 98.56 135 LYS B C 1
ATOM 2701 O O . LYS B 1 135 ? 2.184 30.609 15.688 1 98.56 135 LYS B O 1
ATOM 2706 N N . PHE B 1 136 ? 3.584 29.109 15.062 1 98.62 136 PHE B N 1
ATOM 2707 C CA . PHE B 1 136 ? 2.697 28.594 14.031 1 98.62 136 PHE B CA 1
ATOM 2708 C C . PHE B 1 136 ? 1.373 28.125 14.633 1 98.62 136 PHE B C 1
ATOM 2710 O O . PHE B 1 136 ? 0.304 28.484 14.125 1 98.62 136 PHE B O 1
ATOM 2717 N N . LEU B 1 137 ? 1.422 27.328 15.703 1 97.88 137 LEU B N 1
ATOM 2718 C CA . LEU B 1 137 ? 0.218 26.844 16.375 1 97.88 137 LEU B CA 1
ATOM 2719 C C . LEU B 1 137 ? -0.634 28 16.859 1 97.88 137 LEU B C 1
ATOM 2721 O O . LEU B 1 137 ? -1.863 27.953 16.781 1 97.88 137 LEU B O 1
ATOM 2725 N N . SER B 1 138 ? 0.039 29.016 17.391 1 97.06 138 SER B N 1
ATOM 2726 C CA . SER B 1 138 ? -0.671 30.172 17.906 1 97.06 138 SER B CA 1
ATOM 2727 C C . SER B 1 138 ? -1.457 30.875 16.812 1 97.06 138 SER B C 1
ATOM 2729 O O . SER B 1 138 ? -2.5 31.484 17.078 1 97.06 138 SER B O 1
ATOM 2731 N N . THR B 1 139 ? -0.981 30.797 15.633 1 96.75 139 THR B N 1
ATOM 2732 C CA . THR B 1 139 ? -1.663 31.391 14.484 1 96.75 139 THR B CA 1
ATOM 2733 C C . THR B 1 139 ? -2.732 30.438 13.953 1 96.75 139 THR B C 1
ATOM 2735 O O . THR B 1 139 ? -3.82 30.875 13.57 1 96.75 139 THR B O 1
ATOM 2738 N N . LEU B 1 140 ? -2.51 29.172 13.953 1 96.88 140 LEU B N 1
ATOM 2739 C CA . LEU B 1 140 ? -3.369 28.141 13.367 1 96.88 140 LEU B CA 1
ATOM 2740 C C . LEU B 1 140 ? -4.664 28 14.164 1 96.88 140 LEU B C 1
ATOM 2742 O O . LEU B 1 140 ? -5.75 27.953 13.586 1 96.88 140 LEU B O 1
ATOM 2746 N N . LEU B 1 141 ? -4.562 27.938 15.461 1 95.5 141 LEU B N 1
ATOM 2747 C CA . LEU B 1 141 ? -5.672 27.578 16.344 1 95.5 141 LEU B CA 1
ATOM 2748 C C . LEU B 1 141 ? -6.844 28.547 16.156 1 95.5 141 LEU B C 1
ATOM 2750 O O . LEU B 1 141 ? -7.977 28.109 15.93 1 95.5 141 LEU B O 1
ATOM 2754 N N . PRO B 1 142 ? -6.625 29.828 16.109 1 93 142 PRO B N 1
ATOM 2755 C CA . PRO B 1 142 ? -7.762 30.734 15.93 1 93 142 PRO B CA 1
ATOM 2756 C C . PRO B 1 142 ? -8.273 30.75 14.492 1 93 142 PRO B C 1
ATOM 2758 O O . PRO B 1 142 ? -9.422 31.141 14.25 1 93 142 PRO B O 1
ATOM 2761 N N . LYS B 1 143 ? -7.469 30.344 13.57 1 94.31 143 LYS B N 1
ATOM 2762 C CA . LYS B 1 143 ? -7.828 30.453 12.156 1 94.31 143 LYS B CA 1
ATOM 2763 C C . LYS B 1 143 ? -8.516 29.188 11.664 1 94.31 143 LYS B C 1
ATOM 2765 O O . LYS B 1 143 ? -9.047 29.156 10.555 1 94.31 143 LYS B O 1
ATOM 2770 N N . ALA B 1 144 ? -8.539 28.141 12.422 1 95 144 ALA B N 1
ATOM 2771 C CA . ALA B 1 144 ? -9.188 26.875 12.086 1 95 144 ALA B CA 1
ATOM 2772 C C . ALA B 1 144 ? -10.273 26.531 13.094 1 95 144 ALA B C 1
ATOM 2774 O O . ALA B 1 144 ? -10.062 25.703 13.992 1 95 144 ALA B O 1
ATOM 2775 N N . PRO B 1 145 ? -11.461 27.031 12.938 1 93.31 145 PRO B N 1
ATOM 2776 C CA . PRO B 1 145 ? -12.492 26.922 13.969 1 93.31 145 PRO B CA 1
ATOM 2777 C C . PRO B 1 145 ? -12.977 25.484 14.164 1 93.31 145 PRO B C 1
ATOM 2779 O O . PRO B 1 145 ? -13.531 25.156 15.219 1 93.31 145 PRO B O 1
ATOM 2782 N N . GLN B 1 146 ? -12.734 24.641 13.164 1 95 146 GLN B N 1
ATOM 2783 C CA . GLN B 1 146 ? -13.227 23.281 13.273 1 95 146 GLN B CA 1
ATOM 2784 C C . GLN B 1 146 ? -12.117 22.328 13.742 1 95 146 GLN B C 1
ATOM 2786 O O . GLN B 1 146 ? -12.336 21.125 13.867 1 95 146 GLN B O 1
ATOM 2791 N N . LEU B 1 147 ? -10.961 22.797 14.031 1 96.19 147 LEU B N 1
ATOM 2792 C CA . LEU B 1 147 ? -9.805 21.984 14.398 1 96.19 147 LEU B CA 1
ATOM 2793 C C . LEU B 1 147 ? -10.023 21.297 15.75 1 96.19 147 LEU B C 1
ATOM 2795 O O . LEU B 1 147 ? -10.375 21.953 16.734 1 96.19 147 LEU B O 1
ATOM 2799 N N . ILE B 1 148 ? -9.812 19.969 15.766 1 96.25 148 ILE B N 1
ATOM 2800 C CA . ILE B 1 148 ? -10.094 19.25 17 1 96.25 148 ILE B CA 1
ATOM 2801 C C . ILE B 1 148 ? -8.828 18.531 17.469 1 96.25 148 ILE B C 1
ATOM 2803 O O . ILE B 1 148 ? -8.68 18.234 18.656 1 96.25 148 ILE B O 1
ATOM 2807 N N . ASP B 1 149 ? -7.992 18.203 16.5 1 97.56 149 ASP B N 1
ATOM 2808 C CA . ASP B 1 149 ? -6.859 17.344 16.828 1 97.56 149 ASP B CA 1
ATOM 2809 C C . ASP B 1 149 ? -5.59 17.812 16.109 1 97.56 149 ASP B C 1
ATOM 2811 O O . ASP B 1 149 ? -5.562 17.906 14.891 1 97.56 149 ASP B O 1
ATOM 2815 N N . VAL B 1 150 ? -4.508 18.062 16.938 1 98.19 150 VAL B N 1
ATOM 2816 C CA . VAL B 1 150 ? -3.205 18.453 16.406 1 98.19 150 VAL B CA 1
ATOM 2817 C C . VAL B 1 150 ? -2.111 17.578 17.016 1 98.19 150 VAL B C 1
ATOM 2819 O O . VAL B 1 150 ? -2.027 17.438 18.25 1 98.19 150 VAL B O 1
ATOM 2822 N N . ASN B 1 151 ? -1.322 16.969 16.172 1 98.88 151 ASN B N 1
ATOM 2823 C CA . ASN B 1 151 ? -0.103 16.297 16.625 1 98.88 151 ASN B CA 1
ATOM 2824 C C . ASN B 1 151 ? 1.133 17.156 16.344 1 98.88 151 ASN B C 1
ATOM 2826 O O . ASN B 1 151 ? 1.548 17.297 15.203 1 98.88 151 ASN B O 1
ATOM 2830 N N . ALA B 1 152 ? 1.706 17.719 17.391 1 98.75 152 ALA B N 1
ATOM 2831 C CA . ALA B 1 152 ? 2.896 18.547 17.281 1 98.75 152 ALA B CA 1
ATOM 2832 C C . ALA B 1 152 ? 4.078 17.922 18.016 1 98.75 152 ALA B C 1
ATOM 2834 O O . ALA B 1 152 ? 4.984 18.641 18.453 1 98.75 152 ALA B O 1
ATOM 2835 N N . ALA B 1 153 ? 4.055 16.609 18.078 1 98.62 153 ALA B N 1
ATOM 2836 C CA . ALA B 1 153 ? 5.098 15.883 18.812 1 98.62 153 ALA B CA 1
ATOM 2837 C C . ALA B 1 153 ? 6.453 16.047 18.125 1 98.62 153 ALA B C 1
ATOM 2839 O O . ALA B 1 153 ? 6.523 16.188 16.906 1 98.62 153 ALA B O 1
ATOM 2840 N N . SER B 1 154 ? 7.52 16.047 18.906 1 98.19 154 SER B N 1
ATOM 2841 C CA . SER B 1 154 ? 8.891 15.914 18.438 1 98.19 154 SER B CA 1
ATOM 2842 C C . SER B 1 154 ? 9.258 17.031 17.469 1 98.19 154 SER B C 1
ATOM 2844 O O . SER B 1 154 ? 9.742 16.781 16.375 1 98.19 154 SER B O 1
ATOM 2846 N N . ASN B 1 155 ? 9.109 18.281 17.969 1 98.69 155 ASN B N 1
ATOM 2847 C CA . ASN B 1 155 ? 9.469 19.438 17.156 1 98.69 155 ASN B CA 1
ATOM 2848 C C . ASN B 1 155 ? 10.57 20.266 17.812 1 98.69 155 ASN B C 1
ATOM 2850 O O . ASN B 1 155 ? 10.805 21.406 17.422 1 98.69 155 ASN B O 1
ATOM 2854 N N . LEU B 1 156 ? 11.141 19.703 18.875 1 98 156 LEU B N 1
ATOM 2855 C CA . LEU B 1 156 ? 12.234 20.344 19.594 1 98 156 LEU B CA 1
ATOM 2856 C C . LEU B 1 156 ? 11.805 21.703 20.141 1 98 156 LEU B C 1
ATOM 2858 O O . LEU B 1 156 ? 12.555 22.672 20.047 1 98 156 LEU B O 1
ATOM 2862 N N . MET B 1 157 ? 10.648 21.766 20.594 1 97.88 157 MET B N 1
ATOM 2863 C CA . MET B 1 157 ? 10.164 23 21.188 1 97.88 157 MET B CA 1
ATOM 2864 C C . MET B 1 157 ? 10.758 23.219 22.578 1 97.88 157 MET B C 1
ATOM 2866 O O . MET B 1 157 ? 10.789 22.297 23.391 1 97.88 157 MET B O 1
ATOM 2870 N N . PRO B 1 158 ? 11.258 24.422 22.828 1 96.62 158 PRO B N 1
ATOM 2871 C CA . PRO B 1 158 ? 11.672 24.703 24.203 1 96.62 158 PRO B CA 1
ATOM 2872 C C . PRO B 1 158 ? 10.484 24.875 25.156 1 96.62 158 PRO B C 1
ATOM 2874 O O . PRO B 1 158 ? 9.344 25.031 24.703 1 96.62 158 PRO B O 1
ATOM 2877 N N . ILE B 1 159 ? 10.734 24.891 26.406 1 93.94 159 ILE B N 1
ATOM 2878 C CA . ILE B 1 159 ? 9.688 24.906 27.422 1 93.94 159 ILE B CA 1
ATOM 2879 C C . ILE B 1 159 ? 8.891 26.203 27.328 1 93.94 159 ILE B C 1
ATOM 2881 O O . ILE B 1 159 ? 7.699 26.234 27.625 1 93.94 159 ILE B O 1
ATOM 2885 N N . GLU B 1 160 ? 9.555 27.281 26.891 1 93.94 160 GLU B N 1
ATOM 2886 C CA . GLU B 1 160 ? 8.898 28.578 26.719 1 93.94 160 GLU B CA 1
ATOM 2887 C C . GLU B 1 160 ? 7.746 28.484 25.734 1 93.94 160 GLU B C 1
ATOM 2889 O O . GLU B 1 160 ? 6.863 29.344 25.719 1 93.94 160 GLU B O 1
ATOM 2894 N N . SER B 1 161 ? 7.734 27.469 24.906 1 96.5 161 SER B N 1
ATOM 2895 C CA . SER B 1 161 ? 6.676 27.25 23.922 1 96.5 161 SER B CA 1
ATOM 2896 C C . SER B 1 161 ? 5.328 27.031 24.609 1 96.5 161 SER B C 1
ATOM 2898 O O . SER B 1 161 ? 4.281 27.344 24.031 1 96.5 161 SER B O 1
ATOM 2900 N N . LEU B 1 162 ? 5.336 26.531 25.797 1 94.06 162 LEU B N 1
ATOM 2901 C CA . LEU B 1 162 ? 4.102 26.219 26.5 1 94.06 162 LEU B CA 1
ATOM 2902 C C . LEU B 1 162 ? 3.297 27.484 26.781 1 94.06 162 LEU B C 1
ATOM 2904 O O . LEU B 1 162 ? 2.064 27.469 26.719 1 94.06 162 LEU B O 1
ATOM 2908 N N . ASP B 1 163 ? 3.99 28.547 27.047 1 93.06 163 ASP B N 1
ATOM 2909 C CA . ASP B 1 163 ? 3.301 29.812 27.281 1 93.06 163 ASP B CA 1
ATOM 2910 C C . ASP B 1 163 ? 2.592 30.281 26.016 1 93.06 163 ASP B C 1
ATOM 2912 O O . ASP B 1 163 ? 1.452 30.75 26.078 1 93.06 163 ASP B O 1
ATOM 2916 N N . ILE B 1 164 ? 3.26 30.172 24.969 1 95.69 164 ILE B N 1
ATOM 2917 C CA . ILE B 1 164 ? 2.707 30.594 23.672 1 95.69 164 ILE B CA 1
ATOM 2918 C C . ILE B 1 164 ? 1.483 29.734 23.344 1 95.69 164 ILE B C 1
ATOM 2920 O O . ILE B 1 164 ? 0.427 30.266 23 1 95.69 164 ILE B O 1
ATOM 2924 N N . ILE B 1 165 ? 1.57 28.469 23.5 1 94.38 165 ILE B N 1
ATOM 2925 C CA . ILE B 1 165 ? 0.523 27.516 23.156 1 94.38 165 ILE B CA 1
ATOM 2926 C C . ILE B 1 165 ? -0.676 27.719 24.078 1 94.38 165 ILE B C 1
ATOM 2928 O O . ILE B 1 165 ? -1.823 27.719 23.625 1 94.38 165 ILE B O 1
ATOM 2932 N N . SER B 1 166 ? -0.344 27.891 25.406 1 91.62 166 SER B N 1
ATOM 2933 C CA . SER B 1 166 ? -1.402 28.125 26.391 1 91.62 166 SER B CA 1
ATOM 2934 C C . SER B 1 166 ? -2.223 29.359 26.031 1 91.62 166 SER B C 1
ATOM 2936 O O . SER B 1 166 ? -3.453 29.328 26.078 1 91.62 166 SER B O 1
ATOM 2938 N N . SER B 1 167 ? -1.576 30.375 25.688 1 92.5 167 SER B N 1
ATOM 2939 C CA . SER B 1 167 ? -2.26 31.609 25.312 1 92.5 167 SER B CA 1
ATOM 2940 C C . SER B 1 167 ? -3.133 31.406 24.078 1 92.5 167 SER B C 1
ATOM 2942 O O . SER B 1 167 ? -4.258 31.906 24.016 1 92.5 167 SER B O 1
ATOM 2944 N N . ALA B 1 168 ? -2.631 30.672 23.156 1 92.69 168 ALA B N 1
ATOM 2945 C CA . ALA B 1 168 ? -3.367 30.391 21.922 1 92.69 168 ALA B CA 1
ATOM 2946 C C . ALA B 1 168 ? -4.609 29.547 22.203 1 92.69 168 ALA B C 1
ATOM 2948 O O . ALA B 1 168 ? -5.668 29.781 21.625 1 92.69 168 ALA B O 1
ATOM 2949 N N . LEU B 1 169 ? -4.48 28.578 23.062 1 91.88 169 LEU B N 1
ATOM 2950 C CA . LEU B 1 169 ? -5.594 27.703 23.406 1 91.88 169 LEU B CA 1
ATOM 2951 C C . LEU B 1 169 ? -6.703 28.484 24.109 1 91.88 169 LEU B C 1
ATOM 2953 O O . LEU B 1 169 ? -7.887 28.188 23.922 1 91.88 169 LEU B O 1
ATOM 2957 N N . LYS B 1 170 ? -6.336 29.453 24.875 1 88.19 170 LYS B N 1
ATOM 2958 C CA . LYS B 1 170 ? -7.32 30.281 25.562 1 88.19 170 LYS B CA 1
ATOM 2959 C C . LYS B 1 170 ? -8.133 31.109 24.562 1 88.19 170 LYS B C 1
ATOM 2961 O O . LYS B 1 170 ? -9.32 31.359 24.781 1 88.19 170 LYS B O 1
ATOM 2966 N N . LEU B 1 171 ? -7.406 31.406 23.562 1 84.06 171 LEU B N 1
ATOM 2967 C CA . LEU B 1 171 ? -8.055 32.219 22.531 1 84.06 171 LEU B CA 1
ATOM 2968 C C . LEU B 1 171 ? -8.883 31.359 21.594 1 84.06 171 LEU B C 1
ATOM 2970 O O . LEU B 1 171 ? -9.805 31.844 20.938 1 84.06 171 LEU B O 1
ATOM 2974 N N . ALA B 1 172 ? -8.453 30.156 21.484 1 80.56 172 ALA B N 1
ATOM 2975 C CA . ALA B 1 172 ? -9.109 29.25 20.547 1 80.56 172 ALA B CA 1
ATOM 2976 C C . ALA B 1 172 ? -10.531 28.938 20.984 1 80.56 172 ALA B C 1
ATOM 2978 O O . ALA B 1 172 ? -10.797 28.75 22.172 1 80.56 172 ALA B O 1
ATOM 2979 N N . LYS B 1 173 ? -11.484 29.406 20.141 1 66.62 173 LYS B N 1
ATOM 2980 C CA . LYS B 1 173 ? -12.906 29.156 20.312 1 66.62 173 LYS B CA 1
ATOM 2981 C C . LYS B 1 173 ? -13.297 27.781 19.766 1 66.62 173 LYS B C 1
ATOM 2983 O O . LYS B 1 173 ? -12.664 27.281 18.828 1 66.62 173 LYS B O 1
ATOM 2988 N N . GLY B 1 174 ? -13.875 26.906 20.656 1 69.38 174 GLY B N 1
ATOM 2989 C CA . GLY B 1 174 ? -14.438 25.781 19.938 1 69.38 174 GLY B CA 1
ATOM 2990 C C . GLY B 1 174 ? -14.227 24.453 20.641 1 69.38 174 GLY B C 1
ATOM 2991 O O . GLY B 1 174 ? -13.977 24.406 21.844 1 69.38 174 GLY B O 1
ATOM 2992 N N . ASN B 1 175 ? -14.258 23.422 19.766 1 82.69 175 ASN B N 1
ATOM 2993 C CA . ASN B 1 175 ? -14.32 22.031 20.203 1 82.69 175 ASN B CA 1
ATOM 2994 C C . ASN B 1 175 ? -12.969 21.344 20.062 1 82.69 175 ASN B C 1
ATOM 2996 O O . ASN B 1 175 ? -12.898 20.188 19.641 1 82.69 175 ASN B O 1
ATOM 3000 N N . PHE B 1 176 ? -11.922 22.141 20.469 1 91.81 176 PHE B N 1
ATOM 3001 C CA . PHE B 1 176 ? -10.586 21.547 20.375 1 91.81 176 PHE B CA 1
ATOM 3002 C C . PHE B 1 176 ? -10.406 20.453 21.422 1 91.81 176 PHE B C 1
ATOM 3004 O O . PHE B 1 176 ? -10.734 20.641 22.594 1 91.81 176 PHE B O 1
ATOM 3011 N N . GLU B 1 177 ? -9.875 19.312 20.938 1 93.88 177 GLU B N 1
ATOM 3012 C CA . GLU B 1 177 ? -9.953 18.141 21.812 1 93.88 177 GLU B CA 1
ATOM 3013 C C . GLU B 1 177 ? -8.562 17.656 22.219 1 93.88 177 GLU B C 1
ATOM 3015 O O . GLU B 1 177 ? -8.375 17.125 23.312 1 93.88 177 GLU B O 1
ATOM 3020 N N . ARG B 1 178 ? -7.648 17.875 21.266 1 95.94 178 ARG B N 1
ATOM 3021 C CA . ARG B 1 178 ? -6.383 17.219 21.562 1 95.94 178 ARG B CA 1
ATOM 3022 C C . ARG B 1 178 ? -5.215 17.938 20.906 1 95.94 178 ARG B C 1
ATOM 3024 O O . ARG B 1 178 ? -5.277 18.281 19.719 1 95.94 178 ARG B O 1
ATOM 3031 N N . LEU B 1 179 ? -4.18 18.203 21.703 1 96.69 179 LEU B N 1
ATOM 3032 C CA . LEU B 1 179 ? -2.879 18.672 21.25 1 96.69 179 LEU B CA 1
ATOM 3033 C C . LEU B 1 179 ? -1.758 17.797 21.797 1 96.69 179 LEU B C 1
ATOM 3035 O O . LEU B 1 179 ? -1.469 17.828 23 1 96.69 179 LEU B O 1
ATOM 3039 N N . ASP B 1 180 ? -1.109 17.047 20.875 1 98 180 ASP B N 1
ATOM 3040 C CA . ASP B 1 180 ? -0.03 16.156 21.297 1 98 180 ASP B CA 1
ATOM 3041 C C . ASP B 1 180 ? 1.314 16.875 21.281 1 98 180 ASP B C 1
ATOM 3043 O O . ASP B 1 180 ? 1.782 17.312 20.219 1 98 180 ASP B O 1
ATOM 3047 N N . LEU B 1 181 ? 1.946 16.969 22.453 1 97.25 181 LEU B N 1
ATOM 3048 C CA . LEU B 1 181 ? 3.236 17.641 22.594 1 97.25 181 LEU B CA 1
ATOM 3049 C C . LEU B 1 181 ? 4.293 16.672 23.109 1 97.25 181 LEU B C 1
ATOM 3051 O O . LEU B 1 181 ? 5.289 17.094 23.703 1 97.25 181 LEU B O 1
ATOM 3055 N N . THR B 1 182 ? 4.109 15.398 22.875 1 96.75 182 THR B N 1
ATOM 3056 C CA . THR B 1 182 ? 5.074 14.414 23.344 1 96.75 182 THR B CA 1
ATOM 3057 C C . THR B 1 182 ? 6.363 14.492 22.531 1 96.75 182 THR B C 1
ATOM 3059 O O . THR B 1 182 ? 6.43 15.203 21.531 1 96.75 182 THR B O 1
ATOM 3062 N N . GLY B 1 183 ? 7.379 13.891 23.016 1 96 183 GLY B N 1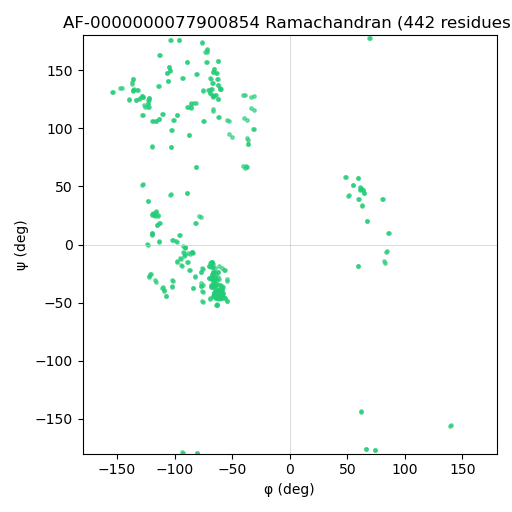
ATOM 3063 C CA . GLY B 1 183 ? 8.633 13.805 22.281 1 96 183 GLY B CA 1
ATOM 3064 C C . GLY B 1 183 ? 9.523 15.016 22.484 1 96 183 GLY B C 1
ATOM 3065 O O . GLY B 1 183 ? 10.508 15.195 21.766 1 96 183 GLY B O 1
ATOM 3066 N N . HIS B 1 184 ? 9.195 15.844 23.391 1 94.06 184 HIS B N 1
ATOM 3067 C CA . HIS B 1 184 ? 10.039 16.969 23.797 1 94.06 184 HIS B CA 1
ATOM 3068 C C . HIS B 1 184 ? 10.727 16.688 25.141 1 94.06 184 HIS B C 1
ATOM 3070 O O . HIS B 1 184 ? 10.242 15.875 25.922 1 94.06 184 HIS B O 1
ATOM 3076 N N . THR B 1 185 ? 11.852 17.25 25.25 1 91.31 185 THR B N 1
ATOM 3077 C CA . THR B 1 185 ? 12.562 17.203 26.516 1 91.31 185 THR B CA 1
ATOM 3078 C C . THR B 1 185 ? 12.422 18.516 27.266 1 91.31 185 THR B C 1
ATOM 3080 O O . THR B 1 185 ? 13.125 19.484 26.969 1 91.31 185 THR B O 1
ATOM 3083 N N . TRP B 1 186 ? 11.492 18.5 28.203 1 91.19 186 TRP B N 1
ATOM 3084 C CA . TRP B 1 186 ? 11.211 19.734 28.938 1 91.19 186 TRP B CA 1
ATOM 3085 C C . TRP B 1 186 ? 11.586 19.594 30.406 1 91.19 186 TRP B C 1
ATOM 3087 O O . TRP B 1 186 ? 11.375 18.547 31.016 1 91.19 186 TRP B O 1
ATOM 3097 N N . ASP B 1 187 ? 12.203 20.578 30.906 1 87.12 187 ASP B N 1
ATOM 3098 C CA . ASP B 1 187 ? 12.422 20.719 32.344 1 87.12 187 ASP B CA 1
ATOM 3099 C C . ASP B 1 187 ? 11.25 21.438 33.031 1 87.12 187 ASP B C 1
ATOM 3101 O O . ASP B 1 187 ? 11.25 22.656 33.156 1 87.12 187 ASP B O 1
ATOM 3105 N N . TYR B 1 188 ? 10.414 20.609 33.5 1 87.31 188 TYR B N 1
ATOM 3106 C CA . TYR B 1 188 ? 9.172 21.172 34.031 1 87.31 188 TYR B CA 1
ATOM 3107 C C . TYR B 1 188 ? 9.445 21.953 35.312 1 87.31 188 TYR B C 1
ATOM 3109 O O . TYR B 1 188 ? 10.289 21.562 36.125 1 87.31 188 TYR B O 1
ATOM 3117 N N . LYS B 1 189 ? 8.68 23.016 35.375 1 83.81 189 LYS B N 1
ATOM 3118 C CA . LYS B 1 189 ? 8.633 23.812 36.594 1 83.81 189 LYS B CA 1
ATOM 3119 C C . LYS B 1 189 ? 7.262 23.719 37.25 1 83.81 189 LYS B C 1
ATOM 3121 O O . LYS B 1 189 ? 6.293 23.281 36.625 1 83.81 189 LYS B O 1
ATOM 3126 N N . PRO B 1 190 ? 7.168 24.094 38.531 1 83.06 190 PRO B N 1
ATOM 3127 C CA . PRO B 1 190 ? 5.895 24.047 39.25 1 83.06 190 PRO B CA 1
ATOM 3128 C C . PRO B 1 190 ? 4.781 24.812 38.531 1 83.06 190 PRO B C 1
ATOM 3130 O O . PRO B 1 190 ? 3.611 24.438 38.625 1 83.06 190 PRO B O 1
ATOM 3133 N N . GLU B 1 191 ? 5.164 25.828 37.844 1 82 191 GLU B N 1
ATOM 3134 C CA . GLU B 1 191 ? 4.168 26.656 37.156 1 82 191 GLU B CA 1
ATOM 3135 C C . GLU B 1 191 ? 3.475 25.891 36.031 1 82 191 GLU B C 1
ATOM 3137 O O . GLU B 1 191 ? 2.4 26.297 35.594 1 82 191 GLU B O 1
ATOM 3142 N N . HIS B 1 192 ? 4.078 24.844 35.656 1 82.38 192 HIS B N 1
ATOM 3143 C CA . HIS B 1 192 ? 3.531 24.062 34.562 1 82.38 192 HIS B CA 1
ATOM 3144 C C . HIS B 1 192 ? 2.584 22.984 35.062 1 82.38 192 HIS B C 1
ATOM 3146 O O . HIS B 1 192 ? 1.954 22.297 34.25 1 82.38 192 HIS B O 1
ATOM 3152 N N . ALA B 1 193 ? 2.412 22.828 36.281 1 76.94 193 ALA B N 1
ATOM 3153 C CA . ALA B 1 193 ? 1.636 21.75 36.875 1 76.94 193 ALA B CA 1
ATOM 3154 C C . ALA B 1 193 ? 0.153 21.891 36.562 1 76.94 193 ALA B C 1
ATOM 3156 O O . ALA B 1 193 ? -0.562 20.891 36.438 1 76.94 193 ALA B O 1
ATOM 3157 N N . SER B 1 194 ? -0.229 23.141 36.312 1 80.75 194 SER B N 1
ATOM 3158 C CA . SER B 1 194 ? -1.659 23.375 36.156 1 80.75 194 SER B CA 1
ATOM 3159 C C . SER B 1 194 ? -2.084 23.172 34.688 1 80.75 194 SER B C 1
ATOM 3161 O O . SER B 1 194 ? -3.277 23.172 34.375 1 80.75 194 SER B O 1
ATOM 3163 N N . LEU B 1 195 ? -1.14 23 33.875 1 80.5 195 LEU B N 1
ATOM 3164 C CA . LEU B 1 195 ? -1.427 22.938 32.438 1 80.5 195 LEU B CA 1
ATOM 3165 C C . LEU B 1 195 ? -2.389 21.797 32.125 1 80.5 195 LEU B C 1
ATOM 3167 O O . LEU B 1 195 ? -3.285 21.953 31.297 1 80.5 195 LEU B O 1
ATOM 3171 N N . HIS B 1 196 ? -2.256 20.656 32.812 1 77.06 196 HIS B N 1
ATOM 3172 C CA . HIS B 1 196 ? -3.094 19.484 32.531 1 77.06 196 HIS B CA 1
ATOM 3173 C C . HIS B 1 196 ? -4.543 19.75 32.938 1 77.06 196 HIS B C 1
ATOM 3175 O O . HIS B 1 196 ? -5.469 19.234 32.312 1 77.06 196 HIS B O 1
ATOM 3181 N N . SER B 1 197 ? -4.672 20.578 33.938 1 82 197 SER B N 1
ATOM 3182 C CA . SER B 1 197 ? -6.012 20.812 34.469 1 82 197 SER B CA 1
ATOM 3183 C C . SER B 1 197 ? -6.652 22.031 33.812 1 82 197 SER B C 1
ATOM 3185 O O . SER B 1 197 ? -7.875 22.188 33.844 1 82 197 SER B O 1
ATOM 3187 N N . GLU B 1 198 ? -5.879 22.797 33.25 1 85.81 198 GLU B N 1
ATOM 3188 C CA . GLU B 1 198 ? -6.375 24.062 32.719 1 85.81 198 GLU B CA 1
ATOM 3189 C C . GLU B 1 198 ? -7.129 23.828 31.406 1 85.81 198 GLU B C 1
ATOM 3191 O O . GLU B 1 198 ? -8.141 24.484 31.141 1 85.81 198 GLU B O 1
ATOM 3196 N N . PHE B 1 199 ? -6.684 22.938 30.688 1 89.69 199 PHE B N 1
ATOM 3197 C CA . PHE B 1 199 ? -7.285 22.672 29.375 1 89.69 199 PHE B CA 1
ATOM 3198 C C . PHE B 1 199 ? -7.891 21.281 29.328 1 89.69 199 PHE B C 1
ATOM 3200 O O . PHE B 1 199 ? -7.164 20.281 29.219 1 89.69 199 PHE B O 1
ATOM 3207 N N . VAL B 1 200 ? -9.188 21.234 29.359 1 88.31 200 VAL B N 1
ATOM 3208 C CA . VAL B 1 200 ? -9.891 19.953 29.422 1 88.31 200 VAL B CA 1
ATOM 3209 C C . VAL B 1 200 ? -11.078 19.969 28.469 1 88.31 200 VAL B C 1
ATOM 3211 O O . VAL B 1 200 ? -11.727 20.984 28.281 1 88.31 200 VAL B O 1
ATOM 3214 N N . HIS B 1 201 ? -11.266 18.906 27.828 1 89.38 201 HIS B N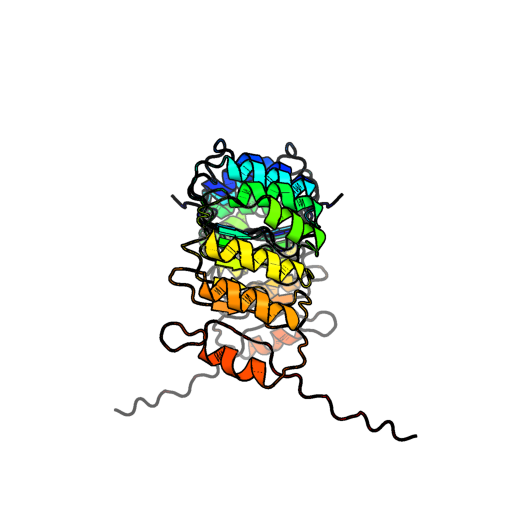 1
ATOM 3215 C CA . HIS B 1 201 ? -12.438 18.656 27 1 89.38 201 HIS B CA 1
ATOM 3216 C C . HIS B 1 201 ? -13.117 17.344 27.406 1 89.38 201 HIS B C 1
ATOM 3218 O O . HIS B 1 201 ? -12.508 16.281 27.359 1 89.38 201 HIS B O 1
ATOM 3224 N N . ASP B 1 202 ? -14.406 17.438 27.828 1 90.19 202 ASP B N 1
ATOM 3225 C CA . ASP B 1 202 ? -15.195 16.281 28.266 1 90.19 202 ASP B CA 1
ATOM 3226 C C . ASP B 1 202 ? -14.438 15.461 29.312 1 90.19 202 ASP B C 1
ATOM 3228 O O . ASP B 1 202 ? -14.344 14.242 29.188 1 90.19 202 ASP B O 1
ATOM 3232 N N . GLY B 1 203 ? -13.82 16.203 30.203 1 87.25 203 GLY B N 1
ATOM 3233 C CA . GLY B 1 203 ? -13.164 15.578 31.344 1 87.25 203 GLY B CA 1
ATOM 3234 C C . GLY B 1 203 ? -11.766 15.094 31.031 1 87.25 203 GLY B C 1
ATOM 3235 O O . GLY B 1 203 ? -11.047 14.633 31.922 1 87.25 203 GLY B O 1
ATOM 3236 N N . ASN B 1 204 ? -11.375 15.188 29.75 1 90.19 204 ASN B N 1
ATOM 3237 C CA . ASN B 1 204 ? -10.039 14.742 29.375 1 90.19 204 ASN B CA 1
ATOM 3238 C C . ASN B 1 204 ? -9.109 15.922 29.094 1 90.19 204 ASN B C 1
ATOM 3240 O O . ASN B 1 204 ? -9.539 16.938 28.531 1 90.19 204 ASN B O 1
ATOM 3244 N N . PRO B 1 205 ? -7.875 15.734 29.547 1 89.88 205 PRO B N 1
ATOM 3245 C CA . PRO B 1 205 ? -6.922 16.797 29.219 1 89.88 205 PRO B CA 1
ATOM 3246 C C . PRO B 1 205 ? -6.723 16.953 27.703 1 89.88 205 PRO B C 1
ATOM 3248 O O . PRO B 1 205 ? -6.629 15.953 26.984 1 89.88 205 PRO B O 1
ATOM 3251 N N . ILE B 1 206 ? -6.688 18.141 27.234 1 92.69 206 ILE B N 1
ATOM 3252 C CA . ILE B 1 206 ? -6.477 18.484 25.828 1 92.69 206 ILE B CA 1
ATOM 3253 C C . ILE B 1 206 ? -5.004 18.297 25.469 1 92.69 206 ILE B C 1
ATOM 3255 O O . ILE B 1 206 ? -4.676 17.75 24.422 1 92.69 206 ILE B O 1
ATOM 3259 N N . LEU B 1 207 ? -4.141 18.703 26.391 1 93.56 207 LEU B N 1
ATOM 3260 C CA . LEU B 1 207 ? -2.701 18.656 26.172 1 93.56 207 LEU B CA 1
ATOM 3261 C C . LEU B 1 207 ? -2.143 17.281 26.531 1 93.56 207 LEU B C 1
ATOM 3263 O O . LEU B 1 207 ? -2.367 16.781 27.641 1 93.56 207 LEU B O 1
ATOM 3267 N N . ILE B 1 208 ? -1.54 16.672 25.594 1 94.44 208 ILE B N 1
ATOM 3268 C CA . ILE B 1 208 ? -0.748 15.484 25.875 1 94.44 208 ILE B CA 1
ATOM 3269 C C . ILE B 1 208 ? 0.729 15.859 25.984 1 94.44 208 ILE B C 1
ATOM 3271 O O . ILE B 1 208 ? 1.364 16.203 24.984 1 94.44 208 ILE B O 1
ATOM 3275 N N . LEU B 1 209 ? 1.261 15.766 27.188 1 92.62 209 LEU B N 1
ATOM 3276 C CA . LEU B 1 209 ? 2.588 16.297 27.484 1 92.62 209 LEU B CA 1
ATOM 3277 C C . LEU B 1 209 ? 3.607 15.164 27.594 1 92.62 209 LEU B C 1
ATOM 3279 O O . LEU B 1 209 ? 3.246 14.031 27.922 1 92.62 209 LEU B O 1
ATOM 3283 N N . PRO B 1 210 ? 4.875 15.523 27.297 1 90.38 210 PRO B N 1
ATOM 3284 C CA . PRO B 1 210 ? 5.918 14.516 27.516 1 90.38 210 PRO B CA 1
ATOM 3285 C C . PRO B 1 210 ? 6.047 14.102 28.969 1 90.38 210 PRO B C 1
ATOM 3287 O O . PRO B 1 210 ? 5.852 14.922 29.875 1 90.38 210 PRO B O 1
ATOM 3290 N N . SER B 1 211 ? 6.309 12.789 29.094 1 82 211 SER B N 1
ATOM 3291 C CA . SER B 1 211 ? 6.586 12.328 30.438 1 82 211 SER B CA 1
ATOM 3292 C C . SER B 1 211 ? 7.906 12.891 30.969 1 82 211 SER B C 1
ATOM 3294 O O . SER B 1 211 ? 8.867 13.031 30.203 1 82 211 SER B O 1
ATOM 3296 N N . PRO B 1 212 ? 7.781 13.344 32.188 1 71.44 212 PRO B N 1
ATOM 3297 C CA . PRO B 1 212 ? 9.031 13.852 32.75 1 71.44 212 PRO B CA 1
ATOM 3298 C C . PRO B 1 212 ? 10.172 12.836 32.688 1 71.44 212 PRO B C 1
ATOM 3300 O O . PRO B 1 212 ? 9.93 11.633 32.75 1 71.44 212 PRO B O 1
ATOM 3303 N N . SER B 1 213 ? 11.07 13.07 31.828 1 59 213 SER B N 1
ATOM 3304 C CA . SER B 1 213 ? 12.227 12.18 31.781 1 59 213 SER B CA 1
ATOM 3305 C C . SER B 1 213 ? 12.68 11.781 33.188 1 59 213 SER B C 1
ATOM 3307 O O . SER B 1 213 ? 12.82 12.641 34.062 1 59 213 SER B O 1
ATOM 3309 N N . ALA B 1 214 ? 12.461 10.547 33.562 1 48.81 214 ALA B N 1
ATOM 3310 C CA . ALA B 1 214 ? 13.242 10.078 34.719 1 48.81 214 ALA B CA 1
ATOM 3311 C C . ALA B 1 214 ? 14.734 10.32 34.5 1 48.81 214 ALA B C 1
ATOM 3313 O O . ALA B 1 214 ? 15.266 10.023 33.438 1 48.81 214 ALA B O 1
ATOM 3314 N N . PHE B 1 215 ? 15.227 11.352 34.969 1 39.25 215 PHE B N 1
ATOM 3315 C CA . PHE B 1 215 ? 16.688 11.414 34.938 1 39.25 215 PHE B CA 1
ATOM 3316 C C . PHE B 1 215 ? 17.297 10.023 35.094 1 39.25 215 PHE B C 1
ATOM 3318 O O . PHE B 1 215 ? 16.953 9.305 36.062 1 39.25 215 PHE B O 1
ATOM 3325 N N . ALA B 1 216 ? 17.719 9.352 34.031 1 41.31 216 ALA B N 1
ATOM 3326 C CA . ALA B 1 216 ? 18.594 8.188 34.156 1 41.31 216 ALA B CA 1
ATOM 3327 C C . ALA B 1 216 ? 19.547 8.359 35.344 1 41.31 216 ALA B C 1
ATOM 3329 O O . ALA B 1 216 ? 20.016 9.469 35.594 1 41.31 216 ALA B O 1
ATOM 3330 N N . ALA B 1 217 ? 19.547 7.359 36.219 1 42.72 217 ALA B N 1
ATOM 3331 C CA . ALA B 1 217 ? 20.578 7.219 37.25 1 42.72 217 ALA B CA 1
ATOM 3332 C C . ALA B 1 217 ? 21.922 7.719 36.719 1 42.72 217 ALA B C 1
ATOM 3334 O O . ALA B 1 217 ? 22.281 7.488 35.562 1 42.72 217 ALA B O 1
ATOM 3335 N N . PRO B 1 218 ? 22.5 8.719 37.281 1 38.31 218 PRO B N 1
ATOM 3336 C CA . PRO B 1 218 ? 23.891 9.008 36.938 1 38.31 218 PRO B CA 1
ATOM 3337 C C . PRO B 1 218 ? 24.719 7.742 36.719 1 38.31 218 PRO B C 1
ATOM 3339 O O . PRO B 1 218 ? 24.609 6.785 37.5 1 38.31 218 PRO B O 1
ATOM 3342 N N . TYR B 1 219 ? 24.812 7.211 35.438 1 38.19 219 TYR B N 1
ATOM 3343 C CA . TYR B 1 219 ? 25.844 6.184 35.281 1 38.19 219 TYR B CA 1
ATOM 3344 C C . TYR B 1 219 ? 27.078 6.531 36.125 1 38.19 219 TYR B C 1
ATOM 3346 O O . TYR B 1 219 ? 27.609 7.637 36 1 38.19 219 TYR B O 1
ATOM 3354 N N . ASP B 1 220 ? 26.953 6.078 37.375 1 38.66 220 ASP B N 1
ATOM 3355 C CA . ASP B 1 220 ? 28.172 6.023 38.188 1 38.66 220 ASP B CA 1
ATOM 3356 C C . ASP B 1 220 ? 29.375 5.59 37.344 1 38.66 220 ASP B C 1
ATOM 3358 O O . ASP B 1 220 ? 29.422 4.449 36.875 1 38.66 220 ASP B O 1
ATOM 3362 N N . ASP B 1 221 ? 29.781 6.438 36.406 1 36.25 221 ASP B N 1
ATOM 3363 C CA . ASP B 1 221 ? 31.125 6.207 35.875 1 36.25 221 ASP B CA 1
ATOM 3364 C C . ASP B 1 221 ? 32.094 5.824 37 1 36.25 221 ASP B C 1
ATOM 3366 O O . ASP B 1 221 ? 32.375 6.633 37.875 1 36.25 221 ASP B O 1
ATOM 3370 N N . ASP B 1 222 ? 31.906 4.617 37.625 1 36.22 222 ASP B N 1
AT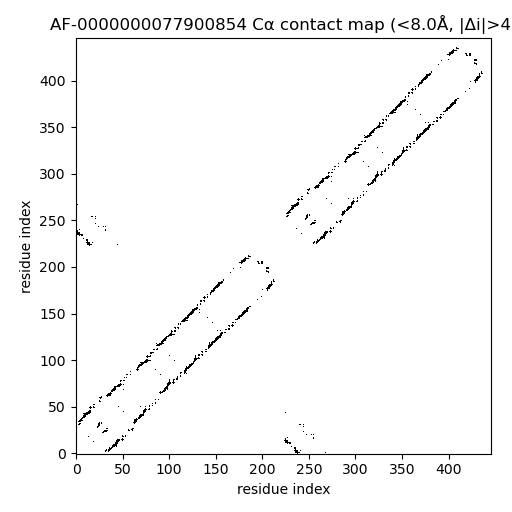OM 3371 C CA . ASP B 1 222 ? 33.125 4.234 38.312 1 36.22 222 ASP B CA 1
ATOM 3372 C C . ASP B 1 222 ? 34.375 4.551 37.469 1 36.22 222 ASP B C 1
ATOM 3374 O O . ASP B 1 222 ? 34.406 4.285 36.281 1 36.22 222 ASP B O 1
ATOM 3378 N N . PRO B 1 223 ? 35.5 5.34 38.094 1 30.94 223 PRO B N 1
ATOM 3379 C CA . PRO B 1 223 ? 36.781 5.57 37.438 1 30.94 223 PRO B CA 1
ATOM 3380 C C . PRO B 1 223 ? 37.438 4.277 36.938 1 30.94 223 PRO B C 1
ATOM 3382 O O . PRO B 1 223 ? 37.188 3.205 37.5 1 30.94 223 PRO B O 1
#

Solvent-accessible surface area (backbone atoms only — not comparable to full-atom values): 21743 Å² total; per-residue (Å²): 126,72,70,25,36,52,45,56,50,41,74,21,50,40,17,40,65,34,46,60,68,49,47,55,40,50,67,53,78,62,52,51,37,44,55,24,27,34,42,33,48,24,40,17,64,29,36,28,69,32,49,36,53,48,41,53,51,56,66,69,37,86,39,64,54,32,33,43,28,52,22,49,24,58,31,33,39,76,30,23,63,49,50,26,60,41,53,69,36,74,39,25,31,43,31,51,25,34,21,46,29,25,39,66,12,30,46,50,29,48,73,50,55,63,74,73,26,47,30,31,33,40,31,55,20,44,20,50,18,25,56,33,42,28,54,27,47,39,55,45,44,63,23,18,57,59,34,26,36,37,33,49,23,32,19,60,41,50,67,74,30,52,59,48,40,52,56,26,56,72,63,30,65,72,72,55,44,37,38,33,43,30,70,37,86,57,86,84,53,82,84,56,65,50,56,53,70,70,38,61,39,96,88,34,52,19,60,39,67,44,71,73,70,70,74,69,70,75,77,74,73,74,130,125,72,69,27,35,52,46,57,48,41,74,20,47,40,16,39,66,34,45,60,67,48,46,56,40,50,67,54,77,62,53,52,36,44,56,24,27,33,42,33,49,24,40,16,64,29,36,28,67,32,50,35,53,48,42,53,51,56,65,68,37,86,40,64,53,33,32,42,30,52,22,50,23,58,31,32,40,75,28,24,64,47,50,25,58,40,53,68,35,74,40,25,31,41,31,51,25,35,22,48,31,25,39,66,12,30,46,49,29,49,73,51,55,63,77,73,26,46,31,31,34,40,30,53,19,44,19,51,18,23,56,33,43,29,52,26,48,38,56,45,45,63,23,18,57,60,31,26,39,38,34,49,23,33,20,60,41,51,65,73,29,53,59,48,38,52,55,26,56,70,62,31,66,71,70,54,43,35,38,33,42,29,70,38,84,58,85,81,52,80,85,55,65,50,55,55,71,70,37,60,39,95,88,34,52,20,60,39,68,43,69,73,72,70,76,71,69,76,75,72,72,72,132